Protein 3LHX (pdb70)

Solvent-accessible surface area: 25667 Å² total

Structure (mmCIF, N/CA/C/O backbone):
data_3LHX
#
_entry.id   3LHX
#
_cell.length_a   86.871
_cell.length_b   169.014
_cell.length_c   44.624
_cell.angle_alpha   90.000
_cell.angle_beta   90.000
_cell.angle_gamma   90.000
#
_symmetry.space_group_name_H-M   'P 21 21 2'
#
loop_
_entity.id
_entity.type
_entity.pdbx_description
1 polymer Ketodeoxygluconokinase
2 water water
#
loop_
_atom_site.group_PDB
_atom_site.id
_atom_site.type_symbol
_atom_site.label_atom_id
_atom_site.label_alt_id
_atom_site.label_comp_id
_atom_site.label_asym_id
_atom_site.label_entity_id
_atom_site.label_seq_id
_atom_site.pdbx_PDB_ins_code
_atom_site.Cartn_x
_atom_site.Cartn_y
_atom_site.Cartn_z
_atom_site.occupancy
_atom_site.B_iso_or_equiv
_atom_site.auth_seq_id
_atom_site.auth_comp_id
_atom_site.auth_asym_id
_atom_site.auth_atom_id
_atom_site.pdbx_PDB_model_num
ATOM 1 N N . SER A 1 4 ? 19.915 66.148 -15.822 1.00 46.97 75 SER A N 1
ATOM 2 C CA . SER A 1 4 ? 19.619 66.433 -14.361 1.00 47.35 75 SER A CA 1
ATOM 3 C C . SER A 1 4 ? 20.802 66.090 -13.442 1.00 46.20 75 SER A C 1
ATOM 4 O O . SER A 1 4 ? 21.651 65.275 -13.803 1.00 46.26 75 SER A O 1
ATOM 7 N N . LYS A 1 5 ? 20.825 66.679 -12.240 1.00 44.70 76 LYS A N 1
ATOM 8 C CA . LYS A 1 5 ? 21.840 66.334 -11.251 1.00 42.32 76 LYS A CA 1
ATOM 9 C C . LYS A 1 5 ? 21.574 64.919 -10.686 1.00 40.49 76 LYS A C 1
ATOM 10 O O . LYS A 1 5 ? 20.449 64.412 -10.752 1.00 39.90 76 LYS A O 1
ATOM 16 N N . LYS A 1 6 ? 22.622 64.290 -10.145 1.00 38.38 77 LYS A N 1
ATOM 17 C CA . LYS A 1 6 ? 22.527 62.958 -9.557 1.00 36.67 77 LYS A CA 1
ATOM 18 C C . LYS A 1 6 ? 23.078 63.038 -8.134 1.00 35.00 77 LYS A C 1
ATOM 19 O O . LYS A 1 6 ? 24.181 63.562 -7.910 1.00 32.45 77 LYS A O 1
ATOM 25 N N . ILE A 1 7 ? 22.316 62.503 -7.196 1.00 33.10 78 ILE A N 1
ATOM 26 C CA . ILE A 1 7 ? 22.847 62.274 -5.868 1.00 32.01 78 ILE A CA 1
ATOM 27 C C . ILE A 1 7 ? 22.889 60.779 -5.634 1.00 31.67 78 ILE A C 1
ATOM 28 O O . ILE A 1 7 ? 21.913 60.073 -5.886 1.00 32.06 78 ILE A O 1
ATOM 33 N N . ALA A 1 8 ? 24.041 60.290 -5.190 1.00 31.70 79 ALA A N 1
ATOM 34 C CA . ALA A 1 8 ? 24.105 58.927 -4.695 1.00 31.54 79 ALA A CA 1
ATOM 35 C C . ALA A 1 8 ? 24.097 58.935 -3.171 1.00 30.59 79 ALA A C 1
ATOM 36 O O . ALA A 1 8 ? 24.830 59.722 -2.544 1.00 29.63 79 ALA A O 1
ATOM 38 N N . VAL A 1 9 ? 23.260 58.069 -2.606 1.00 28.55 80 VAL A N 1
ATOM 39 C CA . VAL A 1 9 ? 23.131 57.935 -1.145 1.00 28.99 80 VAL A CA 1
ATOM 40 C C . VAL A 1 9 ? 2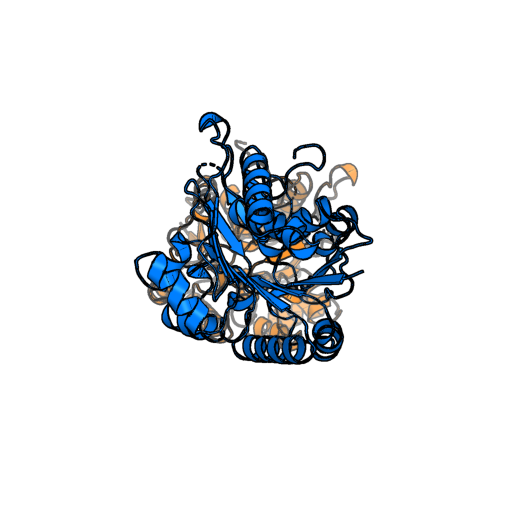3.670 56.556 -0.789 1.00 28.52 80 VAL A C 1
ATOM 41 O O . VAL A 1 9 ? 23.232 55.523 -1.338 1.00 29.43 80 VAL A O 1
ATOM 45 N N . ILE A 1 10 ? 24.675 56.534 0.069 1.00 28.38 81 ILE A N 1
ATOM 46 C CA . ILE A 1 10 ? 25.412 55.297 0.332 1.00 27.58 81 ILE A CA 1
ATOM 47 C C . ILE A 1 10 ? 25.183 54.828 1.761 1.00 27.86 81 ILE A C 1
ATOM 48 O O . ILE A 1 10 ? 25.413 55.593 2.685 1.00 27.13 81 ILE A O 1
ATOM 53 N N . GLY A 1 11 ? 24.772 53.570 1.944 1.00 28.50 82 GLY A N 1
ATOM 54 C CA . GLY A 1 11 ? 24.776 52.938 3.261 1.00 29.88 82 GLY A CA 1
ATOM 55 C C . GLY A 1 11 ? 24.021 51.633 3.246 1.00 31.24 82 GLY A C 1
ATOM 56 O O . GLY A 1 11 ? 24.072 50.889 2.249 1.00 32.35 82 GLY A O 1
ATOM 57 N N . GLU A 1 12 ? 23.302 51.361 4.325 1.00 30.29 83 GLU A N 1
ATOM 58 C CA . GLU A 1 12 ? 22.664 50.066 4.536 1.00 31.18 83 GLU A CA 1
ATOM 59 C C . GLU A 1 12 ? 21.161 50.159 4.794 1.00 31.12 83 GLU A C 1
ATOM 60 O O . GLU A 1 12 ? 20.702 51.010 5.579 1.00 30.28 83 GLU A O 1
ATOM 66 N N . CYS A 1 13 ? 20.417 49.251 4.164 1.00 31.20 84 CYS A N 1
ATOM 67 C CA . CYS A 1 13 ? 19.013 49.004 4.491 1.00 31.86 84 CYS A CA 1
ATOM 68 C C . CYS A 1 13 ? 18.873 47.542 4.873 1.00 32.64 84 CYS A C 1
ATOM 69 O O . CYS A 1 13 ? 19.427 46.688 4.195 1.00 33.20 84 CYS A O 1
ATOM 80 N N . ILE A 1 15 ? 16.452 44.171 6.490 1.00 33.27 86 ILE A N 1
ATOM 81 C CA . ILE A 1 15 ? 15.171 43.543 6.716 1.00 34.12 86 ILE A CA 1
ATOM 82 C C . ILE A 1 15 ? 14.663 43.920 8.114 1.00 34.12 86 ILE A C 1
ATOM 83 O O . ILE A 1 15 ? 15.369 43.796 9.111 1.00 34.87 86 ILE A O 1
ATOM 88 N N . GLU A 1 16 ? 13.438 44.414 8.178 1.00 35.83 87 GLU A N 1
ATOM 89 C CA . GLU A 1 16 ? 12.864 44.877 9.412 1.00 38.22 87 GLU A CA 1
ATOM 90 C C . GLU A 1 16 ? 11.716 43.974 9.808 1.00 39.50 87 GLU A C 1
ATOM 91 O O . GLU A 1 16 ? 10.845 43.727 8.989 1.00 39.37 87 GLU A O 1
ATOM 97 N N . LEU A 1 17 ? 11.726 43.538 11.064 1.00 41.51 88 LEU A N 1
ATOM 98 C CA . LEU A 1 17 ? 10.593 42.855 11.708 1.00 43.77 88 LEU A CA 1
ATOM 99 C C . LEU A 1 17 ? 10.128 43.681 12.894 1.00 44.50 88 LEU A C 1
ATOM 100 O O . LEU A 1 17 ? 10.943 44.146 13.717 1.00 44.27 88 LEU A O 1
ATOM 105 N N . SER A 1 18 ? 8.811 43.870 12.977 1.00 45.78 89 SER A N 1
ATOM 106 C CA . SER A 1 18 ? 8.219 44.635 14.084 1.00 47.09 89 SER A CA 1
ATOM 107 C C . SER A 1 18 ? 7.060 43.864 14.705 1.00 47.53 89 SER A C 1
ATOM 108 O O . SER A 1 18 ? 6.244 43.296 13.994 1.00 47.35 89 SER A O 1
ATOM 111 N N . GLU A 1 19 ? 6.992 43.846 16.028 1.00 48.38 90 GLU A N 1
ATOM 112 C CA . GLU A 1 19 ? 5.976 43.039 16.710 1.00 49.17 90 GLU A CA 1
ATOM 113 C C . GLU A 1 19 ? 5.189 43.880 17.697 1.00 49.62 90 GLU A C 1
ATOM 114 O O . GLU A 1 19 ? 5.787 44.671 18.435 1.00 50.33 90 GLU A O 1
ATOM 116 N N . ASP A 1 23 ? 0.743 40.398 16.879 1.00 56.46 94 ASP A N 1
ATOM 117 C CA . ASP A 1 23 ? 0.974 40.683 15.460 1.00 56.82 94 ASP A CA 1
ATOM 118 C C . ASP A 1 23 ? 2.441 41.006 15.125 1.00 56.07 94 ASP A C 1
ATOM 119 O O . ASP A 1 23 ? 3.083 41.796 15.830 1.00 56.42 94 ASP A O 1
ATOM 124 N N . VAL A 1 24 ? 2.938 40.420 14.030 1.00 54.75 95 VAL A N 1
ATOM 125 C CA . VAL A 1 24 ? 4.328 40.577 13.581 1.00 53.52 95 VAL A CA 1
ATOM 126 C C . VAL A 1 24 ? 4.365 40.898 12.071 1.00 52.91 95 VAL A C 1
ATOM 127 O O . VAL A 1 24 ? 3.813 40.149 11.261 1.00 52.35 95 VAL A O 1
ATOM 131 N N . LYS A 1 25 ? 5.024 41.996 11.682 1.00 51.71 96 LYS A N 1
ATOM 132 C CA . LYS A 1 25 ? 5.021 42.416 10.270 1.00 51.18 96 LYS A CA 1
ATOM 133 C C . LYS A 1 25 ? 6.427 42.464 9.701 1.00 49.86 96 LYS A C 1
ATOM 134 O O . LYS A 1 25 ? 7.370 42.717 10.428 1.00 48.85 96 LYS A O 1
ATOM 140 N N . ARG A 1 26 ? 6.572 42.214 8.405 1.00 48.23 97 ARG A N 1
ATOM 141 C CA . ARG A 1 26 ? 7.889 42.325 7.787 1.00 47.37 97 ARG A CA 1
ATOM 142 C C . ARG A 1 26 ? 7.970 43.510 6.826 1.00 46.06 97 ARG A C 1
ATOM 143 O O . ARG A 1 26 ? 7.096 43.663 5.964 1.00 45.88 97 ARG A O 1
ATOM 151 N N . GLY A 1 27 ? 9.033 44.312 6.970 1.00 44.22 98 GLY A N 1
ATOM 152 C CA . GLY A 1 27 ? 9.362 45.380 6.020 1.00 43.02 98 GLY A CA 1
ATOM 153 C C . GLY A 1 27 ? 10.864 45.529 5.790 1.00 41.76 98 GLY A C 1
ATOM 154 O O . GLY A 1 27 ? 11.611 44.539 5.788 1.00 41.29 98 GLY A O 1
ATOM 155 N N . PHE A 1 28 ? 11.304 46.770 5.594 1.00 39.39 99 PHE A N 1
ATOM 156 C CA . PHE A 1 28 ? 12.719 47.086 5.451 1.00 37.75 99 PHE A CA 1
ATOM 157 C C . PHE A 1 28 ? 12.942 48.476 6.012 1.00 37.34 99 PHE A C 1
ATOM 158 O O . PHE A 1 28 ? 12.036 49.311 5.981 1.00 37.13 99 PHE A O 1
ATOM 166 N N . GLY A 1 29 ? 14.144 48.742 6.520 1.00 35.86 100 GLY A N 1
ATOM 167 C CA . GLY A 1 29 ? 14.468 50.078 7.004 1.00 33.24 100 GLY A CA 1
ATOM 168 C C . GLY A 1 29 ? 15.969 50.271 7.113 1.00 32.86 100 GLY A C 1
ATOM 169 O O . GLY A 1 29 ? 16.728 49.307 7.304 1.00 30.79 100 GLY A O 1
ATOM 170 N N . GLY A 1 30 ? 16.402 51.517 6.984 1.00 31.05 101 GLY A N 1
ATOM 171 C CA . GLY A 1 30 ? 17.794 51.831 7.246 1.00 30.10 101 GLY A CA 1
ATOM 172 C C . GLY A 1 30 ? 17.891 53.314 7.100 1.00 29.60 101 GLY A C 1
ATOM 173 O O . GLY A 1 30 ? 17.207 53.892 6.227 1.00 30.22 101 GLY A O 1
ATOM 174 N N . ASP A 1 31 ? 18.716 53.944 7.942 1.00 27.53 102 ASP A N 1
ATOM 175 C CA . ASP A 1 31 ? 18.797 55.416 7.966 1.00 25.95 102 ASP A CA 1
ATOM 176 C C . ASP A 1 31 ? 18.921 56.066 6.577 1.00 25.43 102 ASP A C 1
ATOM 177 O O . ASP A 1 31 ? 18.112 56.940 6.228 1.00 24.18 102 ASP A O 1
ATOM 182 N N . THR A 1 32 ? 19.908 55.654 5.786 1.00 23.95 103 THR A N 1
ATOM 183 C CA . THR A 1 32 ? 20.189 56.344 4.531 1.00 24.79 103 THR A CA 1
ATOM 184 C C . THR A 1 32 ? 19.198 56.004 3.453 1.00 24.30 103 THR A C 1
ATOM 185 O O . THR A 1 32 ? 18.897 56.834 2.590 1.00 25.50 103 THR A O 1
ATOM 189 N N . LEU A 1 33 ? 18.613 54.825 3.539 1.00 24.96 104 LEU A N 1
ATOM 190 C CA . LEU A 1 33 ? 17.527 54.452 2.585 1.00 25.66 104 LEU A CA 1
ATOM 191 C C . LEU A 1 33 ? 16.260 55.301 2.831 1.00 26.04 104 LEU A C 1
ATOM 192 O O . LEU A 1 33 ? 15.631 55.803 1.896 1.00 24.77 104 LEU A O 1
ATOM 197 N N . ASN A 1 34 ? 15.891 55.485 4.086 1.00 26.13 105 ASN A N 1
ATOM 198 C CA . ASN A 1 34 ? 14.765 56.331 4.450 1.00 27.81 105 ASN A CA 1
ATOM 199 C C . ASN A 1 34 ? 14.979 57.736 3.875 1.00 26.85 105 ASN A C 1
ATOM 200 O O . ASN A 1 34 ? 14.099 58.308 3.253 1.00 26.97 105 ASN A O 1
ATOM 205 N N . THR A 1 35 ? 16.166 58.303 4.096 1.00 24.90 106 THR A N 1
ATOM 206 C CA . THR A 1 35 ? 16.508 59.602 3.505 1.00 23.68 106 THR A CA 1
ATOM 207 C C . THR A 1 35 ? 16.350 59.583 1.971 1.00 24.77 106 THR A C 1
ATOM 208 O O . THR A 1 35 ? 15.779 60.545 1.401 1.00 25.43 106 THR A O 1
ATOM 212 N N . SER A 1 36 ? 16.906 58.563 1.300 1.00 25.01 107 SER A N 1
ATOM 213 C CA . SER A 1 36 ? 16.789 58.479 -0.195 1.00 27.75 107 SER A CA 1
ATOM 214 C C . SER A 1 36 ? 15.304 58.521 -0.639 1.00 27.90 107 SER A C 1
ATOM 215 O O . SER A 1 36 ? 14.935 59.247 -1.550 1.00 28.37 107 SER A O 1
ATOM 218 N N . VAL A 1 37 ? 14.475 57.721 0.015 1.00 28.23 108 VAL A N 1
ATOM 219 C CA . VAL A 1 37 ? 13.036 57.683 -0.308 1.00 30.11 108 VAL A CA 1
ATOM 220 C C . VAL A 1 37 ? 12.399 59.060 -0.129 1.00 29.92 108 VAL A C 1
ATOM 221 O O . VAL A 1 37 ? 11.663 59.524 -1.017 1.00 30.07 108 VAL A O 1
ATOM 225 N N . TYR A 1 38 ? 12.680 59.724 1.004 1.00 28.36 109 TYR A N 1
ATOM 226 C CA . TYR A 1 38 ? 12.138 61.059 1.228 1.00 28.78 109 TYR A CA 1
ATOM 227 C C . TYR A 1 38 ? 12.642 62.130 0.278 1.00 28.65 109 TYR A C 1
ATOM 228 O O . TYR A 1 38 ? 11.925 63.126 0.037 1.00 29.47 109 TYR A O 1
ATOM 237 N N . ILE A 1 39 ? 13.866 61.983 -0.241 1.00 28.05 110 ILE A N 1
ATOM 238 C CA . ILE A 1 39 ? 14.311 62.947 -1.247 1.00 28.45 110 ILE A CA 1
ATOM 239 C C . ILE A 1 39 ? 13.545 62.631 -2.532 1.00 29.82 110 ILE A C 1
ATOM 240 O O . ILE A 1 39 ? 12.927 63.529 -3.134 1.00 30.19 110 ILE A O 1
ATOM 245 N N . ALA A 1 40 ? 13.548 61.358 -2.922 1.00 30.04 111 ALA A N 1
ATOM 246 C CA . ALA A 1 40 ? 12.843 60.920 -4.138 1.00 31.78 111 ALA A CA 1
ATOM 247 C C . ALA A 1 40 ? 11.355 61.312 -4.177 1.00 32.95 111 ALA A C 1
ATOM 248 O O . ALA A 1 40 ? 10.811 61.610 -5.256 1.00 34.10 111 ALA A O 1
ATOM 250 N N . ARG A 1 41 ? 10.704 61.360 -3.021 1.00 32.74 112 ARG A N 1
ATOM 251 C CA . ARG A 1 41 ? 9.298 61.753 -2.975 1.00 34.03 112 ARG A CA 1
ATOM 252 C C . ARG A 1 41 ? 9.032 63.224 -3.259 1.00 34.10 112 ARG A C 1
ATOM 253 O O . ARG A 1 41 ? 7.911 63.573 -3.581 1.00 34.25 112 ARG A O 1
ATOM 261 N N . GLN A 1 42 ? 10.060 64.068 -3.160 1.00 34.16 113 GLN A N 1
ATOM 262 C CA . GLN A 1 42 ? 9.860 65.519 -3.205 1.00 34.75 113 GLN A CA 1
ATOM 263 C C . GLN A 1 42 ? 10.584 66.258 -4.305 1.00 34.53 113 GLN A C 1
ATOM 264 O O . GLN A 1 42 ? 10.416 67.466 -4.421 1.00 36.18 113 GLN A O 1
ATOM 270 N N . VAL A 1 43 ? 11.413 65.594 -5.091 1.00 34.21 114 VAL A N 1
ATOM 271 C CA . VAL A 1 43 ? 12.124 66.335 -6.124 1.00 33.57 114 VAL A CA 1
ATOM 272 C C . VAL A 1 43 ? 11.608 66.021 -7.519 1.00 35.69 114 VAL A C 1
ATOM 273 O O . VAL A 1 43 ? 10.996 64.968 -7.759 1.00 35.78 114 VAL A O 1
ATOM 277 N N . ASP A 1 44 ? 11.838 66.965 -8.420 1.00 37.21 115 ASP A N 1
ATOM 278 C CA . ASP A 1 44 ? 11.541 66.776 -9.826 1.00 38.68 115 ASP A CA 1
ATOM 279 C C . ASP A 1 44 ? 12.629 65.913 -10.402 1.00 39.10 115 ASP A C 1
ATOM 280 O O . ASP A 1 44 ? 13.804 66.287 -10.361 1.00 39.13 115 ASP A O 1
ATOM 285 N N . PRO A 1 45 ? 12.251 64.736 -10.936 1.00 40.41 116 PRO A N 1
ATOM 286 C CA . PRO A 1 45 ? 13.209 63.828 -11.527 1.00 41.39 116 PRO A CA 1
ATOM 287 C C . PRO A 1 45 ? 14.044 64.485 -12.627 1.00 41.48 116 PRO A C 1
ATOM 288 O O . PRO A 1 45 ? 15.163 64.047 -12.860 1.00 41.09 116 PRO A O 1
ATOM 292 N N . ALA A 1 46 ? 13.519 65.544 -13.253 1.00 41.88 117 ALA A N 1
ATOM 293 C CA . ALA A 1 46 ? 14.259 66.303 -14.273 1.00 41.81 117 ALA A CA 1
ATOM 294 C C . ALA A 1 46 ? 15.371 67.148 -13.644 1.00 42.12 117 ALA A C 1
ATOM 295 O O . ALA A 1 46 ? 16.389 67.437 -14.301 1.00 42.10 117 ALA A O 1
ATOM 297 N N . ALA A 1 47 ? 15.189 67.524 -12.369 1.00 40.74 118 ALA A N 1
ATOM 298 C CA . ALA A 1 47 ? 16.173 68.352 -11.642 1.00 39.03 118 ALA A CA 1
ATOM 299 C C . ALA A 1 47 ? 17.188 67.513 -10.860 1.00 37.83 118 ALA A C 1
ATOM 300 O O . ALA A 1 47 ? 18.384 67.845 -10.819 1.00 37.86 118 ALA A O 1
ATOM 302 N N . LEU A 1 48 ? 16.720 66.401 -10.300 1.00 36.55 119 LEU A N 1
ATOM 303 C CA . LEU A 1 48 ? 17.569 65.567 -9.436 1.00 35.76 119 LEU A CA 1
ATOM 304 C C . LEU A 1 48 ? 17.124 64.122 -9.382 1.00 34.82 119 LEU A C 1
ATOM 305 O O . LEU A 1 48 ? 15.981 63.837 -9.036 1.00 35.83 119 LEU A O 1
ATOM 310 N N . THR A 1 49 ? 18.033 63.207 -9.711 1.00 35.32 120 THR A N 1
ATOM 311 C CA . THR A 1 49 ? 17.748 61.768 -9.591 1.00 35.91 120 THR A CA 1
ATOM 312 C C . THR A 1 49 ? 18.447 61.207 -8.346 1.00 34.65 120 THR A C 1
ATOM 313 O O . THR A 1 49 ? 19.549 61.630 -8.014 1.00 34.71 120 THR A O 1
ATOM 317 N N . VAL A 1 50 ? 17.779 60.253 -7.698 1.00 35.34 121 VAL A N 1
ATOM 318 C CA . VAL A 1 50 ? 18.224 59.637 -6.429 1.00 34.20 121 VAL A CA 1
ATOM 319 C C . VAL A 1 50 ? 18.690 58.191 -6.632 1.00 34.16 121 VAL A C 1
ATOM 320 O O . VAL A 1 50 ? 17.896 57.308 -7.018 1.00 34.60 121 VAL A O 1
ATOM 324 N N . HIS A 1 51 ? 19.964 57.945 -6.332 1.00 33.60 122 HIS A N 1
ATOM 325 C CA . HIS A 1 51 ? 20.569 56.633 -6.474 1.00 34.62 122 HIS A CA 1
ATOM 326 C C . HIS A 1 51 ? 21.020 56.078 -5.149 1.00 34.21 122 HIS A C 1
ATOM 327 O O . HIS A 1 51 ? 21.872 56.685 -4.472 1.00 35.09 122 HIS A O 1
ATOM 334 N N . TYR A 1 52 ? 20.469 54.925 -4.781 1.00 32.99 123 TYR A N 1
ATOM 335 C CA . TYR A 1 52 ? 20.877 54.247 -3.531 1.00 32.15 123 TYR A CA 1
ATOM 336 C C . TYR A 1 52 ? 21.993 53.275 -3.847 1.00 33.15 123 TYR A C 1
ATOM 337 O O . TYR A 1 52 ? 21.876 52.459 -4.764 1.00 32.47 123 TYR A O 1
ATOM 346 N N . VAL A 1 53 ? 23.080 53.372 -3.083 1.00 32.14 124 VAL A N 1
ATOM 347 C CA . VAL A 1 53 ? 24.270 52.588 -3.337 1.00 33.31 124 VAL A CA 1
ATOM 348 C C . VAL A 1 53 ? 24.561 51.717 -2.130 1.00 33.64 124 VAL A C 1
ATOM 349 O O . VAL A 1 53 ? 24.957 52.212 -1.049 1.00 33.02 124 VAL A O 1
ATOM 353 N N . THR A 1 54 ? 24.370 50.416 -2.315 1.00 32.42 125 THR A N 1
ATOM 354 C CA . THR A 1 54 ? 24.525 49.462 -1.256 1.00 32.63 125 THR A CA 1
ATOM 355 C C . THR A 1 54 ? 24.885 48.113 -1.894 1.00 33.26 125 THR A C 1
ATOM 356 O O . THR A 1 54 ? 25.276 48.048 -3.085 1.00 33.44 125 THR A O 1
ATOM 360 N N . ALA A 1 55 ? 24.796 47.067 -1.089 1.00 34.00 126 ALA A N 1
ATOM 361 C CA . ALA A 1 55 ? 24.851 45.702 -1.602 1.00 34.31 126 ALA A CA 1
ATOM 362 C C . ALA A 1 55 ? 23.803 44.908 -0.859 1.00 34.94 126 ALA A C 1
ATOM 363 O O . ALA A 1 55 ? 23.509 45.174 0.331 1.00 34.35 126 ALA A O 1
ATOM 365 N N . LEU A 1 56 ? 23.214 43.937 -1.573 1.00 35.27 127 LEU A N 1
ATOM 366 C CA . LEU A 1 56 ? 22.162 43.046 -1.061 1.00 36.30 127 LEU A CA 1
ATOM 367 C C . LEU A 1 56 ? 22.455 41.581 -1.474 1.00 37.17 127 LEU A C 1
ATOM 368 O O . LEU A 1 56 ? 23.508 41.306 -2.067 1.00 37.15 127 LEU A O 1
ATOM 373 N N . GLY A 1 57 ? 21.544 40.668 -1.148 1.00 38.81 128 GLY A N 1
ATOM 374 C CA . GLY A 1 57 ? 21.671 39.251 -1.553 1.00 41.45 128 GLY A CA 1
ATOM 375 C C . GLY A 1 57 ? 21.026 39.007 -2.911 1.00 43.38 128 GLY A C 1
ATOM 376 O O . GLY A 1 57 ? 20.677 39.967 -3.620 1.00 43.74 128 GLY A O 1
ATOM 377 N N . THR A 1 58 ? 20.883 37.724 -3.289 1.00 44.56 129 THR A N 1
ATOM 378 C CA . THR A 1 58 ? 20.142 37.318 -4.496 1.00 43.66 129 THR A CA 1
ATOM 379 C C . THR A 1 58 ? 18.842 36.722 -4.014 1.00 44.40 129 THR A C 1
ATOM 380 O O . THR A 1 58 ? 18.042 36.203 -4.780 1.00 45.59 129 THR A O 1
ATOM 384 N N . ASP A 1 59 ? 18.616 36.784 -2.721 1.00 44.08 130 ASP A N 1
ATOM 385 C CA . ASP A 1 59 ? 17.408 36.250 -2.155 1.00 44.44 130 ASP A CA 1
ATOM 386 C C . ASP A 1 59 ? 16.170 37.088 -2.524 1.00 45.89 130 ASP A C 1
ATOM 387 O O . ASP A 1 59 ? 16.265 38.133 -3.169 1.00 45.55 130 ASP A O 1
ATOM 392 N N . SER A 1 60 ? 15.000 36.603 -2.123 1.00 47.19 131 SER A N 1
ATOM 393 C CA . SER A 1 60 ? 13.761 37.269 -2.449 1.00 48.04 131 SER A CA 1
ATOM 394 C C . SER A 1 60 ? 13.473 38.447 -1.480 1.00 48.08 131 SER A C 1
ATOM 395 O O . SER A 1 60 ? 12.658 39.324 -1.790 1.00 47.78 131 SER A O 1
ATOM 398 N N . PHE A 1 61 ? 14.125 38.452 -0.316 1.00 47.99 132 PHE A N 1
ATOM 399 C CA . PHE A 1 61 ? 14.065 39.615 0.574 1.00 48.12 132 PHE A CA 1
ATOM 400 C C . PHE A 1 61 ? 14.765 40.790 -0.093 1.00 46.94 132 PHE A C 1
ATOM 401 O O . PHE A 1 61 ? 14.229 41.885 -0.095 1.00 48.13 132 PHE A O 1
ATOM 409 N N . SER A 1 62 ? 15.965 40.569 -0.639 1.00 45.87 133 SER A N 1
ATOM 410 C CA . SER A 1 62 ? 16.669 41.603 -1.396 1.00 45.06 133 SER A CA 1
ATOM 411 C C . SER A 1 62 ? 15.818 42.052 -2.573 1.00 45.28 133 SER A C 1
ATOM 412 O O . SER A 1 62 ? 15.762 43.233 -2.898 1.00 44.99 133 SER A O 1
ATOM 415 N N . GLN A 1 63 ? 15.121 41.110 -3.196 1.00 45.15 134 GLN A N 1
ATOM 416 C CA . GLN A 1 63 ? 14.261 41.449 -4.328 1.00 45.21 134 GLN A CA 1
ATOM 417 C C . GLN A 1 63 ? 13.068 42.314 -3.922 1.00 44.57 134 GLN A C 1
ATOM 418 O O . GLN A 1 63 ? 12.765 43.292 -4.597 1.00 45.01 134 GLN A O 1
ATOM 424 N N . GLN A 1 64 ? 12.366 41.947 -2.855 1.00 44.72 135 GLN A N 1
ATOM 425 C CA . GLN A 1 64 ? 11.233 42.751 -2.392 1.00 44.76 135 GLN A CA 1
ATOM 426 C C . GLN A 1 64 ? 11.676 44.181 -2.039 1.00 44.63 135 GLN A C 1
ATOM 427 O O . GLN A 1 64 ? 10.874 45.102 -2.090 1.00 43.51 135 GLN A O 1
ATOM 441 N N . LEU A 1 66 ? 14.411 45.913 -3.603 1.00 43.31 137 LEU A N 1
ATOM 442 C CA . LEU A 1 66 ? 14.710 46.551 -4.878 1.00 44.32 137 LEU A CA 1
ATOM 443 C C . LEU A 1 66 ? 13.476 47.057 -5.652 1.00 44.45 137 LEU A C 1
ATOM 444 O O . LEU A 1 66 ? 13.433 48.223 -6.032 1.00 44.46 137 LEU A O 1
ATOM 449 N N . ASP A 1 67 ? 12.499 46.174 -5.882 1.00 44.11 138 ASP A N 1
ATOM 450 C CA . ASP A 1 67 ? 11.146 46.546 -6.358 1.00 43.75 138 ASP A CA 1
ATOM 451 C C . ASP A 1 67 ? 10.468 47.680 -5.530 1.00 42.85 138 ASP A C 1
ATOM 452 O O . ASP A 1 67 ? 9.899 48.618 -6.102 1.00 41.37 138 ASP A O 1
ATOM 457 N N . ALA A 1 68 ? 10.481 47.565 -4.196 1.00 41.79 139 ALA A N 1
ATOM 458 C CA . ALA A 1 68 ? 9.874 48.616 -3.357 1.00 41.79 139 ALA A CA 1
ATOM 459 C C . ALA A 1 68 ? 10.556 49.989 -3.608 1.00 41.63 139 ALA A C 1
ATOM 460 O O . ALA A 1 68 ? 9.868 51.019 -3.757 1.00 40.74 139 ALA A O 1
ATOM 462 N N . TRP A 1 69 ? 11.889 49.982 -3.697 1.00 40.72 140 TRP A N 1
ATOM 463 C CA . TRP A 1 69 ? 12.647 51.217 -3.910 1.00 40.36 140 TRP A CA 1
ATOM 464 C C . TRP A 1 69 ? 12.402 51.752 -5.316 1.00 41.13 140 TRP A C 1
ATOM 465 O O . TRP A 1 69 ? 12.258 52.965 -5.515 1.00 41.25 140 TRP A O 1
ATOM 476 N N . HIS A 1 70 ? 12.345 50.845 -6.290 1.00 41.86 141 HIS A N 1
ATOM 477 C CA . HIS A 1 70 ? 12.011 51.215 -7.678 1.00 42.53 141 HIS A CA 1
ATOM 478 C C . HIS A 1 70 ? 10.665 51.915 -7.722 1.00 41.62 141 HIS A C 1
ATOM 479 O O . HIS A 1 70 ? 10.489 52.870 -8.466 1.00 41.73 141 HIS A O 1
ATOM 486 N N . GLY A 1 71 ? 9.748 51.461 -6.868 1.00 41.10 142 GLY A N 1
ATOM 487 C CA . GLY A 1 71 ? 8.403 52.026 -6.730 1.00 41.02 142 GLY A CA 1
ATOM 488 C C . GLY A 1 71 ? 8.407 53.409 -6.113 1.00 41.08 142 GLY A C 1
ATOM 489 O O . GLY A 1 71 ? 7.394 54.108 -6.136 1.00 40.50 142 GLY A O 1
ATOM 490 N N . GLU A 1 72 ? 9.546 53.798 -5.538 1.00 40.58 143 GLU A N 1
ATOM 491 C CA . GLU A 1 72 ? 9.710 55.126 -4.947 1.00 40.21 143 GLU A CA 1
ATOM 492 C C . GLU A 1 72 ? 10.574 56.025 -5.826 1.00 39.92 143 GLU A C 1
ATOM 493 O O . GLU A 1 72 ? 10.960 57.113 -5.414 1.00 39.85 143 GLU A O 1
ATOM 499 N N . ASN A 1 73 ? 10.870 55.562 -7.044 1.00 40.59 144 ASN A N 1
ATOM 500 C CA . ASN A 1 73 ? 11.741 56.252 -8.004 1.00 40.91 144 ASN A CA 1
ATOM 501 C C . ASN A 1 73 ? 13.187 56.438 -7.529 1.00 41.01 144 ASN A C 1
ATOM 502 O O . ASN A 1 73 ? 13.866 57.396 -7.922 1.00 41.35 144 ASN A O 1
ATOM 507 N N . VAL A 1 74 ? 13.648 55.525 -6.684 1.00 40.58 145 VAL A N 1
ATOM 508 C CA . VAL A 1 74 ? 15.060 55.425 -6.360 1.00 39.52 145 VAL A CA 1
ATOM 509 C C . VAL A 1 74 ? 15.731 54.428 -7.298 1.00 40.74 145 VAL A C 1
ATOM 510 O O . VAL A 1 74 ? 15.335 53.268 -7.354 1.00 41.43 145 VAL A O 1
ATOM 514 N N . ASP A 1 75 ? 16.745 54.890 -8.010 1.00 41.24 146 ASP A N 1
ATOM 515 C CA . ASP A 1 75 ? 17.532 54.104 -8.938 1.00 42.34 146 ASP A CA 1
ATOM 516 C C . ASP A 1 75 ? 18.547 53.252 -8.179 1.00 42.54 146 ASP A C 1
ATOM 517 O O . ASP A 1 75 ? 19.286 53.765 -7.299 1.00 42.24 146 ASP A O 1
ATOM 522 N N . THR A 1 76 ? 18.601 51.966 -8.523 1.00 41.31 147 THR A N 1
ATOM 523 C CA . THR A 1 76 ? 19.417 50.998 -7.784 1.00 41.54 147 THR A CA 1
ATOM 524 C C . THR A 1 76 ? 20.499 50.356 -8.644 1.00 41.58 147 THR A C 1
ATOM 525 O O . THR A 1 76 ? 21.036 49.286 -8.303 1.00 40.94 147 THR A O 1
ATOM 529 N N . SER A 1 77 ? 20.843 51.024 -9.737 1.00 41.92 148 SER A N 1
ATOM 530 C CA . SER A 1 77 ? 21.762 50.464 -10.711 1.00 42.39 148 SER A CA 1
ATOM 531 C C . SER A 1 77 ? 23.146 50.225 -10.131 1.00 42.70 148 SER A C 1
ATOM 532 O O . SER A 1 77 ? 23.876 49.363 -10.623 1.00 41.82 148 SER A O 1
ATOM 535 N N . LEU A 1 78 ? 23.507 50.971 -9.077 1.00 42.17 149 LEU A N 1
ATOM 536 C CA . LEU A 1 78 ? 24.848 50.855 -8.489 1.00 41.67 149 LEU A CA 1
ATOM 537 C C . LEU A 1 78 ? 24.880 50.018 -7.229 1.00 41.65 149 LEU A C 1
ATOM 538 O O . LEU A 1 78 ? 25.929 49.882 -6.590 1.00 41.70 149 LEU A O 1
ATOM 543 N N . THR A 1 79 ? 23.733 49.433 -6.906 1.00 41.03 150 THR A N 1
ATOM 544 C CA . THR A 1 79 ? 23.620 48.469 -5.855 1.00 41.13 150 THR A CA 1
ATOM 545 C C . THR A 1 79 ? 23.984 47.046 -6.355 1.00 42.68 150 THR A C 1
ATOM 546 O O . THR A 1 79 ? 23.471 46.588 -7.373 1.00 41.22 150 THR A O 1
ATOM 550 N N . GLN A 1 80 ? 24.853 46.369 -5.604 1.00 43.54 151 GLN A N 1
ATOM 551 C CA . GLN A 1 80 ? 25.322 45.031 -5.945 1.00 44.27 151 GLN A CA 1
ATOM 552 C C . GLN A 1 80 ? 24.457 43.972 -5.326 1.00 44.45 151 GLN A C 1
ATOM 553 O O . GLN A 1 80 ? 23.935 44.145 -4.222 1.00 43.35 151 GLN A O 1
ATOM 559 N N . ARG A 1 81 ? 24.311 42.864 -6.060 1.00 45.59 152 ARG A N 1
ATOM 560 C CA . ARG A 1 81 ? 23.628 41.675 -5.591 1.00 46.55 152 ARG A CA 1
ATOM 561 C C . ARG A 1 81 ? 24.687 40.567 -5.323 1.00 47.52 152 ARG A C 1
ATOM 562 O O . ARG A 1 81 ? 25.419 40.145 -6.238 1.00 47.44 152 ARG A O 1
ATOM 578 N N . GLU A 1 83 ? 25.696 36.841 -4.233 1.00 50.11 154 GLU A N 1
ATOM 579 C CA . GLU A 1 83 ? 25.394 35.414 -4.139 1.00 50.80 154 GLU A CA 1
ATOM 580 C C . GLU A 1 83 ? 25.374 34.857 -2.716 1.00 50.08 154 GLU A C 1
ATOM 581 O O . GLU A 1 83 ? 24.340 34.350 -2.245 1.00 49.91 154 GLU A O 1
ATOM 587 N N . ASN A 1 84 ? 26.503 34.984 -2.023 1.00 49.44 155 ASN A N 1
ATOM 588 C CA . ASN A 1 84 ? 26.680 34.294 -0.753 1.00 49.55 155 ASN A CA 1
ATOM 589 C C . ASN A 1 84 ? 26.425 35.099 0.537 1.00 48.60 155 ASN A C 1
ATOM 590 O O . ASN A 1 84 ? 26.931 34.751 1.609 1.00 48.14 155 ASN A O 1
ATOM 595 N N . ARG A 1 85 ? 25.611 36.151 0.423 1.00 47.40 156 ARG A N 1
ATOM 596 C CA . ARG A 1 85 ? 25.303 37.041 1.553 1.00 46.02 156 ARG A CA 1
ATOM 597 C C . ARG A 1 85 ? 23.799 37.354 1.597 1.00 44.38 156 ARG A C 1
ATOM 598 O O . ARG A 1 85 ? 23.083 37.192 0.614 1.00 44.21 156 ARG A O 1
ATOM 606 N N . LEU A 1 86 ? 23.315 37.712 2.770 1.00 42.26 157 LEU A N 1
ATOM 607 C CA . LEU A 1 86 ? 21.925 38.129 2.940 1.00 39.66 157 LEU A CA 1
ATOM 608 C C . LEU A 1 86 ? 21.969 39.568 3.438 1.00 38.96 157 LEU A C 1
ATOM 609 O O . LEU A 1 86 ? 23.044 40.025 3.874 1.00 38.04 157 LEU A O 1
ATOM 614 N N . PRO A 1 87 ? 20.838 40.302 3.338 1.00 37.82 158 PRO A N 1
ATOM 615 C CA . PRO A 1 87 ? 20.773 41.591 4.018 1.00 36.68 158 PRO A CA 1
ATOM 616 C C . PRO A 1 87 ? 20.933 41.408 5.508 1.00 35.97 158 PRO A C 1
ATOM 617 O O . PRO A 1 87 ? 20.639 40.329 6.042 1.00 35.81 158 PRO A O 1
ATOM 621 N N . GLY A 1 88 ? 21.341 42.477 6.196 1.00 34.10 159 GLY A N 1
ATOM 622 C CA . GLY A 1 88 ? 21.213 42.475 7.652 1.00 31.74 159 GLY A CA 1
ATOM 623 C C . GLY A 1 88 ? 19.754 42.422 8.014 1.00 31.05 159 GLY A C 1
ATOM 624 O O . GLY A 1 88 ? 18.897 42.691 7.167 1.00 30.02 159 GLY A O 1
ATOM 625 N N . LEU A 1 89 ? 19.478 42.104 9.273 1.00 30.36 160 LEU A N 1
ATOM 626 C CA . LEU A 1 89 ? 18.123 41.956 9.728 1.00 31.94 160 LEU A CA 1
ATOM 627 C C . LEU A 1 89 ? 18.009 42.507 11.125 1.00 32.97 160 LEU A C 1
ATOM 628 O O . LEU A 1 89 ? 18.896 42.261 11.977 1.00 33.69 160 LEU A O 1
ATOM 633 N N . TYR A 1 90 ? 16.933 43.263 11.372 1.00 33.16 161 TYR A N 1
ATOM 634 C CA . TYR A 1 90 ? 16.678 43.752 12.720 1.00 34.67 161 TYR A CA 1
ATOM 635 C C . TYR A 1 90 ? 15.244 43.513 13.199 1.00 34.78 161 TYR A C 1
ATOM 636 O O . TYR A 1 90 ? 14.353 43.280 12.393 1.00 35.45 161 TYR A O 1
ATOM 645 N N . TYR A 1 91 ? 15.049 43.558 14.507 1.00 36.75 162 TYR A N 1
ATOM 646 C CA . TYR A 1 91 ? 13.771 43.208 15.110 1.00 38.30 162 TYR A CA 1
ATOM 647 C C . TYR A 1 91 ? 13.329 44.229 16.142 1.00 39.54 162 TYR A C 1
ATOM 648 O O . TYR A 1 91 ? 14.019 44.446 17.142 1.00 38.37 162 TYR A O 1
ATOM 657 N N . ILE A 1 92 ? 12.156 44.830 15.900 1.00 41.53 163 ILE A N 1
ATOM 658 C CA . ILE A 1 92 ? 11.582 45.822 16.824 1.00 44.33 163 ILE A CA 1
ATOM 659 C C . ILE A 1 92 ? 10.434 45.243 17.658 1.00 45.38 163 ILE A C 1
ATOM 660 O O . ILE A 1 92 ? 9.443 44.794 17.086 1.00 45.65 163 ILE A O 1
ATOM 665 N N . GLU A 1 93 ? 10.577 45.277 18.988 1.00 47.62 164 GLU A N 1
ATOM 666 C CA . GLU A 1 93 ? 9.559 44.781 19.941 1.00 50.20 164 GLU A CA 1
ATOM 667 C C . GLU A 1 93 ? 8.877 45.952 20.675 1.00 51.08 164 GLU A C 1
ATOM 668 O O . GLU A 1 93 ? 9.546 46.746 21.355 1.00 51.00 164 GLU A O 1
ATOM 674 N N . THR A 1 94 ? 7.551 46.047 20.535 1.00 52.26 165 THR A N 1
ATOM 675 C CA . THR A 1 94 ? 6.771 47.145 21.154 1.00 52.85 165 THR A CA 1
ATOM 676 C C . THR A 1 94 ? 5.652 46.599 22.046 1.00 52.74 165 THR A C 1
ATOM 677 O O . THR A 1 94 ? 5.855 46.376 23.246 1.00 53.05 165 THR A O 1
ATOM 681 N N . GLU A 1 99 ? 6.792 51.582 23.980 1.00 60.48 170 GLU A N 1
ATOM 682 C CA . GLU A 1 99 ? 8.213 51.428 24.296 1.00 60.89 170 GLU A CA 1
ATOM 683 C C . GLU A 1 99 ? 8.919 50.290 23.514 1.00 60.02 170 GLU A C 1
ATOM 684 O O . GLU A 1 99 ? 8.555 49.104 23.623 1.00 59.44 170 GLU A O 1
ATOM 690 N N . ARG A 1 100 ? 9.938 50.681 22.745 1.00 59.10 171 ARG A N 1
ATOM 691 C CA . ARG A 1 100 ? 10.585 49.800 21.767 1.00 58.04 171 ARG A CA 1
ATOM 692 C C . ARG A 1 100 ? 11.960 49.274 22.227 1.00 56.92 171 ARG A C 1
ATOM 693 O O . ARG A 1 100 ? 12.728 49.993 22.894 1.00 56.61 171 ARG A O 1
ATOM 701 N N . THR A 1 101 ? 12.241 48.005 21.895 1.00 55.10 172 THR A N 1
ATOM 702 C CA . THR A 1 101 ? 13.593 47.431 21.966 1.00 52.85 172 THR A CA 1
ATOM 703 C C . THR A 1 101 ? 14.008 46.975 20.559 1.00 51.14 172 THR A C 1
ATOM 704 O O . THR A 1 101 ? 13.174 46.474 19.780 1.00 50.02 172 THR A O 1
ATOM 708 N N . PHE A 1 102 ? 15.290 47.178 20.242 1.00 48.35 173 PHE A N 1
ATOM 709 C CA . PHE A 1 102 ? 15.843 46.886 18.922 1.00 46.30 173 PHE A CA 1
ATOM 710 C C . PHE A 1 102 ? 16.846 45.739 19.018 1.00 44.38 173 PHE A C 1
ATOM 711 O O . PHE A 1 102 ? 17.677 45.725 19.922 1.00 44.11 173 PHE A O 1
ATOM 719 N N . TYR A 1 103 ? 16.753 44.780 18.100 1.00 40.66 174 TYR A N 1
ATOM 720 C CA . TYR A 1 103 ? 17.665 43.642 18.096 1.00 38.59 174 TYR A CA 1
ATOM 721 C C . TYR A 1 103 ? 18.279 43.464 16.722 1.00 36.56 174 TYR A C 1
ATOM 722 O O . TYR A 1 103 ? 17.581 43.561 15.721 1.00 36.10 174 TYR A O 1
ATOM 731 N N . TYR A 1 104 ? 19.584 43.210 16.667 1.00 35.29 175 TYR A N 1
ATOM 732 C CA . TYR A 1 104 ? 20.285 43.190 15.381 1.00 34.62 175 TYR A CA 1
ATOM 733 C C . TYR A 1 104 ? 21.012 41.887 15.062 1.00 32.91 175 TYR A C 1
ATOM 734 O O . TYR A 1 104 ? 21.664 41.288 15.936 1.00 33.74 175 TYR A O 1
ATOM 743 N N . TRP A 1 105 ? 20.957 41.564 13.776 1.00 31.70 176 TRP A N 1
ATOM 744 C CA . TRP A 1 105 ? 21.625 40.443 13.114 1.00 31.29 176 TRP A CA 1
ATOM 745 C C . TRP A 1 105 ? 22.201 41.027 11.813 1.00 31.05 176 TRP A C 1
ATOM 746 O O . TRP A 1 105 ? 21.786 40.723 10.670 1.00 30.87 176 TRP A O 1
ATOM 757 N N . ARG A 1 106 ? 23.176 41.928 11.978 1.00 29.90 177 ARG A N 1
ATOM 758 C CA . ARG A 1 106 ? 23.569 42.764 10.886 1.00 29.94 177 ARG A CA 1
ATOM 759 C C . ARG A 1 106 ? 25.046 42.587 10.544 1.00 30.74 177 ARG A C 1
ATOM 760 O O . ARG A 1 106 ? 25.513 43.162 9.588 1.00 29.67 177 ARG A O 1
ATOM 768 N N . ASN A 1 107 ? 25.759 41.770 11.318 1.00 31.69 178 ASN A N 1
ATOM 769 C CA . ASN A 1 107 ? 27.217 41.763 11.236 1.00 33.50 178 ASN A CA 1
ATOM 770 C C . ASN A 1 107 ? 27.840 41.036 10.028 1.00 33.75 178 ASN A C 1
ATOM 771 O O . ASN A 1 107 ? 29.064 41.074 9.854 1.00 32.35 178 ASN A O 1
ATOM 776 N N . GLU A 1 108 ? 27.007 40.413 9.192 1.00 33.35 179 GLU A N 1
ATOM 777 C CA . GLU A 1 108 ? 27.483 39.852 7.934 1.00 33.96 179 GLU A CA 1
ATOM 778 C C . GLU A 1 108 ? 26.704 40.323 6.733 1.00 34.37 179 GLU A C 1
ATOM 779 O O . GLU A 1 108 ? 26.819 39.765 5.661 1.00 34.46 179 GLU A O 1
ATOM 785 N N . ALA A 1 109 ? 25.951 41.397 6.904 1.00 34.03 180 ALA A N 1
ATOM 786 C CA . ALA A 1 109 ? 25.171 41.932 5.820 1.00 33.72 180 ALA A CA 1
ATOM 787 C C . ALA A 1 109 ? 26.003 42.239 4.579 1.00 33.29 180 ALA A C 1
ATOM 788 O O . ALA A 1 109 ? 27.139 42.750 4.648 1.00 33.07 180 ALA A O 1
ATOM 790 N N . ALA A 1 110 ? 25.421 41.969 3.418 1.00 33.54 181 ALA A N 1
ATOM 791 C CA . ALA A 1 110 ? 26.059 42.318 2.158 1.00 33.55 181 ALA A CA 1
ATOM 792 C C . ALA A 1 110 ? 26.551 43.769 2.128 1.00 33.80 181 ALA A C 1
ATOM 793 O O . ALA A 1 110 ? 27.633 44.050 1.590 1.00 35.45 181 ALA A O 1
ATOM 795 N N . ALA A 1 111 ? 25.758 44.687 2.684 1.00 32.48 182 ALA A N 1
ATOM 796 C CA . ALA A 1 111 ? 26.051 46.137 2.583 1.00 32.08 182 ALA A CA 1
ATOM 797 C C . ALA A 1 111 ? 27.438 46.449 3.115 1.00 30.75 182 ALA A C 1
ATOM 798 O O . ALA A 1 111 ? 28.023 47.454 2.760 1.00 30.96 182 ALA A O 1
ATOM 800 N N . LYS A 1 112 ? 27.940 45.616 4.031 1.00 32.09 183 LYS A N 1
ATOM 801 C CA . LYS A 1 112 ? 29.291 45.856 4.648 1.00 32.22 183 LYS A CA 1
ATOM 802 C C . LYS A 1 112 ? 30.442 45.743 3.636 1.00 33.77 183 LYS A C 1
ATOM 803 O O . LYS A 1 112 ? 31.539 46.305 3.837 1.00 33.61 183 LYS A O 1
ATOM 809 N N . PHE A 1 113 ? 30.173 45.051 2.529 1.00 34.78 184 PHE A N 1
ATOM 810 C CA . PHE A 1 113 ? 31.238 44.566 1.627 1.00 36.21 184 PHE A CA 1
ATOM 811 C C . PHE A 1 113 ? 31.245 45.202 0.243 1.00 36.99 184 PHE A C 1
ATOM 812 O O . PHE A 1 113 ? 32.050 44.816 -0.599 1.00 37.58 184 PHE A O 1
ATOM 820 N N . TRP A 1 114 ? 30.420 46.234 0.025 1.00 37.43 185 TRP A N 1
ATOM 821 C CA . TRP A 1 114 ? 30.272 46.851 -1.306 1.00 37.56 185 TRP A CA 1
ATOM 822 C C . TRP A 1 114 ? 31.567 47.437 -1.849 1.00 38.46 185 TRP A C 1
ATOM 823 O O . TRP A 1 114 ? 31.663 47.663 -3.058 1.00 38.33 185 TRP A O 1
ATOM 834 N N . LEU A 1 115 ? 32.551 47.688 -0.976 1.00 38.42 186 LEU A N 1
ATOM 835 C CA . LEU A 1 115 ? 33.825 48.224 -1.421 1.00 40.50 186 LEU A CA 1
ATOM 836 C C . LEU A 1 115 ? 34.943 47.175 -1.449 1.00 41.93 186 LEU A C 1
ATOM 837 O O . LEU A 1 115 ? 36.103 47.496 -1.718 1.00 42.61 186 LEU A O 1
ATOM 842 N N . ALA A 1 116 ? 34.589 45.932 -1.178 1.00 44.10 187 ALA A N 1
ATOM 843 C CA . ALA A 1 116 ? 35.567 44.844 -1.196 1.00 46.99 187 ALA A CA 1
ATOM 844 C C . ALA A 1 116 ? 35.209 43.791 -2.257 1.00 48.01 187 ALA A C 1
ATOM 845 O O . ALA A 1 116 ? 35.441 42.608 -2.059 1.00 49.00 187 ALA A O 1
ATOM 847 N N . SER A 1 117 ? 34.648 44.223 -3.382 1.00 49.51 188 SER A N 1
ATOM 848 C CA . SER A 1 117 ? 34.232 43.287 -4.430 1.00 50.81 188 SER A CA 1
ATOM 849 C C . SER A 1 117 ? 34.926 43.598 -5.751 1.00 51.96 188 SER A C 1
ATOM 850 O O . SER A 1 117 ? 35.703 44.569 -5.855 1.00 52.26 188 SER A O 1
ATOM 853 N N . GLU A 1 118 ? 34.626 42.797 -6.773 1.00 53.40 189 GLU A N 1
ATOM 854 C CA . GLU A 1 118 ? 35.172 43.033 -8.105 1.00 54.57 189 GLU A CA 1
ATOM 855 C C . GLU A 1 118 ? 34.493 44.170 -8.886 1.00 54.35 189 GLU A C 1
ATOM 856 O O . GLU A 1 118 ? 35.107 44.761 -9.769 1.00 54.45 189 GLU A O 1
ATOM 862 N N . GLN A 1 119 ? 33.241 44.489 -8.557 1.00 54.45 190 GLN A N 1
ATOM 863 C CA . GLN A 1 119 ? 32.584 45.676 -9.144 1.00 54.28 190 GLN A CA 1
ATOM 864 C C . GLN A 1 119 ? 32.945 46.993 -8.425 1.00 53.41 190 GLN A C 1
ATOM 865 O O . GLN A 1 119 ? 32.650 48.081 -8.941 1.00 53.03 190 GLN A O 1
ATOM 871 N N . SER A 1 120 ? 33.597 46.884 -7.259 1.00 52.63 191 SER A N 1
ATOM 872 C CA . SER A 1 120 ? 33.898 48.047 -6.410 1.00 51.45 191 SER A CA 1
ATOM 873 C C . SER A 1 120 ? 34.568 49.196 -7.175 1.00 51.25 191 SER A C 1
ATOM 874 O O . SER A 1 120 ? 34.000 50.290 -7.276 1.00 50.64 191 SER A O 1
ATOM 877 N N . ALA A 1 121 ? 35.761 48.946 -7.725 1.00 50.59 192 ALA A N 1
ATOM 878 C CA . ALA A 1 121 ? 36.484 49.969 -8.501 1.00 50.00 192 ALA A CA 1
ATOM 879 C C . ALA A 1 121 ? 35.659 50.621 -9.634 1.00 49.71 192 ALA A C 1
ATOM 880 O O . ALA A 1 121 ? 35.762 51.840 -9.872 1.00 49.53 192 ALA A O 1
ATOM 882 N N . ALA A 1 122 ? 34.832 49.830 -10.315 1.00 49.40 193 ALA A N 1
ATOM 883 C CA . ALA A 1 122 ? 34.051 50.351 -11.448 1.00 48.97 193 ALA A CA 1
ATOM 884 C C . ALA A 1 122 ? 32.816 51.170 -11.004 1.00 48.55 193 ALA A C 1
ATOM 885 O O . ALA A 1 122 ? 32.477 52.187 -11.618 1.00 48.71 193 ALA A O 1
ATOM 887 N N . ILE A 1 123 ? 32.155 50.725 -9.940 1.00 48.05 194 ILE A N 1
ATOM 888 C CA . ILE A 1 123 ? 31.070 51.506 -9.336 1.00 47.23 194 ILE A CA 1
ATOM 889 C C . ILE A 1 123 ? 31.623 52.846 -8.801 1.00 46.85 194 ILE A C 1
ATOM 890 O O . ILE A 1 123 ? 31.088 53.900 -9.098 1.00 46.65 194 ILE A O 1
ATOM 895 N N . CYS A 1 124 ? 32.717 52.785 -8.046 1.00 46.83 195 CYS A N 1
ATOM 896 C CA . CYS A 1 124 ? 33.423 53.980 -7.606 1.00 46.82 195 CYS A CA 1
ATOM 897 C C . CYS A 1 124 ? 33.793 54.921 -8.753 1.00 47.24 195 CYS A C 1
ATOM 898 O O . CYS A 1 124 ? 33.729 56.141 -8.608 1.00 46.92 195 CYS A O 1
ATOM 901 N N . GLU A 1 125 ? 34.203 54.374 -9.898 1.00 47.62 196 GLU A N 1
ATOM 902 C CA . GLU A 1 125 ? 34.432 55.218 -11.079 1.00 47.40 196 GLU A CA 1
ATOM 903 C C . GLU A 1 125 ? 33.177 55.964 -11.517 1.00 46.04 196 GLU A C 1
ATOM 904 O O . GLU A 1 125 ? 33.260 57.129 -11.886 1.00 46.72 196 GLU A O 1
ATOM 910 N N . GLU A 1 126 ? 32.021 55.306 -11.507 1.00 44.96 197 GLU A N 1
ATOM 911 C CA . GLU A 1 126 ? 30.762 56.019 -11.816 1.00 44.17 197 GLU A CA 1
ATOM 912 C C . GLU A 1 126 ? 30.484 57.113 -10.739 1.00 42.22 197 GLU A C 1
ATOM 913 O O . GLU A 1 126 ? 30.145 58.248 -11.068 1.00 41.19 197 GLU A O 1
ATOM 919 N N . LEU A 1 127 ? 30.672 56.746 -9.468 1.00 40.49 198 LEU A N 1
ATOM 920 C CA . LEU A 1 127 ? 30.358 57.637 -8.318 1.00 39.21 198 LEU A CA 1
ATOM 921 C C . LEU A 1 127 ? 31.239 58.887 -8.258 1.00 38.99 198 LEU A C 1
ATOM 922 O O . LEU A 1 127 ? 30.766 59.992 -7.939 1.00 38.59 198 LEU A O 1
ATOM 927 N N . ALA A 1 128 ? 32.519 58.724 -8.587 1.00 38.57 199 ALA A N 1
ATOM 928 C CA . ALA A 1 128 ? 33.440 59.856 -8.711 1.00 38.66 199 ALA A CA 1
ATOM 929 C C . ALA A 1 128 ? 32.892 61.000 -9.577 1.00 38.12 199 ALA A C 1
ATOM 930 O O . ALA A 1 128 ? 33.288 62.159 -9.406 1.00 39.03 199 ALA A O 1
ATOM 932 N N . ASN A 1 129 ? 31.996 60.670 -10.497 1.00 38.34 200 ASN A N 1
ATOM 933 C CA . ASN A 1 129 ? 31.386 61.622 -11.446 1.00 38.78 200 ASN A CA 1
ATOM 934 C C . ASN A 1 129 ? 30.027 62.216 -11.069 1.00 38.95 200 ASN A C 1
ATOM 935 O O . ASN A 1 129 ? 29.463 63.046 -11.800 1.00 37.71 200 ASN A O 1
ATOM 940 N N . PHE A 1 130 ? 29.521 61.807 -9.906 1.00 37.47 201 PHE A N 1
ATOM 941 C CA . PHE A 1 130 ? 28.199 62.249 -9.437 1.00 36.70 201 PHE A CA 1
ATOM 942 C C . PHE A 1 130 ? 28.253 63.688 -8.905 1.00 35.34 201 PHE A C 1
ATOM 943 O O . PHE A 1 130 ? 29.291 64.149 -8.432 1.00 36.71 201 PHE A O 1
ATOM 951 N N . ASP A 1 131 ? 27.129 64.381 -8.955 1.00 33.65 202 ASP A N 1
ATOM 952 C CA . ASP A 1 131 ? 27.028 65.728 -8.429 1.00 32.74 202 ASP A CA 1
ATOM 953 C C . ASP A 1 131 ? 27.088 65.773 -6.881 1.00 31.36 202 ASP A C 1
ATOM 954 O O . ASP A 1 131 ? 27.704 66.661 -6.317 1.00 30.99 202 ASP A O 1
ATOM 959 N N . TYR A 1 132 ? 26.463 64.798 -6.248 1.00 30.34 203 TYR A N 1
ATOM 960 C CA . TYR A 1 132 ? 26.419 64.721 -4.763 1.00 29.87 203 TYR A CA 1
ATOM 961 C C . TYR A 1 132 ? 26.597 63.289 -4.319 1.00 29.24 203 TYR A C 1
ATOM 962 O O . TYR A 1 132 ? 26.000 62.396 -4.911 1.00 30.02 203 TYR A O 1
ATOM 971 N N . LEU A 1 133 ? 27.389 63.076 -3.253 1.00 28.31 204 LEU A N 1
ATOM 972 C CA . LEU A 1 133 ? 27.440 61.804 -2.576 1.00 27.63 204 LEU A CA 1
ATOM 973 C C . LEU A 1 133 ? 27.054 62.095 -1.121 1.00 27.80 204 LEU A C 1
ATOM 974 O O . LEU A 1 133 ? 27.574 63.076 -0.536 1.00 28.54 204 LEU A O 1
ATOM 979 N N . TYR A 1 134 ? 26.216 61.224 -0.575 1.00 25.02 205 TYR A N 1
ATOM 980 C CA . TYR A 1 134 ? 25.682 61.361 0.791 1.00 25.04 205 TYR A CA 1
ATOM 981 C C . TYR A 1 134 ? 25.887 60.075 1.556 1.00 23.95 205 TYR A C 1
ATOM 982 O O . TYR A 1 134 ? 25.582 58.957 1.059 1.00 26.28 205 TYR A O 1
ATOM 991 N N . LEU A 1 135 ? 26.353 60.193 2.800 1.00 24.00 206 LEU A N 1
ATOM 992 C CA . LEU A 1 135 ? 26.436 59.042 3.665 1.00 23.89 206 LEU A CA 1
ATOM 993 C C . LEU A 1 135 ? 26.301 59.501 5.113 1.00 22.96 206 LEU A C 1
ATOM 994 O O . LEU A 1 135 ? 26.347 60.703 5.410 1.00 22.19 206 LEU A O 1
ATOM 999 N N . SER A 1 136 ? 26.048 58.538 5.964 1.00 23.92 207 SER A N 1
ATOM 1000 C CA . SER A 1 136 ? 25.935 58.806 7.386 1.00 23.41 207 SER A CA 1
ATOM 1001 C C . SER A 1 136 ? 27.016 58.111 8.172 1.00 23.23 207 SER A C 1
ATOM 1002 O O . SER A 1 136 ? 27.855 57.322 7.651 1.00 22.62 207 SER A O 1
ATOM 1005 N N . GLY A 1 137 ? 26.993 58.361 9.487 1.00 22.18 208 GLY A N 1
ATOM 1006 C CA . GLY A 1 137 ? 27.999 57.737 10.324 1.00 22.48 208 GLY A CA 1
ATOM 1007 C C . GLY A 1 137 ? 27.825 56.242 10.343 1.00 23.69 208 GLY A C 1
ATOM 1008 O O . GLY A 1 137 ? 28.823 55.499 10.489 1.00 24.60 208 GLY A O 1
ATOM 1009 N N . ILE A 1 138 ? 26.587 55.762 10.156 1.00 24.07 209 ILE A N 1
ATOM 1010 C CA . ILE A 1 138 ? 26.304 54.308 10.078 1.00 25.15 209 ILE A CA 1
ATOM 1011 C C . ILE A 1 138 ? 26.935 53.709 8.796 1.00 25.57 209 ILE A C 1
ATOM 1012 O O . ILE A 1 138 ? 27.524 52.601 8.804 1.00 24.57 209 ILE A O 1
ATOM 1017 N N . SER A 1 139 ? 26.854 54.473 7.721 1.00 24.99 210 SER A N 1
ATOM 1018 C CA . SER A 1 139 ? 27.489 54.030 6.459 1.00 25.74 210 SER A CA 1
ATOM 1019 C C . SER A 1 139 ? 29.008 53.727 6.670 1.00 26.34 210 SER A C 1
ATOM 1020 O O . SER A 1 139 ? 29.546 52.745 6.141 1.00 25.97 210 SER A O 1
ATOM 1023 N N . LEU A 1 140 ? 29.681 54.589 7.417 1.00 25.39 211 LEU A N 1
ATOM 1024 C CA . LEU A 1 140 ? 31.091 54.396 7.792 1.00 27.16 211 LEU A CA 1
ATOM 1025 C C . LEU A 1 140 ? 31.312 53.278 8.826 1.00 27.70 211 LEU A C 1
ATOM 1026 O O . LEU A 1 140 ? 32.260 52.470 8.679 1.00 28.74 211 LEU A O 1
ATOM 1031 N N . ALA A 1 141 ? 30.465 53.204 9.859 1.00 26.70 212 ALA A N 1
ATOM 1032 C CA . ALA A 1 141 ? 30.650 52.226 10.913 1.00 27.66 212 ALA A CA 1
ATOM 1033 C C . ALA A 1 141 ? 30.719 50.799 10.385 1.00 28.43 212 ALA A C 1
ATOM 1034 O O . ALA A 1 141 ? 31.478 49.990 10.892 1.00 28.08 212 ALA A O 1
ATOM 1036 N N . ILE A 1 142 ? 29.887 50.473 9.403 1.00 28.37 213 ILE A N 1
ATOM 1037 C CA . ILE A 1 142 ? 29.764 49.084 8.994 1.00 28.15 213 ILE A CA 1
ATOM 1038 C C . ILE A 1 142 ? 30.919 48.658 8.080 1.00 29.89 213 ILE A C 1
ATOM 1039 O O . ILE A 1 142 ? 31.037 47.510 7.748 1.00 31.49 213 ILE A O 1
ATOM 1044 N N . LEU A 1 143 ? 31.777 49.572 7.681 1.00 30.63 214 LEU A N 1
ATOM 1045 C CA . LEU A 1 143 ? 32.866 49.237 6.772 1.00 30.58 214 LEU A CA 1
ATOM 1046 C C . LEU A 1 143 ? 34.135 48.912 7.572 1.00 31.55 214 LEU A C 1
ATOM 1047 O O . LEU A 1 143 ? 34.368 49.466 8.652 1.00 29.65 214 LEU A O 1
ATOM 1052 N N . SER A 1 144 ? 34.950 48.001 7.038 1.00 31.93 215 SER A N 1
ATOM 1053 C CA . SER A 1 144 ? 36.275 47.720 7.614 1.00 32.22 215 SER A CA 1
ATOM 1054 C C . SER A 1 144 ? 37.207 48.943 7.418 1.00 33.40 215 SER A C 1
ATOM 1055 O O . SER A 1 144 ? 36.996 49.740 6.501 1.00 33.66 215 SER A O 1
ATOM 1058 N N . PRO A 1 145 ? 38.297 49.065 8.226 1.00 34.16 216 PRO A N 1
ATOM 1059 C CA . PRO A 1 145 ? 39.238 50.168 7.941 1.00 34.97 216 PRO A CA 1
ATOM 1060 C C . PRO A 1 145 ? 39.650 50.291 6.492 1.00 34.87 216 PRO A C 1
ATOM 1061 O O . PRO A 1 145 ? 39.700 51.394 5.975 1.00 33.63 216 PRO A O 1
ATOM 1065 N N . THR A 1 146 ? 39.940 49.175 5.836 1.00 35.99 217 THR A N 1
ATOM 1066 C CA . THR A 1 146 ? 40.387 49.217 4.435 1.00 37.61 217 THR A CA 1
ATOM 1067 C C . THR A 1 146 ? 39.320 49.768 3.490 1.00 37.48 217 THR A C 1
ATOM 1068 O O . THR A 1 146 ? 39.601 50.591 2.631 1.00 36.94 217 THR A O 1
ATOM 1072 N N . SER A 1 147 ? 38.098 49.301 3.659 1.00 37.31 218 SER A N 1
ATOM 1073 C CA . SER A 1 147 ? 36.960 49.842 2.919 1.00 37.96 218 SER A CA 1
ATOM 1074 C C . SER A 1 147 ? 36.692 51.333 3.197 1.00 36.42 218 SER A C 1
ATOM 1075 O O . SER A 1 147 ? 36.443 52.100 2.285 1.00 36.55 218 SER A O 1
ATOM 1078 N N . ARG A 1 148 ? 36.752 51.745 4.460 1.00 36.95 219 ARG A N 1
ATOM 1079 C CA . ARG A 1 148 ? 36.638 53.173 4.788 1.00 35.95 219 ARG A CA 1
ATOM 1080 C C . ARG A 1 148 ? 37.679 54.016 4.023 1.00 36.30 219 ARG A C 1
ATOM 1081 O O . ARG A 1 148 ? 37.376 55.104 3.524 1.00 34.41 219 ARG A O 1
ATOM 1089 N N . GLU A 1 149 ? 38.910 53.496 3.913 1.00 36.33 220 GLU A N 1
ATOM 1090 C CA . GLU A 1 149 ? 39.942 54.256 3.224 1.00 37.71 220 GLU A CA 1
ATOM 1091 C C . GLU A 1 149 ? 39.611 54.420 1.748 1.00 36.77 220 GLU A C 1
ATOM 1092 O O . GLU A 1 149 ? 39.786 55.496 1.236 1.00 37.10 220 GLU A O 1
ATOM 1098 N N . LYS A 1 150 ? 39.101 53.376 1.091 1.00 37.44 221 LYS A N 1
ATOM 1099 C CA . LYS A 1 150 ? 38.702 53.482 -0.325 1.00 37.63 221 LYS A CA 1
ATOM 1100 C C . LYS A 1 150 ? 37.555 54.452 -0.501 1.00 37.07 221 LYS A C 1
ATOM 1101 O O . LYS A 1 150 ? 37.460 55.155 -1.511 1.00 36.19 221 LYS A O 1
ATOM 1107 N N . LEU A 1 151 ? 36.627 54.435 0.464 1.00 36.65 222 LEU A N 1
ATOM 1108 C CA . LEU A 1 151 ? 35.509 55.368 0.406 1.00 35.18 222 LEU A CA 1
ATOM 1109 C C . LEU A 1 151 ? 36.043 56.797 0.506 1.00 35.05 222 LEU A C 1
ATOM 1110 O O . LEU A 1 151 ? 35.656 57.667 -0.274 1.00 33.94 222 LEU A O 1
ATOM 1115 N N . LEU A 1 152 ? 36.941 57.041 1.464 1.00 35.02 223 LEU A N 1
ATOM 1116 C CA . LEU A 1 152 ? 37.437 58.410 1.672 1.00 35.59 223 LEU A CA 1
ATOM 1117 C C . LEU A 1 152 ? 38.130 58.857 0.405 1.00 36.22 223 LEU A C 1
ATOM 1118 O O . LEU A 1 152 ? 37.997 59.997 -0.021 1.00 35.11 223 LEU A O 1
ATOM 1123 N N . SER A 1 153 ? 38.845 57.914 -0.215 1.00 36.74 224 SER A N 1
ATOM 1124 C CA . SER A 1 153 ? 39.525 58.181 -1.478 1.00 37.83 224 SER A CA 1
ATOM 1125 C C . SER A 1 153 ? 38.535 58.541 -2.559 1.00 36.68 224 SER A C 1
ATOM 1126 O O . SER A 1 153 ? 38.780 59.460 -3.342 1.00 37.49 224 SER A O 1
ATOM 1129 N N . LEU A 1 154 ? 37.399 57.849 -2.593 1.00 36.15 225 LEU A N 1
ATOM 1130 C CA . LEU A 1 154 ? 36.368 58.197 -3.580 1.00 34.81 225 LEU A CA 1
ATOM 1131 C C . LEU A 1 154 ? 35.863 59.605 -3.325 1.00 34.89 225 LEU A C 1
ATOM 1132 O O . LEU A 1 154 ? 35.616 60.370 -4.268 1.00 32.80 225 LEU A O 1
ATOM 1137 N N . LEU A 1 155 ? 35.674 59.953 -2.049 1.00 33.34 226 LEU A N 1
ATOM 1138 C CA . LEU A 1 155 ? 35.096 61.279 -1.770 1.00 33.60 226 LEU A CA 1
ATOM 1139 C C . LEU A 1 155 ? 36.038 62.398 -2.253 1.00 33.78 226 LEU A C 1
ATOM 1140 O O . LEU A 1 155 ? 35.600 63.415 -2.823 1.00 34.74 226 LEU A O 1
ATOM 1145 N N . ARG A 1 156 ? 37.332 62.213 -2.016 1.00 34.47 227 ARG A N 1
ATOM 1146 C CA . ARG A 1 156 ? 38.324 63.186 -2.476 1.00 36.21 227 ARG A CA 1
ATOM 1147 C C . ARG A 1 156 ? 38.287 63.349 -3.999 1.00 36.18 227 ARG A C 1
ATOM 1148 O O . ARG A 1 156 ? 38.274 64.480 -4.497 1.00 37.43 227 ARG A O 1
ATOM 1156 N N . GLU A 1 157 ? 38.247 62.229 -4.716 1.00 37.99 228 GLU A N 1
ATOM 1157 C CA . GLU A 1 157 ? 38.179 62.241 -6.192 1.00 38.95 228 GLU A CA 1
ATOM 1158 C C . GLU A 1 157 ? 36.926 62.952 -6.673 1.00 38.76 228 GLU A C 1
ATOM 1159 O O . GLU A 1 157 ? 36.986 63.792 -7.561 1.00 39.15 228 GLU A O 1
ATOM 1165 N N . CYS A 1 158 ? 35.786 62.653 -6.040 1.00 38.39 229 CYS A N 1
ATOM 1166 C CA . CYS A 1 158 ? 34.515 63.276 -6.412 1.00 38.13 229 CYS A CA 1
ATOM 1167 C C . CYS A 1 158 ? 34.605 64.784 -6.261 1.00 38.12 229 CYS A C 1
ATOM 1168 O O . CYS A 1 158 ? 34.247 65.530 -7.187 1.00 37.45 229 CYS A O 1
ATOM 1171 N N . ARG A 1 159 ? 35.122 65.242 -5.113 1.00 38.18 230 ARG A N 1
ATOM 1172 C CA . ARG A 1 159 ? 35.201 66.677 -4.849 1.00 37.40 230 ARG A CA 1
ATOM 1173 C C . ARG A 1 159 ? 36.186 67.389 -5.785 1.00 38.41 230 ARG A C 1
ATOM 1174 O O . ARG A 1 159 ? 35.893 68.490 -6.239 1.00 38.28 230 ARG A O 1
ATOM 1182 N N . ALA A 1 160 ? 37.331 66.760 -6.062 1.00 38.80 231 ALA A N 1
ATOM 1183 C CA . ALA A 1 160 ? 38.281 67.288 -7.076 1.00 40.69 231 ALA A CA 1
ATOM 1184 C C . ALA A 1 160 ? 37.619 67.427 -8.448 1.00 41.51 231 ALA A C 1
ATOM 1185 O O . ALA A 1 160 ? 37.956 68.333 -9.207 1.00 43.20 231 ALA A O 1
ATOM 1187 N N . LYS A 1 161 ? 36.653 66.561 -8.746 1.00 41.38 232 LYS A N 1
ATOM 1188 C CA . LYS A 1 161 ? 35.844 66.683 -9.953 1.00 41.58 232 LYS A CA 1
ATOM 1189 C C . LYS A 1 161 ? 34.702 67.708 -9.868 1.00 41.61 232 LYS A C 1
ATOM 1190 O O . LYS A 1 161 ? 34.015 67.940 -10.866 1.00 41.85 232 LYS A O 1
ATOM 1196 N N . GLY A 1 162 ? 34.493 68.307 -8.688 1.00 40.61 233 GLY A N 1
ATOM 1197 C CA . GLY A 1 162 ? 33.457 69.315 -8.511 1.00 38.73 233 GLY A CA 1
ATOM 1198 C C . GLY A 1 162 ? 32.180 68.746 -7.904 1.00 36.68 233 GLY A C 1
ATOM 1199 O O . GLY A 1 162 ? 31.183 69.444 -7.819 1.00 37.45 233 GLY A O 1
ATOM 1200 N N . GLY A 1 163 ? 32.197 67.474 -7.511 1.00 35.48 234 GLY A N 1
ATOM 1201 C CA . GLY A 1 163 ? 31.064 66.923 -6.753 1.00 33.60 234 GLY A CA 1
ATOM 1202 C C . GLY A 1 163 ? 31.101 67.491 -5.330 1.00 32.07 234 GLY A C 1
ATOM 1203 O O . GLY A 1 163 ? 32.149 68.048 -4.913 1.00 30.48 234 GLY A O 1
ATOM 1204 N N . LYS A 1 164 ? 29.956 67.407 -4.616 1.00 30.86 235 LYS A N 1
ATOM 1205 C CA . LYS A 1 164 ? 29.864 67.846 -3.196 1.00 30.13 235 LYS A CA 1
ATOM 1206 C C . LYS A 1 164 ? 29.517 66.674 -2.297 1.00 28.41 235 LYS A C 1
ATOM 1207 O O . LYS A 1 164 ? 28.708 65.826 -2.636 1.00 29.10 235 LYS A O 1
ATOM 1213 N N . VAL A 1 165 ? 30.137 66.626 -1.134 1.00 27.23 236 VAL A N 1
ATOM 1214 C CA . VAL A 1 165 ? 29.992 65.489 -0.287 1.00 25.82 236 VAL A CA 1
ATOM 1215 C C . VAL A 1 165 ? 29.130 65.929 0.929 1.00 25.26 236 VAL A C 1
ATOM 1216 O O . VAL A 1 165 ? 29.384 66.996 1.475 1.00 25.91 236 VAL A O 1
ATOM 1220 N N . ILE A 1 166 ? 28.152 65.097 1.297 1.00 2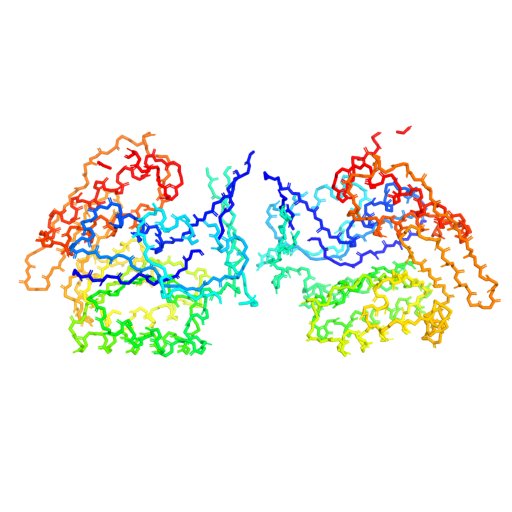3.78 237 ILE A N 1
ATOM 1221 C CA . ILE A 1 166 ? 27.173 65.437 2.360 1.00 22.22 237 ILE A CA 1
ATOM 1222 C C . ILE A 1 166 ? 27.270 64.349 3.414 1.00 21.23 237 ILE A C 1
ATOM 1223 O O . ILE A 1 166 ? 27.147 63.144 3.113 1.00 21.59 237 ILE A O 1
ATOM 1228 N N . PHE A 1 167 ? 27.391 64.738 4.691 1.00 21.14 238 PHE A N 1
ATOM 1229 C CA . PHE A 1 167 ? 27.572 63.741 5.709 1.00 20.78 238 PHE A CA 1
ATOM 1230 C C . PHE A 1 167 ? 26.512 63.984 6.798 1.00 22.06 238 PHE A C 1
ATOM 1231 O O . PHE A 1 167 ? 26.294 65.138 7.215 1.00 22.76 238 PHE A O 1
ATOM 1239 N N . ASP A 1 168 ? 25.882 62.907 7.236 1.00 21.61 239 ASP A N 1
ATOM 1240 C CA . ASP A 1 168 ? 24.943 62.984 8.388 1.00 22.16 239 ASP A CA 1
ATOM 1241 C C . ASP A 1 168 ? 25.631 62.263 9.536 1.00 21.35 239 ASP A C 1
ATOM 1242 O O . ASP A 1 168 ? 26.075 61.117 9.358 1.00 22.19 239 ASP A O 1
ATOM 1247 N N . ASN A 1 169 ? 25.796 62.931 10.677 1.00 21.56 240 ASN A N 1
ATOM 1248 C CA . ASN A 1 169 ? 26.645 62.384 11.734 1.00 21.76 240 ASN A CA 1
ATOM 1249 C C . ASN A 1 169 ? 26.023 61.280 12.576 1.00 22.42 240 ASN A C 1
ATOM 1250 O O . ASN A 1 169 ? 26.655 60.878 13.572 1.00 23.21 240 ASN A O 1
ATOM 1255 N N . ASN A 1 170 ? 24.831 60.798 12.193 1.00 22.78 241 ASN A N 1
ATOM 1256 C CA . ASN A 1 170 ? 24.048 59.742 12.930 1.00 24.56 241 ASN A CA 1
ATOM 1257 C C . ASN A 1 170 ? 24.940 58.746 13.679 1.00 24.84 241 ASN A C 1
ATOM 1258 O O . ASN A 1 170 ? 25.607 57.912 13.079 1.00 26.36 241 ASN A O 1
ATOM 1263 N N . TYR A 1 171 ? 24.991 58.869 14.991 1.00 25.28 242 TYR A N 1
ATOM 1264 C CA . TYR A 1 171 ? 26.001 58.191 15.776 1.00 25.02 242 TYR A CA 1
ATOM 1265 C C . TYR A 1 171 ? 25.373 56.998 16.481 1.00 25.84 242 TYR A C 1
ATOM 1266 O O . TYR A 1 171 ? 24.472 57.192 17.318 1.00 26.76 242 TYR A O 1
ATOM 1275 N N A ARG A 1 172 ? 25.857 55.795 16.196 0.50 26.41 243 ARG A N 1
ATOM 1276 N N B ARG A 1 172 ? 25.871 55.797 16.183 0.50 26.41 243 ARG A N 1
ATOM 1277 C CA A ARG A 1 172 ? 25.399 54.590 16.904 0.50 27.84 243 ARG A CA 1
ATOM 1278 C CA B ARG A 1 172 ? 25.447 54.544 16.842 0.50 27.89 243 ARG A CA 1
ATOM 1279 C C A ARG A 1 172 ? 26.623 53.891 17.472 0.50 28.10 243 ARG A C 1
ATOM 1280 C C B ARG A 1 172 ? 26.674 53.895 17.459 0.50 28.11 243 ARG A C 1
ATOM 1281 O O A ARG A 1 172 ? 27.303 53.159 16.761 0.50 27.77 243 ARG A O 1
ATOM 1282 O O B ARG A 1 172 ? 27.397 53.181 16.770 0.50 27.73 243 ARG A O 1
ATOM 1297 N N . PRO A 1 173 ? 26.937 54.157 18.758 1.00 28.32 244 PRO A N 1
ATOM 1298 C CA . PRO A 1 173 ? 28.185 53.655 19.387 1.00 29.76 244 PRO A CA 1
ATOM 1299 C C . PRO A 1 173 ? 28.316 52.122 19.358 1.00 30.46 244 PRO A C 1
ATOM 1300 O O . PRO A 1 173 ? 29.429 51.609 19.296 1.00 30.61 244 PRO A O 1
ATOM 1304 N N . ARG A 1 174 ? 27.187 51.416 19.358 1.00 31.70 245 ARG A N 1
ATOM 1305 C CA . ARG A 1 174 ? 27.205 49.929 19.280 1.00 33.52 245 ARG A CA 1
ATOM 1306 C C . ARG A 1 174 ? 27.867 49.410 18.020 1.00 32.81 245 ARG A C 1
ATOM 1307 O O . ARG A 1 174 ? 28.327 48.280 17.992 1.00 31.76 245 ARG A O 1
ATOM 1315 N N . LEU A 1 175 ? 27.914 50.224 16.960 1.00 31.81 246 LEU A N 1
ATOM 1316 C CA . LEU A 1 175 ? 28.462 49.777 15.688 1.00 31.34 246 LEU A CA 1
ATOM 1317 C C . LEU A 1 175 ? 29.975 49.971 15.589 1.00 32.43 246 LEU A C 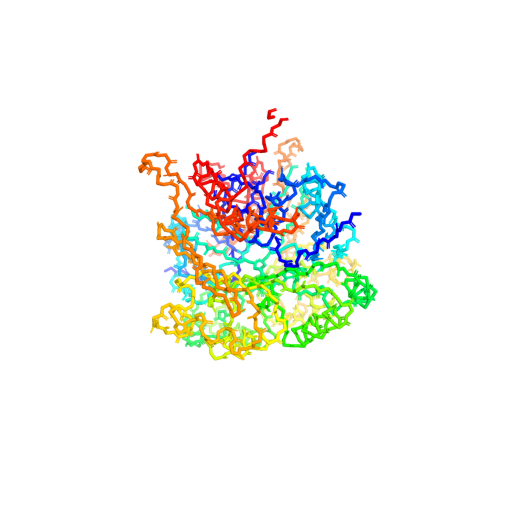1
ATOM 1318 O O . LEU A 1 175 ? 30.584 49.518 14.618 1.00 30.98 246 LEU A O 1
ATOM 1323 N N . TRP A 1 176 ? 30.555 50.637 16.592 1.00 32.65 247 TRP A N 1
ATOM 1324 C CA . TRP A 1 176 ? 31.973 51.021 16.560 1.00 33.37 247 TRP A CA 1
ATOM 1325 C C . TRP A 1 176 ? 32.783 50.258 17.587 1.00 35.03 247 TRP A C 1
ATOM 1326 O O . TRP A 1 176 ? 32.234 49.818 18.617 1.00 35.29 247 TRP A O 1
ATOM 1337 N N . ALA A 1 177 ? 34.079 50.118 17.302 1.00 36.28 248 ALA A N 1
ATOM 1338 C CA . ALA A 1 177 ? 34.997 49.407 18.203 1.00 38.08 248 ALA A CA 1
ATOM 1339 C C . ALA A 1 177 ? 35.253 50.220 19.463 1.00 38.11 248 ALA A C 1
ATOM 1340 O O . ALA A 1 177 ? 35.388 49.659 20.550 1.00 39.30 248 ALA A O 1
ATOM 1342 N N . SER A 1 178 ? 35.320 51.551 19.324 1.00 37.13 249 SER A N 1
ATOM 1343 C CA . SER A 1 178 ? 35.580 52.452 20.464 1.00 36.23 249 SER A CA 1
ATOM 1344 C C . SER A 1 178 ? 35.162 53.867 20.097 1.00 35.12 249 SER A C 1
ATOM 1345 O O . SER A 1 178 ? 35.097 54.195 18.925 1.00 33.81 249 SER A O 1
ATOM 1348 N N . LYS A 1 179 ? 34.979 54.715 21.098 1.00 35.55 250 LYS A N 1
ATOM 1349 C CA . LYS A 1 179 ? 34.708 56.142 20.873 1.00 35.78 250 LYS A CA 1
ATOM 1350 C C . LYS A 1 179 ? 35.884 56.775 20.144 1.00 36.07 250 LYS A C 1
ATOM 1351 O O . LYS A 1 179 ? 35.695 57.527 19.187 1.00 36.44 250 LYS A O 1
ATOM 1357 N N . GLU A 1 180 ? 37.108 56.422 20.545 1.00 35.07 251 GLU A N 1
ATOM 1358 C CA . GLU A 1 180 ? 38.311 56.882 19.829 1.00 36.13 251 GLU A CA 1
ATOM 1359 C C . GLU A 1 180 ? 38.250 56.535 18.346 1.00 33.13 251 GLU A C 1
ATOM 1360 O O . GLU A 1 180 ? 38.622 57.330 17.513 1.00 33.95 251 GLU A O 1
ATOM 1366 N N . GLU A 1 181 ? 37.797 55.337 18.000 1.00 33.57 252 GLU A N 1
ATOM 1367 C CA . GLU A 1 181 ? 37.778 54.960 16.574 1.00 31.87 252 GLU A CA 1
ATOM 1368 C C . GLU A 1 181 ? 36.780 55.855 15.815 1.00 30.57 252 GLU A C 1
ATOM 1369 O O . GLU A 1 181 ? 37.075 56.338 14.715 1.00 29.22 252 GLU A O 1
ATOM 1375 N N . THR A 1 182 ? 35.597 56.057 16.398 1.00 28.93 253 THR A N 1
ATOM 1376 C CA . THR A 1 182 ? 34.575 56.947 15.782 1.00 27.56 253 THR A CA 1
ATOM 1377 C C . THR A 1 182 ? 35.122 58.362 15.586 1.00 27.06 253 THR A C 1
ATOM 1378 O O . THR A 1 182 ? 35.035 58.936 14.489 1.00 26.87 253 THR A O 1
ATOM 1382 N N . GLN A 1 183 ? 35.711 58.916 16.636 1.00 26.62 254 GLN A N 1
ATOM 1383 C CA . GLN A 1 183 ? 36.344 60.237 16.545 1.00 27.93 254 GLN A CA 1
ATOM 1384 C C . GLN A 1 183 ? 37.347 60.383 15.366 1.00 27.97 254 GLN A C 1
ATOM 1385 O O . GLN A 1 183 ? 37.304 61.341 14.581 1.00 27.84 254 GLN A O 1
ATOM 1391 N N . GLN A 1 184 ? 38.250 59.430 15.256 1.00 29.21 255 GLN A N 1
ATOM 1392 C CA . GLN A 1 184 ? 39.239 59.422 14.162 1.00 30.29 255 GLN A CA 1
ATOM 1393 C C . GLN A 1 184 ? 38.579 59.376 12.791 1.00 28.81 255 GLN A C 1
ATOM 1394 O O . GLN A 1 184 ? 38.951 60.134 11.925 1.00 28.41 255 GLN A O 1
ATOM 1400 N N . VAL A 1 185 ? 37.590 58.511 12.615 1.00 28.06 256 VAL A N 1
ATOM 1401 C CA . VAL A 1 185 ? 36.965 58.359 11.314 1.00 28.09 256 VAL A CA 1
ATOM 1402 C C . VAL A 1 185 ? 36.058 59.567 10.997 1.00 27.19 256 VAL A C 1
ATOM 1403 O O . VAL A 1 185 ? 36.030 60.023 9.882 1.00 25.86 256 VAL A O 1
ATOM 1407 N N . TYR A 1 186 ? 35.339 60.105 11.989 1.00 26.13 257 TYR A N 1
ATOM 1408 C CA . TYR A 1 186 ? 34.578 61.356 11.766 1.00 26.01 257 TYR A CA 1
ATOM 1409 C C . TYR A 1 186 ? 35.485 62.504 11.377 1.00 26.57 257 TYR A C 1
ATOM 1410 O O . TYR A 1 186 ? 35.179 63.247 10.444 1.00 27.13 257 TYR A O 1
ATOM 1419 N N . GLN A 1 187 ? 36.607 62.670 12.093 1.00 26.95 258 GLN A N 1
ATOM 1420 C CA . GLN A 1 187 ? 37.556 63.738 11.731 1.00 28.69 258 GLN A CA 1
ATOM 1421 C C . GLN A 1 187 ? 37.949 63.595 10.238 1.00 28.34 258 GLN A C 1
ATOM 1422 O O . GLN A 1 187 ? 37.899 64.565 9.496 1.00 28.91 258 GLN A O 1
ATOM 1428 N N . GLN A 1 188 ? 38.317 62.393 9.812 1.00 29.27 259 GLN A N 1
ATOM 1429 C CA . GLN A 1 188 ? 38.695 62.156 8.405 1.00 29.33 259 GLN A CA 1
ATOM 1430 C C . GLN A 1 188 ? 37.526 62.484 7.474 1.00 28.94 259 GLN A C 1
ATOM 1431 O O . GLN A 1 188 ? 37.700 63.099 6.428 1.00 28.42 259 GLN A O 1
ATOM 1445 N N . LEU A 1 190 ? 34.884 64.558 7.981 1.00 25.68 261 LEU A N 1
ATOM 1446 C CA . LEU A 1 190 ? 34.577 65.983 7.961 1.00 26.31 261 LEU A CA 1
ATOM 1447 C C . LEU A 1 190 ? 35.615 66.831 7.180 1.00 27.76 261 LEU A C 1
ATOM 1448 O O . LEU A 1 190 ? 35.284 67.902 6.667 1.00 27.40 261 LEU A O 1
ATOM 1453 N N . GLU A 1 191 ? 36.859 66.336 7.122 1.00 29.24 262 GLU A N 1
ATOM 1454 C CA . GLU A 1 191 ? 37.903 66.942 6.269 1.00 30.82 262 GLU A CA 1
ATOM 1455 C C . GLU A 1 191 ? 37.617 66.754 4.777 1.00 30.96 262 GLU A C 1
ATOM 1456 O O . GLU A 1 191 ? 38.262 67.387 3.932 1.00 31.63 262 GLU A O 1
ATOM 1462 N N . CYS A 1 192 ? 36.631 65.914 4.463 1.00 31.25 263 CYS A N 1
ATOM 1463 C CA . CYS A 1 192 ? 36.191 65.585 3.091 1.00 31.15 263 CYS A CA 1
ATOM 1464 C C . CYS A 1 192 ? 34.757 66.002 2.778 1.00 29.89 263 CYS A C 1
ATOM 1465 O O . CYS A 1 192 ? 34.184 65.492 1.822 1.00 28.92 263 CYS A O 1
ATOM 1468 N N . THR A 1 193 ? 34.146 66.847 3.614 1.00 27.06 264 THR A N 1
ATOM 1469 C CA . THR A 1 193 ? 32.700 67.098 3.573 1.00 25.26 264 THR A CA 1
ATOM 1470 C C . THR A 1 193 ? 32.371 68.545 3.224 1.00 24.66 264 THR A C 1
ATOM 1471 O O . THR A 1 193 ? 33.037 69.505 3.696 1.00 26.46 264 THR A O 1
ATOM 1475 N N . ASP A 1 194 ? 31.363 68.716 2.377 1.00 25.15 265 ASP A N 1
ATOM 1476 C CA . ASP A 1 194 ? 30.891 70.032 1.993 1.00 24.52 265 ASP A CA 1
ATOM 1477 C C . ASP A 1 194 ? 29.663 70.493 2.810 1.00 23.45 265 ASP A C 1
ATOM 1478 O O . ASP A 1 194 ? 29.490 71.695 3.100 1.00 26.01 265 ASP A O 1
ATOM 1483 N N . ILE A 1 195 ? 28.787 69.565 3.102 1.00 23.98 266 ILE A N 1
ATOM 1484 C CA . ILE A 1 195 ? 27.599 69.875 3.935 1.00 22.79 266 ILE A CA 1
ATOM 1485 C C . ILE A 1 195 ? 27.523 68.852 5.045 1.00 21.58 266 ILE A C 1
ATOM 1486 O O . ILE A 1 195 ? 27.572 67.640 4.797 1.00 20.21 266 ILE A O 1
ATOM 1491 N N . ALA A 1 196 ? 27.422 69.296 6.301 1.00 20.68 267 ALA A N 1
ATOM 1492 C CA . ALA A 1 196 ? 27.401 68.290 7.361 1.00 20.44 267 ALA A CA 1
ATOM 1493 C C . ALA A 1 196 ? 26.081 68.506 8.084 1.00 20.87 267 ALA A C 1
ATOM 1494 O O . ALA A 1 196 ? 25.794 69.635 8.468 1.00 20.12 267 ALA A O 1
ATOM 1496 N N . PHE A 1 197 ? 25.294 67.444 8.214 1.00 19.75 268 PHE A N 1
ATOM 1497 C CA . PHE A 1 197 ? 24.084 67.473 9.100 1.00 20.39 268 PHE A CA 1
ATOM 1498 C C . PHE A 1 197 ? 24.556 66.945 10.422 1.00 20.25 268 PHE A C 1
ATOM 1499 O O . PHE A 1 197 ? 24.976 65.784 10.523 1.00 22.11 268 PHE A O 1
ATOM 1507 N N . LEU A 1 198 ? 24.538 67.788 11.454 1.00 20.38 269 LEU A N 1
ATOM 1508 C CA . LEU A 1 198 ? 25.026 67.326 12.743 1.00 19.36 269 LEU A CA 1
ATOM 1509 C C . LEU A 1 198 ? 23.823 67.297 13.715 1.00 20.27 269 LEU A C 1
ATOM 1510 O O . LEU A 1 198 ? 23.309 68.358 14.070 1.00 20.88 269 LEU A O 1
ATOM 1515 N N . THR A 1 199 ? 23.389 66.105 14.113 1.00 20.80 270 THR A N 1
ATOM 1516 C CA . THR A 1 199 ? 22.416 66.012 15.226 1.00 22.87 270 THR A CA 1
ATOM 1517 C C . THR A 1 199 ? 23.188 66.398 16.475 1.00 21.99 270 THR A C 1
ATOM 1518 O O . THR A 1 199 ? 24.182 65.756 16.812 1.00 21.03 270 THR A O 1
ATOM 1522 N N . LEU A 1 200 ? 22.718 67.439 17.169 1.00 24.24 271 LEU A N 1
ATOM 1523 C CA . LEU A 1 200 ? 23.472 67.986 18.304 1.00 23.87 271 LEU A CA 1
ATOM 1524 C C . LEU A 1 200 ? 23.647 66.968 19.458 1.00 25.07 271 LEU A C 1
ATOM 1525 O O . LEU A 1 200 ? 24.754 66.884 20.014 1.00 23.89 271 LEU A O 1
ATOM 1530 N N . ASP A 1 201 ? 22.647 66.120 19.726 1.00 25.03 272 ASP A N 1
ATOM 1531 C CA . ASP A 1 201 ? 22.833 65.080 20.793 1.00 26.67 272 ASP A CA 1
ATOM 1532 C C . ASP A 1 201 ? 23.921 64.055 20.431 1.00 25.74 272 ASP A C 1
ATOM 1533 O O . ASP A 1 201 ? 24.617 63.553 21.289 1.00 25.60 272 ASP A O 1
ATOM 1538 N N . ASP A 1 202 ? 24.072 63.776 19.146 1.00 23.94 273 ASP A N 1
ATOM 1539 C CA . ASP A 1 202 ? 25.120 62.916 18.683 1.00 22.72 273 ASP A CA 1
ATOM 1540 C C . ASP A 1 202 ? 26.485 63.542 18.880 1.00 22.46 273 ASP A C 1
ATOM 1541 O O . ASP A 1 202 ? 27.435 62.806 19.234 1.00 24.78 273 ASP A O 1
ATOM 1546 N N . GLU A 1 203 ? 26.636 64.839 18.605 1.00 21.10 274 GLU A N 1
ATOM 1547 C CA . GLU A 1 203 ? 27.932 65.513 18.763 1.00 22.46 274 GLU A CA 1
ATOM 1548 C C . GLU A 1 203 ? 28.312 65.479 20.258 1.00 24.67 274 GLU A C 1
ATOM 1549 O O . GLU A 1 203 ? 29.477 65.238 20.622 1.00 24.86 274 GLU A O 1
ATOM 1555 N N . ASP A 1 204 ? 27.312 65.749 21.100 1.00 25.36 275 ASP A N 1
ATOM 1556 C CA . ASP A 1 204 ? 27.503 65.729 22.583 1.00 28.00 275 ASP A CA 1
ATOM 1557 C C . ASP A 1 204 ? 27.981 64.326 23.057 1.00 28.02 275 ASP A C 1
ATOM 1558 O O . ASP A 1 204 ? 28.873 64.193 23.908 1.00 28.37 275 ASP A O 1
ATOM 1563 N N . ALA A 1 205 ? 27.373 63.282 22.510 1.00 27.41 276 ALA A N 1
ATOM 1564 C CA . ALA A 1 205 ? 27.718 61.920 22.888 1.00 27.91 276 ALA A CA 1
ATOM 1565 C C . ALA A 1 205 ? 29.096 61.553 22.377 1.00 28.15 276 ALA A C 1
ATOM 1566 O O . ALA A 1 205 ? 29.881 60.952 23.124 1.00 29.63 276 ALA A O 1
ATOM 1568 N N . LEU A 1 206 ? 29.418 61.921 21.139 1.00 26.55 277 LEU A N 1
ATOM 1569 C CA . LEU A 1 206 ? 30.726 61.573 20.582 1.00 26.74 277 LEU A CA 1
ATOM 1570 C C . LEU A 1 206 ? 31.896 62.399 21.118 1.00 26.70 277 LEU A C 1
ATOM 1571 O O . LEU A 1 206 ? 32.963 61.844 21.413 1.00 26.35 277 LEU A O 1
ATOM 1576 N N . TRP A 1 207 ? 31.716 63.719 21.207 1.00 26.87 278 TRP A N 1
ATOM 1577 C CA . TRP A 1 207 ? 32.803 64.596 21.578 1.00 28.60 278 TRP A CA 1
ATOM 1578 C C . TRP A 1 207 ? 32.708 65.200 22.983 1.00 29.98 278 TRP A C 1
ATOM 1579 O O . TRP A 1 207 ? 33.645 65.892 23.408 1.00 31.16 278 TRP A O 1
ATOM 1590 N N . GLY A 1 208 ? 31.627 64.949 23.711 1.00 30.22 279 GLY A N 1
ATOM 1591 C CA . GLY A 1 208 ? 31.415 65.632 24.992 1.00 31.62 279 GLY A CA 1
ATOM 1592 C C . GLY A 1 208 ? 30.602 66.906 24.771 1.00 32.23 279 GLY A C 1
ATOM 1593 O O . GLY A 1 208 ? 30.696 67.535 23.716 1.00 32.65 279 GLY A O 1
ATOM 1594 N N . GLN A 1 209 ? 29.794 67.286 25.752 1.00 33.80 280 GLN A N 1
ATOM 1595 C CA . GLN A 1 209 ? 28.924 68.446 25.597 1.00 33.98 280 GLN A CA 1
ATOM 1596 C C . GLN A 1 209 ? 29.760 69.727 25.449 1.00 33.83 280 GLN A C 1
ATOM 1597 O O . GLN A 1 209 ? 30.704 69.961 26.229 1.00 32.98 280 GLN A O 1
ATOM 1603 N N . GLN A 1 210 ? 29.500 70.484 24.375 1.00 31.51 281 GLN A N 1
ATOM 1604 C CA . GLN A 1 210 ? 30.208 71.734 24.066 1.00 30.07 281 GLN A CA 1
ATOM 1605 C C . GLN A 1 210 ? 29.149 72.648 23.543 1.00 29.33 281 GLN A C 1
ATOM 1606 O O . GLN A 1 210 ? 28.116 72.164 23.022 1.00 29.94 281 GLN A O 1
ATOM 1612 N N . PRO A 1 211 ? 29.363 73.978 23.685 1.00 27.58 282 PRO A N 1
ATOM 1613 C CA . PRO A 1 211 ? 28.384 74.922 23.202 1.00 26.93 282 PRO A CA 1
ATOM 1614 C C . PRO A 1 211 ? 28.168 74.712 21.672 1.00 25.40 282 PRO A C 1
ATOM 1615 O O . PRO A 1 211 ? 29.124 74.400 20.958 1.00 26.06 282 PRO A O 1
ATOM 1619 N N . VAL A 1 212 ? 26.944 74.886 21.199 1.00 24.08 283 VAL A N 1
ATOM 1620 C CA . VAL A 1 212 ? 26.675 74.699 19.750 1.00 24.47 283 VAL A CA 1
ATOM 1621 C C . VAL A 1 212 ? 27.569 75.580 18.857 1.00 24.84 283 VAL A C 1
ATOM 1622 O O . VAL A 1 212 ? 27.949 75.205 17.760 1.00 23.97 283 VAL A O 1
ATOM 1626 N N . GLU A 1 213 ? 27.935 76.769 19.319 1.00 24.28 284 GLU A N 1
ATOM 1627 C CA . GLU A 1 213 ? 28.777 77.648 18.519 1.00 24.77 284 GLU A CA 1
ATOM 1628 C C . GLU A 1 213 ? 30.155 77.030 18.269 1.00 24.64 284 GLU A C 1
ATOM 1629 O O . GLU A 1 213 ? 30.758 77.264 17.254 1.00 26.39 284 GLU A O 1
ATOM 1635 N N . ASP A 1 214 ? 30.643 76.234 19.204 1.00 24.87 285 ASP A N 1
ATOM 1636 C CA . ASP A 1 214 ? 31.923 75.591 19.067 1.00 25.19 285 ASP A CA 1
ATOM 1637 C C . ASP A 1 214 ? 31.808 74.356 18.141 1.00 26.01 285 ASP A C 1
ATOM 1638 O O . ASP A 1 214 ? 32.714 74.101 17.321 1.00 26.02 285 ASP A O 1
ATOM 1643 N N . VAL A 1 215 ? 30.691 73.634 18.253 1.00 25.05 286 VAL A N 1
ATOM 1644 C CA . VAL A 1 215 ? 30.397 72.528 17.327 1.00 25.06 286 VAL A CA 1
ATOM 1645 C C . VAL A 1 215 ? 30.423 73.064 15.889 1.00 25.15 286 VAL A C 1
ATOM 1646 O O . VAL A 1 215 ? 31.054 72.458 15.000 1.00 27.08 286 VAL A O 1
ATOM 1650 N N . ILE A 1 216 ? 29.759 74.197 15.665 1.00 24.44 287 ILE A N 1
ATOM 1651 C CA . ILE A 1 216 ? 29.759 74.852 14.384 1.00 24.65 287 ILE A CA 1
ATOM 1652 C C . ILE A 1 216 ? 31.191 75.278 13.914 1.00 25.67 287 ILE A C 1
ATOM 1653 O O . ILE A 1 216 ? 31.639 74.920 12.817 1.00 23.14 287 ILE A O 1
ATOM 1658 N N . ALA A 1 217 ? 31.887 76.026 14.761 1.00 26.59 288 ALA A N 1
ATOM 1659 C CA . ALA A 1 217 ? 33.253 76.484 14.442 1.00 27.23 288 ALA A CA 1
ATOM 1660 C C . ALA A 1 217 ? 34.233 75.359 14.104 1.00 27.62 288 ALA A C 1
ATOM 1661 O O . ALA A 1 217 ? 34.985 75.456 13.112 1.00 27.82 288 ALA A O 1
ATOM 1663 N N . ARG A 1 218 ? 34.257 74.303 14.916 1.00 26.81 289 ARG A N 1
ATOM 1664 C CA . ARG A 1 218 ? 35.256 73.224 14.726 1.00 27.90 289 ARG A CA 1
ATOM 1665 C C . ARG A 1 218 ? 35.000 72.463 13.426 1.00 27.21 289 ARG A C 1
ATOM 1666 O O . ARG A 1 218 ? 35.915 71.930 12.766 1.00 28.04 289 ARG A O 1
ATOM 1674 N N . THR A 1 219 ? 33.736 72.458 13.026 1.00 26.52 290 THR A N 1
ATOM 1675 C CA . THR A 1 219 ? 33.312 71.744 11.855 1.00 25.54 290 THR A CA 1
ATOM 1676 C C . THR A 1 219 ? 33.660 72.573 10.639 1.00 26.45 290 THR A C 1
ATOM 1677 O O . THR A 1 219 ? 34.107 72.034 9.643 1.00 28.25 290 THR A O 1
ATOM 1681 N N . HIS A 1 220 ? 33.482 73.890 10.719 1.00 27.51 291 HIS A N 1
ATOM 1682 C CA . HIS A 1 220 ? 34.018 74.778 9.681 1.00 29.09 291 HIS A CA 1
ATOM 1683 C C . HIS A 1 220 ? 35.533 74.660 9.595 1.00 30.55 291 HIS A C 1
ATOM 1684 O O . HIS A 1 220 ? 36.093 74.661 8.508 1.00 30.14 291 HIS A O 1
ATOM 1691 N N . ASN A 1 221 ? 36.163 74.581 10.767 1.00 30.50 292 ASN A N 1
ATOM 1692 C CA . ASN A 1 221 ? 37.606 74.437 10.865 1.00 33.21 292 ASN A CA 1
ATOM 1693 C C . ASN A 1 221 ? 38.178 73.214 10.176 1.00 32.56 292 ASN A C 1
ATOM 1694 O O . ASN A 1 221 ? 39.281 73.278 9.621 1.00 34.19 292 ASN A O 1
ATOM 1699 N N . ALA A 1 222 ? 37.420 72.119 10.195 1.00 30.90 293 ALA A N 1
ATOM 1700 C CA . ALA A 1 222 ? 37.802 70.912 9.516 1.00 31.01 293 ALA A CA 1
ATOM 1701 C C . ALA A 1 222 ? 37.662 71.069 7.988 1.00 30.64 293 ALA A C 1
ATOM 1702 O O . ALA A 1 222 ? 38.164 70.254 7.242 1.00 29.57 293 ALA A O 1
ATOM 1704 N N . GLY A 1 223 ? 36.961 72.114 7.545 1.00 30.41 294 GLY A N 1
ATOM 1705 C CA . GLY A 1 223 ? 36.851 72.464 6.112 1.00 29.41 294 GLY A CA 1
ATOM 1706 C C . GLY A 1 223 ? 35.435 72.530 5.579 1.00 29.37 294 GLY A C 1
ATOM 1707 O O . GLY A 1 223 ? 35.212 72.811 4.418 1.00 27.40 294 GLY A O 1
ATOM 1708 N N . VAL A 1 224 ? 34.458 72.205 6.431 1.00 28.18 295 VAL A N 1
ATOM 1709 C CA . VAL A 1 224 ? 33.065 72.099 5.945 1.00 26.98 295 VAL A CA 1
ATOM 1710 C C . VAL A 1 224 ? 32.457 73.454 5.724 1.00 26.87 295 VAL A C 1
ATOM 1711 O O . VAL A 1 224 ? 32.434 74.274 6.640 1.00 27.27 295 VAL A O 1
ATOM 1715 N N . LYS A 1 225 ? 31.920 73.700 4.532 1.00 26.48 296 LYS A N 1
ATOM 1716 C CA . LYS A 1 225 ? 31.349 74.992 4.237 1.00 27.38 296 LYS A CA 1
ATOM 1717 C C . LYS A 1 225 ? 29.966 75.226 4.899 1.00 26.09 296 LYS A C 1
ATOM 1718 O O . LYS A 1 225 ? 29.669 76.334 5.367 1.00 26.44 296 LYS A O 1
ATOM 1724 N N . GLU A 1 226 ? 29.107 74.226 4.840 1.00 23.84 297 GLU A N 1
ATOM 1725 C CA . GLU A 1 226 ? 27.705 74.406 5.304 1.00 22.34 297 GLU A CA 1
ATOM 1726 C C . GLU A 1 226 ? 27.445 73.402 6.415 1.00 21.92 297 GLU A C 1
ATOM 1727 O O . GLU A 1 226 ? 27.532 72.197 6.201 1.00 21.11 297 GLU A O 1
ATOM 1733 N N . VAL A 1 227 ? 27.173 73.923 7.618 1.00 22.39 298 VAL A N 1
ATOM 1734 C CA . VAL A 1 227 ? 26.947 73.090 8.809 1.00 21.16 298 VAL A CA 1
ATOM 1735 C C . VAL A 1 227 ? 25.468 73.256 9.204 1.00 20.55 298 VAL A C 1
ATOM 1736 O O . VAL A 1 227 ? 25.000 74.378 9.393 1.00 21.19 298 VAL A O 1
ATOM 1740 N N . VAL A 1 228 ? 24.753 72.136 9.312 1.00 19.59 299 VAL A N 1
ATOM 1741 C CA . VAL A 1 228 ? 23.312 72.160 9.547 1.00 19.03 299 VAL A CA 1
ATOM 1742 C C . VAL A 1 228 ? 23.136 71.392 10.857 1.00 19.56 299 VAL A C 1
ATOM 1743 O O . VAL A 1 228 ? 23.390 70.196 10.927 1.00 18.86 299 VAL A O 1
ATOM 1747 N N . VAL A 1 229 ? 22.685 72.110 11.870 1.00 19.77 300 VAL A N 1
ATOM 1748 C CA . VAL A 1 229 ? 22.613 71.519 13.180 1.00 20.23 300 VAL A CA 1
ATOM 1749 C C . VAL A 1 229 ? 21.139 71.197 13.507 1.00 20.76 300 VAL A C 1
ATOM 1750 O O . VAL A 1 229 ? 20.317 72.127 13.502 1.00 22.20 300 VAL A O 1
ATOM 1754 N N . LYS A 1 230 ? 20.845 69.895 13.761 1.00 21.57 301 LYS A N 1
ATOM 1755 C CA . LYS A 1 230 ? 19.489 69.387 14.038 1.00 21.32 301 LYS A CA 1
ATOM 1756 C C . LYS A 1 230 ? 19.415 69.306 15.568 1.00 23.41 301 LYS A C 1
ATOM 1757 O O . LYS A 1 230 ? 20.330 68.772 16.192 1.00 21.80 301 LYS A O 1
ATOM 1763 N N . ARG A 1 231 ? 18.406 69.961 16.125 1.00 24.62 302 ARG A N 1
ATOM 1764 C CA . ARG A 1 231 ? 18.291 70.081 17.603 1.00 26.85 302 ARG A CA 1
ATOM 1765 C C . ARG A 1 231 ? 16.966 69.521 18.119 1.00 28.70 302 ARG A C 1
ATOM 1766 O O . ARG A 1 231 ? 16.390 69.996 19.121 1.00 30.05 302 ARG A O 1
ATOM 1774 N N . GLY A 1 232 ? 16.490 68.498 17.429 1.00 30.44 303 GLY A N 1
ATOM 1775 C CA . GLY A 1 232 ? 15.211 67.835 17.772 1.00 33.43 303 GLY A CA 1
ATOM 1776 C C . GLY A 1 232 ? 14.031 68.799 17.788 1.00 33.66 303 GLY A C 1
ATOM 1777 O O . GLY A 1 232 ? 13.664 69.357 16.762 1.00 33.57 303 GLY A O 1
ATOM 1778 N N . ALA A 1 233 ? 13.449 69.046 18.956 1.00 34.70 304 ALA A N 1
ATOM 1779 C CA . ALA A 1 233 ? 12.310 69.971 19.008 1.00 35.58 304 ALA A CA 1
ATOM 1780 C C . ALA A 1 233 ? 12.726 71.466 18.934 1.00 35.68 304 ALA A C 1
ATOM 1781 O O . ALA A 1 233 ? 11.925 72.340 18.603 1.00 36.97 304 ALA A O 1
ATOM 1783 N N . ASP A 1 234 ? 13.995 71.739 19.235 1.00 34.41 305 ASP A N 1
ATOM 1784 C CA . ASP A 1 234 ? 14.613 73.044 19.148 1.00 33.44 305 ASP A CA 1
ATOM 1785 C C . ASP A 1 234 ? 14.933 73.432 17.692 1.00 32.51 305 ASP A C 1
ATOM 1786 O O . ASP A 1 234 ? 14.985 72.566 16.812 1.00 30.95 305 ASP A O 1
ATOM 1791 N N . SER A 1 235 ? 15.216 74.715 17.463 1.00 30.79 306 SER A N 1
ATOM 1792 C CA . SER A 1 235 ? 15.329 75.207 16.091 1.00 28.54 306 SER A CA 1
ATOM 1793 C C . SER A 1 235 ? 16.528 74.587 15.359 1.00 27.70 306 SER A C 1
ATOM 1794 O O . SER A 1 235 ? 17.494 74.149 15.994 1.00 26.43 306 SER A O 1
ATOM 1797 N N . CYS A 1 236 ? 16.453 74.572 14.024 1.00 25.17 307 CYS A N 1
ATOM 1798 C CA . CYS A 1 236 ? 17.608 74.154 13.167 1.00 24.26 307 CYS A CA 1
ATOM 1799 C C . CYS A 1 236 ? 18.554 75.350 12.989 1.00 22.42 307 CYS A C 1
ATOM 1800 O O . CYS A 1 236 ? 18.088 76.461 12.673 1.00 22.94 307 CYS A O 1
ATOM 1803 N N . LEU A 1 237 ? 19.860 75.170 13.189 1.00 23.08 308 LEU A N 1
ATOM 1804 C CA . LEU A 1 237 ? 20.817 76.260 12.928 1.00 22.64 308 LEU A CA 1
ATOM 1805 C C . LEU A 1 237 ? 21.624 75.928 11.646 1.00 23.96 308 LEU A C 1
ATOM 1806 O O . LEU A 1 237 ? 22.262 74.866 11.591 1.00 23.10 308 LEU A O 1
ATOM 1811 N N . VAL A 1 238 ? 21.612 76.831 10.663 1.00 23.36 309 VAL A N 1
ATOM 1812 C CA . VAL A 1 238 ? 22.449 76.609 9.468 1.00 23.85 309 VAL A CA 1
ATOM 1813 C C . VAL A 1 238 ? 23.546 77.668 9.440 1.00 23.63 309 VAL A C 1
ATOM 1814 O O . VAL A 1 238 ? 23.268 78.898 9.392 1.00 24.23 309 VAL A O 1
ATOM 1818 N N . SER A 1 239 ? 24.786 77.187 9.500 1.00 24.91 310 SER A N 1
ATOM 1819 C CA . SER A 1 239 ? 25.952 78.059 9.398 1.00 24.69 310 SER A CA 1
ATOM 1820 C C . SER A 1 239 ? 26.738 77.829 8.125 1.00 25.59 310 SER A C 1
ATOM 1821 O O . SER A 1 239 ? 27.317 76.759 7.932 1.00 25.89 310 SER A O 1
ATOM 1824 N N . ILE A 1 240 ? 26.717 78.820 7.249 1.00 26.34 311 ILE A N 1
ATOM 1825 C CA . ILE A 1 240 ? 27.538 78.809 6.014 1.00 26.72 311 ILE A CA 1
ATOM 1826 C C . ILE A 1 240 ? 28.727 79.707 6.238 1.00 27.45 311 ILE A C 1
ATOM 1827 O O . ILE A 1 240 ? 28.540 80.865 6.644 1.00 28.06 311 ILE A O 1
ATOM 1832 N N . ALA A 1 241 ? 29.939 79.174 6.022 1.00 28.69 312 ALA A N 1
ATOM 1833 C CA . ALA A 1 241 ? 31.168 79.895 6.338 1.00 31.12 312 ALA A CA 1
ATOM 1834 C C . ALA A 1 241 ? 31.128 81.281 5.720 1.00 32.14 312 ALA A C 1
ATOM 1835 O O . ALA A 1 241 ? 30.726 81.459 4.563 1.00 31.67 312 ALA A O 1
ATOM 1837 N N . GLY A 1 242 ? 31.480 82.266 6.525 1.00 33.63 313 GLY A N 1
ATOM 1838 C CA . GLY A 1 242 ? 31.466 83.649 6.079 1.00 34.84 313 GLY A CA 1
ATOM 1839 C C . GLY A 1 242 ? 30.106 84.340 6.159 1.00 36.11 313 GLY A C 1
ATOM 1840 O O . GLY A 1 242 ? 30.004 85.538 5.885 1.00 36.40 313 GLY A O 1
ATOM 1841 N N . GLU A 1 243 ? 29.046 83.608 6.515 1.00 35.38 314 GLU A N 1
ATOM 1842 C CA . GLU A 1 243 ? 27.719 84.220 6.582 1.00 35.35 314 GLU A CA 1
ATOM 1843 C C . GLU A 1 243 ? 27.107 84.126 7.976 1.00 34.37 314 GLU A C 1
ATOM 1844 O O . GLU A 1 243 ? 27.473 83.252 8.778 1.00 33.61 314 GLU A O 1
ATOM 1850 N N . ALA A 1 244 ? 26.178 85.036 8.244 1.00 31.88 315 ALA A N 1
ATOM 1851 C CA . ALA A 1 244 ? 25.500 85.090 9.542 1.00 30.79 315 ALA A CA 1
ATOM 1852 C C . ALA A 1 244 ? 24.688 83.819 9.721 1.00 29.46 315 ALA A C 1
ATOM 1853 O O . ALA A 1 244 ? 24.202 83.239 8.747 1.00 28.07 315 ALA A O 1
ATOM 1855 N N . LEU A 1 245 ? 24.514 83.409 10.971 1.00 28.12 316 LEU A N 1
ATOM 1856 C CA . LEU A 1 245 ? 23.748 82.195 11.259 1.00 28.17 316 LEU A CA 1
ATOM 1857 C C . LEU A 1 245 ? 22.317 82.278 10.797 1.00 28.10 316 LEU A C 1
ATOM 1858 O O . LEU A 1 245 ? 21.678 83.334 10.935 1.00 27.83 316 LEU A O 1
ATOM 1863 N N . VAL A 1 246 ? 21.781 81.163 10.326 1.00 25.71 317 VAL A N 1
ATOM 1864 C CA . VAL A 1 246 ? 20.385 81.068 10.002 1.00 26.63 317 VAL A CA 1
ATOM 1865 C C . VAL A 1 246 ? 19.738 80.184 11.070 1.00 26.35 317 VAL A C 1
ATOM 1866 O O . VAL A 1 246 ? 20.285 79.153 11.431 1.00 25.93 317 VAL A O 1
ATOM 1870 N N . ASP A 1 247 ? 18.584 80.586 11.577 1.00 26.55 318 ASP A N 1
ATOM 1871 C CA . ASP A 1 247 ? 18.007 79.922 12.759 1.00 27.19 318 ASP A CA 1
ATOM 1872 C C . ASP A 1 247 ? 16.505 79.723 12.512 1.00 27.11 318 ASP A C 1
ATOM 1873 O O . ASP A 1 247 ? 15.760 80.687 12.427 1.00 27.96 318 ASP A O 1
ATOM 1878 N N . VAL A 1 248 ? 16.084 78.480 12.329 1.00 26.82 319 VAL A N 1
ATOM 1879 C CA . VAL A 1 248 ? 14.747 78.171 11.844 1.00 28.65 319 VAL A CA 1
ATOM 1880 C C . VAL A 1 248 ? 14.000 77.221 12.785 1.00 30.28 319 VAL A C 1
ATOM 1881 O O . VAL A 1 248 ? 14.354 76.026 12.880 1.00 29.51 319 VAL A O 1
ATOM 1885 N N . PRO A 1 249 ? 12.924 77.717 13.445 1.00 31.95 320 PRO A N 1
ATOM 1886 C CA . PRO A 1 249 ? 12.169 76.796 14.339 1.00 33.37 320 PRO A CA 1
ATOM 1887 C C . PRO A 1 249 ? 11.243 75.847 13.563 1.00 35.08 320 PRO A C 1
ATOM 1888 O O . PRO A 1 249 ? 10.839 76.182 12.446 1.00 33.35 320 PRO A O 1
ATOM 1892 N N . ALA A 1 250 ? 10.897 74.692 14.138 1.00 36.62 321 ALA A N 1
ATOM 1893 C CA . ALA A 1 250 ? 9.816 73.854 13.594 1.00 39.91 321 ALA A CA 1
ATOM 1894 C C . ALA A 1 250 ? 8.504 74.545 13.874 1.00 41.55 321 ALA A C 1
ATOM 1895 O O . ALA A 1 250 ? 8.454 75.401 14.762 1.00 41.24 321 ALA A O 1
ATOM 1897 N N . VAL A 1 251 ? 7.454 74.193 13.126 1.00 43.55 322 VAL A N 1
ATOM 1898 C CA . VAL A 1 251 ? 6.091 74.567 13.524 1.00 45.45 322 VAL A CA 1
ATOM 1899 C C . VAL A 1 251 ? 5.757 73.619 14.677 1.00 45.46 322 VAL A C 1
ATOM 1900 O O . VAL A 1 251 ? 6.039 72.424 14.586 1.00 45.97 322 VAL A O 1
ATOM 1904 N N . LYS A 1 252 ? 5.249 74.160 15.782 1.00 46.18 323 LYS A N 1
ATOM 1905 C CA . LYS A 1 252 ? 4.969 73.337 16.973 1.00 46.01 323 LYS A CA 1
ATOM 1906 C C . LYS A 1 252 ? 3.879 72.272 16.690 1.00 45.08 323 LYS A C 1
ATOM 1907 O O . LYS A 1 252 ? 2.912 72.511 15.945 1.00 43.53 323 LYS A O 1
ATOM 1913 N N . LEU A 1 253 ? 4.105 71.073 17.229 1.00 44.12 324 LEU A N 1
ATOM 1914 C CA . LEU A 1 253 ? 3.223 69.939 17.034 1.00 43.97 324 LEU A CA 1
ATOM 1915 C C . LEU A 1 253 ? 2.709 69.483 18.401 1.00 43.82 324 LEU A C 1
ATOM 1916 O O . LEU A 1 253 ? 3.499 69.279 19.330 1.00 42.87 324 LEU A O 1
ATOM 1921 N N . PRO A 1 254 ? 1.375 69.342 18.538 1.00 43.73 325 PRO A N 1
ATOM 1922 C CA . PRO A 1 254 ? 0.800 68.815 19.791 1.00 43.60 325 PRO A CA 1
ATOM 1923 C C . PRO A 1 254 ? 1.399 67.442 20.073 1.00 43.26 325 PRO A C 1
ATOM 1924 O O . PRO A 1 254 ? 1.369 66.566 19.209 1.00 43.07 325 PRO A O 1
ATOM 1928 N N . LYS A 1 255 ? 1.933 67.260 21.274 1.00 43.90 326 LYS A N 1
ATOM 1929 C CA . LYS A 1 255 ? 2.764 66.072 21.578 1.00 43.74 326 LYS A CA 1
ATOM 1930 C C . LYS A 1 255 ? 2.051 64.732 21.436 1.00 43.18 326 LYS A C 1
ATOM 1931 O O . LYS A 1 255 ? 2.691 63.715 21.114 1.00 42.66 326 LYS A O 1
ATOM 1937 N N . GLU A 1 256 ? 0.727 64.715 21.648 1.00 41.89 327 GLU A N 1
ATOM 1938 C CA . GLU A 1 256 ? -0.042 63.483 21.434 1.00 40.62 327 GLU A CA 1
ATOM 1939 C C . GLU A 1 256 ? -0.014 62.997 19.965 1.00 40.23 327 GLU A C 1
ATOM 1940 O O . GLU A 1 256 ? -0.193 61.806 19.707 1.00 38.46 327 GLU A O 1
ATOM 1946 N N . LYS A 1 257 ? 0.225 63.908 19.009 1.00 40.82 328 LYS A N 1
ATOM 1947 C CA . LYS A 1 257 ? 0.315 63.519 17.582 1.00 41.60 328 LYS A CA 1
ATOM 1948 C C . LYS A 1 257 ? 1.657 62.847 17.270 1.00 41.74 328 LYS A C 1
ATOM 1949 O O . LYS A 1 257 ? 1.791 62.219 16.229 1.00 41.12 328 LYS A O 1
ATOM 1955 N N . VAL A 1 258 ? 2.639 62.997 18.153 1.00 42.18 329 VAL A N 1
ATOM 1956 C CA . VAL A 1 258 ? 3.925 62.302 17.966 1.00 43.30 329 VAL A CA 1
ATOM 1957 C C . VAL A 1 258 ? 3.844 60.810 18.339 1.00 43.78 329 VAL A C 1
ATOM 1958 O O . VAL A 1 258 ? 3.935 60.453 19.514 1.00 43.95 329 VAL A O 1
ATOM 1962 N N . ILE A 1 259 ? 3.695 59.958 17.325 1.00 44.31 330 ILE A N 1
ATOM 1963 C CA . ILE A 1 259 ? 3.562 58.499 17.489 1.00 44.80 330 ILE A CA 1
ATOM 1964 C C . ILE A 1 259 ? 4.925 57.775 17.504 1.00 44.65 330 ILE A C 1
ATOM 1965 O O . ILE A 1 259 ? 5.110 56.789 18.231 1.00 44.22 330 ILE A O 1
ATOM 1970 N N . ASP A 1 260 ? 5.877 58.247 16.701 1.00 43.31 331 ASP A N 1
ATOM 1971 C CA . ASP A 1 260 ? 7.090 57.468 16.450 1.00 43.22 331 ASP A CA 1
ATOM 1972 C C . ASP A 1 260 ? 8.162 58.411 15.904 1.00 42.73 331 ASP A C 1
ATOM 1973 O O . ASP A 1 260 ? 8.073 58.859 14.764 1.00 42.52 331 ASP A O 1
ATOM 1978 N N . THR A 1 261 ? 9.156 58.718 16.731 1.00 41.92 332 THR A N 1
ATOM 1979 C CA . THR A 1 261 ? 10.223 59.602 16.328 1.00 41.76 332 THR A CA 1
ATOM 1980 C C . THR A 1 261 ? 11.229 58.884 15.409 1.00 40.93 332 THR A C 1
ATOM 1981 O O . THR A 1 261 ? 12.221 59.493 14.995 1.00 40.35 332 THR A O 1
ATOM 1985 N N . THR A 1 262 ? 10.971 57.613 15.095 1.00 40.62 333 THR A N 1
ATOM 1986 C CA . THR A 1 262 ? 11.789 56.875 14.134 1.00 41.57 333 THR A CA 1
ATOM 1987 C C . THR A 1 262 ? 11.795 57.657 12.817 1.00 40.42 333 THR A C 1
ATOM 1988 O O . THR A 1 262 ? 10.725 58.127 12.323 1.00 41.51 333 THR A O 1
ATOM 1992 N N . ALA A 1 263 ? 13.005 57.815 12.294 1.00 37.85 334 ALA A N 1
ATOM 1993 C CA . ALA A 1 263 ? 13.262 58.475 11.014 1.00 35.06 334 ALA A CA 1
ATOM 1994 C C . ALA A 1 263 ? 13.142 59.995 11.026 1.00 32.27 334 ALA A C 1
ATOM 1995 O O . ALA A 1 263 ? 13.260 60.617 9.967 1.00 32.26 334 ALA A O 1
ATOM 1997 N N . ALA A 1 264 ? 12.941 60.614 12.194 1.00 28.31 335 ALA A N 1
ATOM 1998 C CA . ALA A 1 264 ? 12.798 62.051 12.237 1.00 26.83 335 ALA A CA 1
ATOM 1999 C C . ALA A 1 264 ? 14.049 62.739 11.645 1.00 25.36 335 ALA A C 1
ATOM 2000 O O . ALA A 1 264 ? 13.962 63.588 10.760 1.00 25.55 335 ALA A O 1
ATOM 2002 N N . GLY A 1 265 ? 15.204 62.358 12.155 1.00 22.89 336 GLY A N 1
ATOM 2003 C CA . GLY A 1 265 ? 16.443 63.010 11.694 1.00 23.73 336 GLY A CA 1
ATOM 2004 C C . GLY A 1 265 ? 16.690 62.642 10.215 1.00 21.90 336 GLY A C 1
ATOM 2005 O O . GLY A 1 265 ? 17.171 63.474 9.461 1.00 23.62 336 GLY A O 1
ATOM 2006 N N . ASP A 1 266 ? 16.463 61.386 9.827 1.00 22.18 337 ASP A N 1
ATOM 2007 C CA . ASP A 1 266 ? 16.770 60.967 8.414 1.00 23.70 337 ASP A CA 1
ATOM 2008 C C . ASP A 1 266 ? 15.831 61.665 7.404 1.00 23.86 337 ASP A C 1
ATOM 2009 O O . ASP A 1 266 ? 16.244 62.045 6.266 1.00 23.28 337 ASP A O 1
ATOM 2014 N N . SER A 1 267 ? 14.577 61.839 7.820 1.00 22.19 338 SER A N 1
ATOM 2015 C CA . SER A 1 267 ? 13.613 62.610 6.973 1.00 22.73 338 SER A CA 1
ATOM 2016 C C . SER A 1 267 ? 13.879 64.116 6.961 1.00 22.97 338 SER A C 1
ATOM 2017 O O . SER A 1 267 ? 13.599 64.807 5.957 1.00 22.72 338 SER A O 1
ATOM 2020 N N . PHE A 1 268 ? 14.379 64.647 8.066 1.00 21.26 339 PHE A N 1
ATOM 2021 C CA . PHE A 1 268 ? 14.774 66.080 8.072 1.00 21.41 339 PHE A CA 1
ATOM 2022 C C . PHE A 1 268 ? 15.885 66.311 7.039 1.00 21.55 339 PHE A C 1
ATOM 2023 O O . PHE A 1 268 ? 15.803 67.276 6.270 1.00 21.44 339 PHE A O 1
ATOM 2031 N N . SER A 1 269 ? 16.914 65.454 7.027 1.00 21.62 340 SER A N 1
ATOM 2032 C CA . SER A 1 269 ? 18.019 65.649 6.051 1.00 22.20 340 SER A CA 1
ATOM 2033 C C . SER A 1 269 ? 17.512 65.607 4.617 1.00 22.94 340 SER A C 1
ATOM 2034 O O . SER A 1 269 ? 17.991 66.334 3.749 1.00 22.04 340 SER A O 1
ATOM 2037 N N . ALA A 1 270 ? 16.569 64.705 4.367 1.00 21.37 341 ALA A N 1
ATOM 2038 C CA . ALA A 1 270 ? 15.988 64.534 3.050 1.00 22.58 341 ALA A CA 1
ATOM 2039 C C . ALA A 1 270 ? 15.220 65.769 2.623 1.00 23.53 341 ALA A C 1
ATOM 2040 O O . ALA A 1 270 ? 15.388 66.285 1.486 1.00 22.47 341 ALA A O 1
ATOM 2042 N N . GLY A 1 271 ? 14.382 66.255 3.516 1.00 22.11 342 GLY A N 1
ATOM 2043 C CA . GLY A 1 271 ? 13.588 67.483 3.212 1.00 24.41 342 GLY A CA 1
ATOM 2044 C C . GLY A 1 271 ? 14.525 68.655 2.948 1.00 24.60 342 GLY A C 1
ATOM 2045 O O . GLY A 1 271 ? 14.362 69.408 1.986 1.00 24.57 342 GLY A O 1
ATOM 2046 N N . TYR A 1 272 ? 15.542 68.788 3.778 1.00 21.94 343 TYR A N 1
ATOM 2047 C CA . TYR A 1 272 ? 16.528 69.849 3.570 1.00 22.05 343 TYR A CA 1
ATOM 2048 C C . TYR A 1 272 ? 17.160 69.758 2.161 1.00 22.09 343 TYR A C 1
ATOM 2049 O O . TYR A 1 272 ? 17.222 70.752 1.429 1.00 20.79 343 TYR A O 1
ATOM 2058 N N . LEU A 1 273 ? 17.570 68.554 1.789 1.00 21.76 344 LEU A N 1
ATOM 2059 C CA . LEU A 1 273 ? 18.284 68.394 0.527 1.00 23.35 344 LEU A CA 1
ATOM 2060 C C . LEU A 1 273 ? 17.351 68.518 -0.640 1.00 24.30 344 LEU A C 1
ATOM 2061 O O . LEU A 1 273 ? 17.769 69.043 -1.668 1.00 25.14 344 LEU A O 1
ATOM 2066 N N . ALA A 1 274 ? 16.098 68.075 -0.506 1.00 24.22 345 ALA A N 1
ATOM 2067 C CA . ALA A 1 274 ? 15.148 68.220 -1.638 1.00 25.25 345 ALA A CA 1
ATOM 2068 C C . ALA A 1 274 ? 15.058 69.699 -2.077 1.00 26.53 345 ALA A C 1
ATOM 2069 O O . ALA A 1 274 ? 15.007 70.011 -3.307 1.00 26.20 345 ALA A O 1
ATOM 2071 N N . VAL A 1 275 ? 15.084 70.610 -1.099 1.00 24.37 346 VAL A N 1
ATOM 2072 C CA . VAL A 1 275 ? 15.156 72.042 -1.385 1.00 25.49 346 VAL A CA 1
ATOM 2073 C C . VAL A 1 275 ? 16.548 72.611 -1.706 1.00 25.29 346 VAL A C 1
ATOM 2074 O O . VAL A 1 275 ? 16.713 73.346 -2.686 1.00 26.01 346 VAL A O 1
ATOM 2078 N N . ARG A 1 276 ? 17.554 72.298 -0.893 1.00 25.04 347 ARG A N 1
ATOM 2079 C CA . ARG A 1 276 ? 18.839 72.940 -1.028 1.00 24.26 347 ARG A CA 1
ATOM 2080 C C . ARG A 1 276 ? 19.511 72.527 -2.351 1.00 25.98 347 ARG A C 1
ATOM 2081 O O . ARG A 1 276 ? 20.297 73.301 -2.981 1.00 26.70 347 ARG A O 1
ATOM 2089 N N . LEU A 1 277 ? 19.231 71.315 -2.778 1.00 25.55 348 LEU A N 1
ATOM 2090 C CA . LEU A 1 277 ? 19.918 70.807 -3.941 1.00 26.56 348 LEU A CA 1
ATOM 2091 C C . LEU A 1 277 ? 19.152 71.146 -5.218 1.00 27.97 348 LEU A C 1
ATOM 2092 O O . LEU A 1 277 ? 19.575 70.743 -6.284 1.00 29.63 348 LEU A O 1
ATOM 2097 N N . THR A 1 278 ? 18.012 71.811 -5.091 1.00 28.52 349 THR A N 1
ATOM 2098 C CA . THR A 1 278 ? 17.253 72.268 -6.254 1.00 31.51 349 THR A CA 1
ATOM 2099 C C . THR A 1 278 ? 17.133 73.787 -6.299 1.00 31.76 349 THR A C 1
ATOM 2100 O O . THR A 1 278 ? 16.145 74.330 -6.800 1.00 32.70 349 THR A O 1
ATOM 2104 N N . GLY A 1 279 ? 18.125 74.472 -5.738 1.00 31.10 350 GLY A N 1
ATOM 2105 C CA . GLY A 1 279 ? 18.195 75.930 -5.808 1.00 31.61 350 GLY A CA 1
ATOM 2106 C C . GLY A 1 279 ? 17.565 76.709 -4.651 1.00 30.61 350 GLY A C 1
ATOM 2107 O O . GLY A 1 279 ? 17.597 77.915 -4.663 1.00 31.76 350 GLY A O 1
ATOM 2108 N N . GLY A 1 280 ? 16.997 76.046 -3.648 1.00 29.97 351 GLY A N 1
ATOM 2109 C CA . GLY A 1 280 ? 16.408 76.787 -2.532 1.00 27.84 351 GLY A CA 1
ATOM 2110 C C . GLY A 1 280 ? 17.410 77.317 -1.504 1.00 27.18 351 GLY A C 1
ATOM 2111 O O . GLY A 1 280 ? 18.573 76.862 -1.456 1.00 27.87 351 GLY A O 1
ATOM 2112 N N . SER A 1 281 ? 16.959 78.303 -0.702 1.00 25.85 352 SER A N 1
ATOM 2113 C CA . SER A 1 281 ? 17.795 78.952 0.331 1.00 25.40 352 SER A CA 1
ATOM 2114 C C . SER A 1 281 ? 17.973 77.976 1.520 1.00 24.32 352 SER A C 1
ATOM 2115 O O . SER A 1 281 ? 17.161 77.073 1.689 1.00 23.15 352 SER A O 1
ATOM 2118 N N . ALA A 1 282 ? 19.003 78.231 2.339 1.00 24.13 353 ALA A N 1
ATOM 2119 C CA . ALA A 1 282 ? 19.197 77.509 3.630 1.00 24.82 353 ALA A CA 1
ATOM 2120 C C . ALA A 1 282 ? 17.949 77.566 4.456 1.00 24.85 353 ALA A C 1
ATOM 2121 O O . ALA A 1 282 ? 17.520 76.539 4.965 1.00 25.28 353 ALA A O 1
ATOM 2123 N N . GLU A 1 283 ? 17.337 78.748 4.546 1.00 25.25 354 GLU A N 1
ATOM 2124 C CA . GLU A 1 283 ? 16.113 78.896 5.346 1.00 27.14 354 GLU A CA 1
ATOM 2125 C C . GLU A 1 283 ? 14.952 78.084 4.843 1.00 26.53 354 GLU A C 1
ATOM 2126 O O . GLU A 1 283 ? 14.300 77.390 5.649 1.00 26.21 354 GLU A O 1
ATOM 2132 N N . ASN A 1 284 ? 14.651 78.115 3.529 1.00 24.78 355 ASN A N 1
ATOM 2133 C CA . ASN A 1 284 ? 13.606 77.207 3.042 1.00 24.44 355 ASN A CA 1
ATOM 2134 C C . ASN A 1 284 ? 13.989 75.734 3.136 1.00 24.16 355 ASN A C 1
ATOM 2135 O O . ASN A 1 284 ? 13.132 74.886 3.319 1.00 24.28 355 ASN A O 1
ATOM 2140 N N . ALA A 1 285 ? 15.270 75.415 3.002 1.00 22.32 356 ALA A N 1
ATOM 2141 C CA . ALA A 1 285 ? 15.689 74.005 3.128 1.00 23.11 356 ALA A CA 1
ATOM 2142 C C . ALA A 1 285 ? 15.402 73.511 4.565 1.00 22.51 356 ALA A C 1
ATOM 2143 O O . ALA A 1 285 ? 14.890 72.408 4.756 1.00 23.21 356 ALA A O 1
ATOM 2145 N N . ALA A 1 286 ? 15.693 74.348 5.535 1.00 23.39 357 ALA A N 1
ATOM 2146 C CA . ALA A 1 286 ? 15.412 74.030 6.951 1.00 24.27 357 ALA A CA 1
ATOM 2147 C C . ALA A 1 286 ? 13.902 73.893 7.216 1.00 25.61 357 ALA A C 1
ATOM 2148 O O . ALA A 1 286 ? 13.447 72.977 7.936 1.00 23.89 357 ALA A O 1
ATOM 2150 N N . LYS A 1 287 ? 13.120 74.814 6.648 1.00 26.97 358 LYS A N 1
ATOM 2151 C CA . LYS A 1 287 ? 11.671 74.719 6.751 1.00 27.57 358 LYS A CA 1
ATOM 2152 C C . LYS A 1 287 ? 11.132 73.415 6.191 1.00 27.38 358 LYS A C 1
ATOM 2153 O O . LYS A 1 287 ? 10.231 72.776 6.758 1.00 27.01 358 LYS A O 1
ATOM 2159 N N . ARG A 1 288 ? 11.624 73.025 5.038 1.00 27.06 359 ARG A N 1
ATOM 2160 C CA . ARG A 1 288 ? 11.162 71.761 4.461 1.00 26.38 359 ARG A CA 1
ATOM 2161 C C . ARG A 1 288 ? 11.686 70.566 5.270 1.00 25.79 359 ARG A C 1
ATOM 2162 O O . ARG A 1 288 ? 10.967 69.587 5.428 1.00 27.25 359 ARG A O 1
ATOM 2170 N N . GLY A 1 289 ? 12.918 70.629 5.768 1.00 24.84 360 GLY A N 1
ATOM 2171 C CA . GLY A 1 289 ? 13.362 69.596 6.723 1.00 25.39 360 GLY A CA 1
ATOM 2172 C C . GLY A 1 289 ? 12.365 69.429 7.875 1.00 25.02 360 GLY A C 1
ATOM 2173 O O . GLY A 1 289 ? 11.946 68.310 8.194 1.00 24.29 360 GLY A O 1
ATOM 2174 N N . HIS A 1 290 ? 12.038 70.537 8.520 1.00 25.98 361 HIS A N 1
ATOM 2175 C CA . HIS A 1 290 ? 11.073 70.527 9.624 1.00 27.05 361 HIS A CA 1
ATOM 2176 C C . HIS A 1 290 ? 9.699 70.037 9.230 1.00 28.00 361 HIS A C 1
ATOM 2177 O O . HIS A 1 290 ? 9.091 69.240 9.949 1.00 28.58 361 HIS A O 1
ATOM 2184 N N . LEU A 1 291 ? 9.173 70.540 8.123 1.00 29.32 362 LEU A N 1
ATOM 2185 C CA . LEU A 1 291 ? 7.874 70.043 7.650 1.00 30.95 362 LEU A CA 1
ATOM 2186 C C . LEU A 1 291 ? 7.874 68.520 7.410 1.00 31.27 362 LEU A C 1
ATOM 2187 O O . LEU A 1 291 ? 6.908 67.802 7.814 1.00 29.41 362 LEU A O 1
ATOM 2192 N N . THR A 1 292 ? 8.950 68.004 6.782 1.00 28.78 363 THR A N 1
ATOM 2193 C CA . THR A 1 292 ? 9.019 66.590 6.468 1.00 28.35 363 THR A CA 1
ATOM 2194 C C . THR A 1 292 ? 9.094 65.798 7.758 1.00 27.94 363 THR A C 1
ATOM 2195 O O . THR A 1 292 ? 8.302 64.872 7.959 1.00 28.48 363 THR A O 1
ATOM 2199 N N . ALA A 1 293 ? 10.014 66.161 8.634 1.00 26.80 364 ALA A N 1
ATOM 2200 C CA . ALA A 1 293 ? 10.158 65.454 9.900 1.00 27.16 364 ALA A CA 1
ATOM 2201 C C . ALA A 1 293 ? 8.817 65.502 10.691 1.00 29.76 364 ALA A C 1
ATOM 2202 O O . ALA A 1 293 ? 8.402 64.480 11.273 1.00 28.47 364 ALA A O 1
ATOM 2204 N N . SER A 1 294 ? 8.151 66.663 10.704 1.00 31.06 365 SER A N 1
ATOM 2205 C CA . SER A 1 294 ? 6.867 66.834 11.452 1.00 33.93 365 SER A CA 1
ATOM 2206 C C . SER A 1 294 ? 5.816 65.836 11.035 1.00 34.03 365 SER A C 1
ATOM 2207 O O . SER A 1 294 ? 5.046 65.336 11.869 1.00 35.54 365 SER A O 1
ATOM 2210 N N . THR A 1 295 ? 5.734 65.601 9.739 1.00 34.11 366 THR A N 1
ATOM 2211 C CA . THR A 1 295 ? 4.739 64.712 9.201 1.00 34.64 366 THR A CA 1
ATOM 2212 C C . THR A 1 295 ? 5.145 63.289 9.548 1.00 34.67 366 THR A C 1
ATOM 2213 O O . THR A 1 295 ? 4.377 62.505 10.104 1.00 34.76 366 THR A O 1
ATOM 2217 N N . VAL A 1 296 ? 6.405 62.978 9.287 1.00 33.68 367 VAL A N 1
ATOM 2218 C CA . VAL A 1 296 ? 6.913 61.649 9.471 1.00 33.08 367 VAL A CA 1
ATOM 2219 C C . VAL A 1 296 ? 6.642 61.119 10.879 1.00 31.94 367 VAL A C 1
ATOM 2220 O O . VAL A 1 296 ? 6.230 59.983 11.014 1.00 33.15 367 VAL A O 1
ATOM 2224 N N . ILE A 1 297 ? 6.857 61.917 11.908 1.00 32.39 368 ILE A N 1
ATOM 2225 C CA . ILE A 1 297 ? 6.782 61.400 13.280 1.00 33.88 368 ILE A CA 1
ATOM 2226 C C . ILE A 1 297 ? 5.328 61.143 13.747 1.00 36.27 368 ILE A C 1
ATOM 2227 O O . ILE A 1 297 ? 5.099 60.549 14.822 1.00 34.25 368 ILE A O 1
ATOM 2232 N N . GLN A 1 298 ? 4.387 61.594 12.926 1.00 38.30 369 GLN A N 1
ATOM 2233 C CA . GLN A 1 298 ? 2.967 6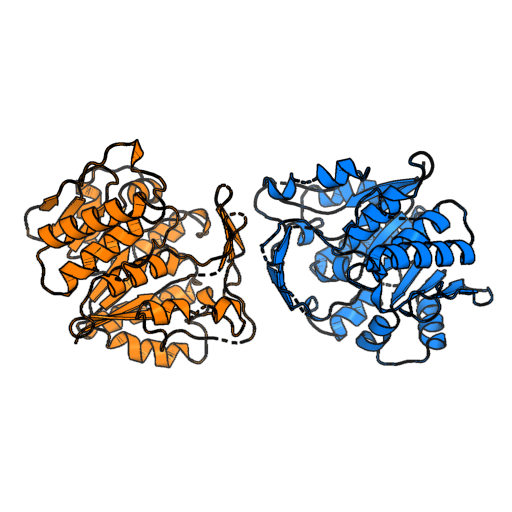1.394 13.189 1.00 41.85 369 GLN A CA 1
ATOM 2234 C C . GLN A 1 298 ? 2.497 60.031 12.737 1.00 43.75 369 GLN A C 1
ATOM 2235 O O . GLN A 1 298 ? 1.311 59.716 12.872 1.00 45.92 369 GLN A O 1
ATOM 2241 N N . TYR A 1 299 ? 3.401 59.231 12.174 1.00 46.16 370 TYR A N 1
ATOM 2242 C CA . TYR A 1 299 ? 3.060 57.884 11.722 1.00 47.83 370 TYR A CA 1
ATOM 2243 C C . TYR A 1 299 ? 4.004 56.831 12.254 1.00 48.93 370 TYR A C 1
ATOM 2244 O O . TYR A 1 299 ? 5.194 57.083 12.462 1.00 48.87 370 TYR A O 1
ATOM 2253 N N . ARG A 1 300 ? 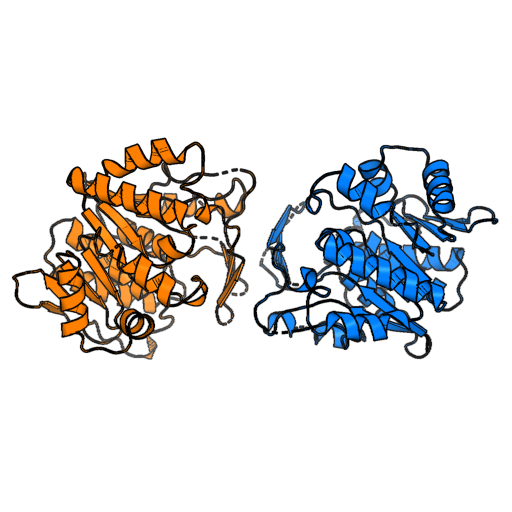3.437 55.650 12.486 1.00 49.88 371 ARG A N 1
ATOM 2254 C CA . ARG A 1 300 ? 4.172 54.432 12.763 1.00 50.95 371 ARG A CA 1
ATOM 2255 C C . ARG A 1 300 ? 5.027 54.070 11.562 1.00 50.94 371 ARG A C 1
ATOM 2256 O O . ARG A 1 300 ? 4.556 54.095 10.426 1.00 51.30 371 ARG A O 1
ATOM 2264 N N . GLY A 1 301 ? 6.283 53.720 11.823 1.00 51.30 372 GLY A N 1
ATOM 2265 C CA . GLY A 1 301 ? 7.184 53.227 10.783 1.00 51.14 372 GLY A CA 1
ATOM 2266 C C . GLY A 1 301 ? 8.045 54.308 10.147 1.00 50.89 372 GLY A C 1
ATOM 2267 O O . GLY A 1 301 ? 7.602 55.446 9.964 1.00 51.85 372 GLY A O 1
ATOM 2268 N N . ALA A 1 302 ? 9.273 53.933 9.798 1.00 50.26 373 ALA A N 1
ATOM 2269 C CA . ALA A 1 302 ? 10.253 54.838 9.176 1.00 49.00 373 ALA A CA 1
ATOM 2270 C C . ALA A 1 302 ? 9.724 55.492 7.889 1.00 48.61 373 ALA A C 1
ATOM 2271 O O . ALA A 1 302 ? 9.839 56.719 7.710 1.00 48.18 373 ALA A O 1
ATOM 2273 N N . ILE A 1 303 ? 9.137 54.673 7.013 1.00 47.46 374 ILE A N 1
ATOM 2274 C CA . ILE A 1 303 ? 8.633 55.134 5.728 1.00 47.13 374 ILE A CA 1
ATOM 2275 C C . ILE A 1 303 ? 7.117 55.242 5.779 1.00 47.19 374 ILE A C 1
ATOM 2276 O O . ILE A 1 303 ? 6.414 54.235 5.799 1.00 46.45 374 ILE A O 1
ATOM 2281 N N . ILE A 1 304 ? 6.619 56.472 5.830 1.00 46.95 375 ILE A N 1
ATOM 2282 C CA . ILE A 1 304 ? 5.180 56.705 5.892 1.00 47.96 375 ILE A CA 1
ATOM 2283 C C . ILE A 1 304 ? 4.544 56.461 4.506 1.00 49.52 375 ILE A C 1
ATOM 2284 O O . ILE A 1 304 ? 5.261 56.320 3.499 1.00 49.68 375 ILE A O 1
ATOM 2289 N N . PRO A 1 305 ? 3.204 56.375 4.446 1.00 51.59 376 PRO A N 1
ATOM 2290 C CA . PRO A 1 305 ? 2.522 56.252 3.135 1.00 52.60 376 PRO A CA 1
ATOM 2291 C C . PRO A 1 305 ? 2.650 57.491 2.224 1.00 53.84 376 PRO A C 1
ATOM 2292 O O . PRO A 1 305 ? 2.517 58.631 2.685 1.00 53.82 376 PRO A O 1
ATOM 2296 N N . ARG A 1 306 ? 2.888 57.240 0.934 1.00 55.18 377 ARG A N 1
ATOM 2297 C CA . ARG A 1 306 ? 2.933 58.267 -0.124 1.00 56.62 377 ARG A CA 1
ATOM 2298 C C . ARG A 1 306 ? 1.871 59.353 0.013 1.00 57.42 377 ARG A C 1
ATOM 2299 O O . ARG A 1 306 ? 2.161 60.528 -0.183 1.00 57.67 377 ARG A O 1
ATOM 2307 N N . GLU A 1 307 ? 0.646 58.935 0.346 1.00 58.35 378 GLU A N 1
ATOM 2308 C CA . GLU A 1 307 ? -0.516 59.813 0.493 1.00 58.68 378 GLU A CA 1
ATOM 2309 C C . GLU A 1 307 ? -0.383 60.749 1.685 1.00 58.49 378 GLU A C 1
ATOM 2310 O O . GLU A 1 307 ? -0.871 61.877 1.653 1.00 58.41 378 GLU A O 1
ATOM 2316 N N . ALA A 1 308 ? 0.277 60.272 2.736 1.00 58.38 379 ALA A N 1
ATOM 2317 C CA . ALA A 1 308 ? 0.446 61.056 3.959 1.00 58.13 379 ALA A CA 1
ATOM 2318 C C . ALA A 1 308 ? 1.351 62.288 3.790 1.00 57.92 379 ALA A C 1
ATOM 2319 O O . ALA A 1 308 ? 1.311 63.200 4.619 1.00 57.97 379 ALA A O 1
ATOM 2329 N N . PRO A 1 310 ? 3.658 65.709 3.014 1.00 58.85 381 PRO A N 1
ATOM 2330 C CA . PRO A 1 310 ? 3.310 67.144 3.150 1.00 58.94 381 PRO A CA 1
ATOM 2331 C C . PRO A 1 310 ? 2.493 67.746 1.987 1.00 59.41 381 PRO A C 1
ATOM 2332 O O . PRO A 1 310 ? 2.638 67.330 0.835 1.00 59.36 381 PRO A O 1
ATOM 2336 N N . SER B 1 4 ? 16.891 7.134 38.731 1.00 38.94 79 SER B N 1
ATOM 2337 C CA . SER B 1 4 ? 16.563 7.721 37.360 1.00 38.97 79 SER B CA 1
ATOM 2338 C C . SER B 1 4 ? 17.811 7.892 36.478 1.00 38.09 79 SER B C 1
ATOM 2339 O O . SER B 1 4 ? 18.915 8.123 36.976 1.00 38.21 79 SER B O 1
ATOM 2342 N N . LYS B 1 5 ? 17.655 7.784 35.159 1.00 35.83 80 LYS B N 1
ATOM 2343 C CA . LYS B 1 5 ? 18.799 8.070 34.291 1.00 33.92 80 LYS B CA 1
ATOM 2344 C C . LYS B 1 5 ? 18.677 9.462 33.704 1.00 32.03 80 LYS B C 1
ATOM 2345 O O . LYS B 1 5 ? 17.595 10.050 33.738 1.00 31.05 80 LYS B O 1
ATOM 2351 N N . LYS B 1 6 ? 19.780 9.997 33.174 1.00 31.10 81 LYS B N 1
ATOM 2352 C CA . LYS B 1 6 ? 19.767 11.348 32.603 1.00 31.30 81 LYS B CA 1
ATOM 2353 C C . LYS B 1 6 ? 20.359 11.355 31.216 1.00 29.72 81 LYS B C 1
ATOM 2354 O O . LYS B 1 6 ? 21.424 10.736 30.979 1.00 28.18 81 LYS B O 1
ATOM 2360 N N . ILE B 1 7 ? 19.676 12.055 30.317 1.00 27.90 82 ILE B N 1
ATOM 2361 C CA . ILE B 1 7 ? 20.233 12.343 28.969 1.00 26.75 82 ILE B CA 1
ATOM 2362 C C . ILE B 1 7 ? 20.442 13.852 28.785 1.00 25.13 82 ILE B C 1
ATOM 2363 O O . ILE B 1 7 ? 19.557 14.631 29.131 1.00 26.73 82 ILE B O 1
ATOM 2368 N N . ALA B 1 8 ? 21.598 14.261 28.251 1.00 24.91 83 ALA B N 1
ATOM 2369 C CA . ALA B 1 8 ? 21.807 15.657 27.837 1.00 24.33 83 ALA B CA 1
ATOM 2370 C C . ALA B 1 8 ? 21.852 15.724 26.321 1.00 24.92 83 ALA B C 1
ATOM 2371 O O . ALA B 1 8 ? 22.557 14.922 25.679 1.00 25.13 83 ALA B O 1
ATOM 2373 N N . VAL B 1 9 ? 21.079 16.665 25.786 1.00 24.35 84 VAL B N 1
ATOM 2374 C CA . VAL B 1 9 ? 20.992 16.898 24.341 1.00 24.68 84 VAL B CA 1
ATOM 2375 C C . VAL B 1 9 ? 21.741 18.187 24.088 1.00 24.44 84 VAL B C 1
ATOM 2376 O O . VAL B 1 9 ? 21.428 19.228 24.686 1.00 25.70 84 VAL B O 1
ATOM 2380 N N . ILE B 1 10 ? 22.761 18.106 23.240 1.00 24.88 85 ILE B N 1
ATOM 2381 C CA . ILE B 1 10 ? 23.613 19.255 22.968 1.00 25.15 85 ILE B CA 1
ATOM 2382 C C . ILE B 1 10 ? 23.363 19.826 21.590 1.00 26.01 85 ILE B C 1
ATOM 2383 O O . ILE B 1 10 ? 23.486 19.116 20.586 1.00 25.86 85 ILE B O 1
ATOM 2388 N N . GLY B 1 11 ? 23.079 21.117 21.531 1.00 26.35 86 GLY B N 1
ATOM 2389 C CA . GLY B 1 11 ? 23.090 21.804 20.245 1.00 27.10 86 GLY B CA 1
ATOM 2390 C C . GLY B 1 11 ? 22.545 23.206 20.245 1.00 27.18 86 GLY B C 1
ATOM 2391 O O . GLY B 1 11 ? 22.693 23.931 21.227 1.00 27.79 86 GLY B O 1
ATOM 2392 N N . GLU B 1 12 ? 21.908 23.585 19.135 1.00 26.25 87 GLU B N 1
ATOM 2393 C CA . GLU B 1 12 ? 21.328 24.925 19.027 1.00 26.94 87 GLU B CA 1
ATOM 2394 C C . GLU B 1 12 ? 19.842 24.965 18.737 1.00 26.91 87 GLU B C 1
ATOM 2395 O O . GLU B 1 12 ? 19.382 24.270 17.835 1.00 26.46 87 GLU B O 1
ATOM 2401 N N . CYS B 1 13 ? 19.183 25.930 19.373 1.00 26.78 88 CYS B N 1
ATOM 2402 C CA . CYS B 1 13 ? 17.806 26.319 19.051 1.00 27.54 88 CYS B CA 1
ATOM 2403 C C . CYS B 1 13 ? 17.825 27.807 18.710 1.00 28.46 88 CYS B C 1
ATOM 2404 O O . CYS B 1 13 ? 18.504 28.594 19.382 1.00 27.15 88 CYS B O 1
ATOM 2415 N N . ILE B 1 15 ? 15.725 31.453 17.074 1.00 31.70 90 ILE B N 1
ATOM 2416 C CA . ILE B 1 15 ? 14.483 32.186 16.907 1.00 32.58 90 ILE B CA 1
ATOM 2417 C C . ILE B 1 15 ? 13.958 31.833 15.522 1.00 32.07 90 ILE B C 1
ATOM 2418 O O . ILE B 1 15 ? 14.701 31.841 14.527 1.00 31.79 90 ILE B O 1
ATOM 2423 N N . GLU B 1 16 ? 12.689 31.454 15.452 1.00 34.34 91 GLU B N 1
ATOM 2424 C CA . GLU B 1 16 ? 12.135 31.032 14.168 1.00 36.27 91 GLU B CA 1
ATOM 2425 C C . GLU B 1 16 ? 11.075 32.026 13.640 1.00 37.37 91 GLU B C 1
ATOM 2426 O O . GLU B 1 16 ? 10.134 32.362 14.361 1.00 38.22 91 GLU B O 1
ATOM 2432 N N . LEU B 1 17 ? 11.222 32.461 12.398 1.00 38.94 92 LEU B N 1
ATOM 2433 C CA . LEU B 1 17 ? 10.178 33.267 11.755 1.00 40.86 92 LEU B CA 1
ATOM 2434 C C . LEU B 1 17 ? 9.624 32.525 10.546 1.00 41.68 92 LEU B C 1
ATOM 2435 O O . LEU B 1 17 ? 10.407 31.996 9.750 1.00 41.63 92 LEU B O 1
ATOM 2440 N N . SER B 1 18 ? 8.289 32.482 10.386 1.00 43.15 93 SER B N 1
ATOM 2441 C CA . SER B 1 18 ? 7.722 31.738 9.222 1.00 44.24 93 SER B CA 1
ATOM 2442 C C . SER B 1 18 ? 6.872 32.530 8.218 1.00 44.43 93 SER B C 1
ATOM 2443 O O . SER B 1 18 ? 5.913 33.166 8.589 1.00 45.03 93 SER B O 1
ATOM 2446 N N . VAL B 1 24 ? 2.919 36.195 9.132 1.00 50.30 99 VAL B N 1
ATOM 2447 C CA . VAL B 1 24 ? 4.257 36.097 9.758 1.00 50.32 99 VAL B CA 1
ATOM 2448 C C . VAL B 1 24 ? 4.168 35.834 11.272 1.00 49.83 99 VAL B C 1
ATOM 2449 O O . VAL B 1 24 ? 3.667 36.680 12.013 1.00 49.86 99 VAL B O 1
ATOM 2453 N N . LYS B 1 25 ? 4.650 34.664 11.726 1.00 48.93 100 LYS B N 1
ATOM 2454 C CA . LYS B 1 25 ? 4.617 34.298 13.160 1.00 47.64 100 LYS B CA 1
ATOM 2455 C C . LYS B 1 25 ? 6.022 34.105 13.724 1.00 46.99 100 LYS B C 1
ATOM 2456 O O . LYS B 1 25 ? 6.947 33.816 12.981 1.00 47.65 100 LYS B O 1
ATOM 2458 N N . ARG B 1 26 ? 6.175 34.251 15.035 1.00 46.00 101 ARG B N 1
ATOM 2459 C CA . ARG B 1 26 ? 7.454 34.009 15.684 1.00 45.24 101 ARG B CA 1
ATOM 2460 C C . ARG B 1 26 ? 7.381 32.853 16.689 1.00 44.50 101 ARG B C 1
ATOM 2461 O O . ARG B 1 26 ? 6.536 32.854 17.604 1.00 44.87 101 ARG B O 1
ATOM 2469 N N . GLY B 1 27 ? 8.302 31.897 16.544 1.00 42.69 102 GLY B N 1
ATOM 2470 C CA . GLY B 1 27 ? 8.471 30.848 17.531 1.00 40.55 102 GLY B CA 1
ATOM 2471 C C . GLY B 1 27 ? 9.947 30.564 17.752 1.00 39.78 102 GLY B C 1
ATOM 2472 O O . GLY B 1 27 ? 10.780 31.490 17.749 1.00 39.58 102 GLY B O 1
ATOM 2473 N N . PHE B 1 28 ? 10.266 29.282 17.943 1.00 37.61 103 PHE B N 1
ATOM 2474 C CA . PHE B 1 28 ? 11.646 28.817 18.130 1.00 36.11 103 PHE B CA 1
ATOM 2475 C C . PHE B 1 28 ? 11.779 27.429 17.512 1.00 35.73 103 PHE B C 1
ATOM 2476 O O . PHE B 1 28 ? 10.778 26.720 17.357 1.00 34.32 103 PHE B O 1
ATOM 2484 N N . GLY B 1 29 ? 13.002 27.061 17.134 1.00 33.94 104 GLY B N 1
ATOM 2485 C CA . GLY B 1 29 ? 13.228 25.806 16.405 1.00 32.19 104 GLY B CA 1
ATOM 2486 C C . GLY B 1 29 ? 14.703 25.459 16.309 1.00 31.55 104 GLY B C 1
ATOM 2487 O O . GLY B 1 29 ? 15.553 26.349 16.110 1.00 30.21 104 GLY B O 1
ATOM 2488 N N . GLY B 1 30 ? 15.015 24.168 16.466 1.00 28.52 105 GLY B N 1
ATOM 2489 C CA . GLY B 1 30 ? 16.375 23.696 16.276 1.00 27.88 105 GLY B CA 1
ATOM 2490 C C . GLY B 1 30 ? 16.267 22.201 16.314 1.00 27.14 105 GLY B C 1
ATOM 2491 O O . GLY B 1 30 ? 15.523 21.706 17.123 1.00 27.15 105 GLY B O 1
ATOM 2492 N N . ASP B 1 31 ? 17.009 21.505 15.448 1.00 25.98 106 ASP B N 1
ATOM 2493 C CA . ASP B 1 31 ? 16.908 20.048 15.312 1.00 25.57 106 ASP B CA 1
ATOM 2494 C C . ASP B 1 31 ? 17.023 19.315 16.655 1.00 25.68 106 ASP B C 1
ATOM 2495 O O . ASP B 1 31 ? 16.143 18.521 17.009 1.00 24.14 106 ASP B O 1
ATOM 2500 N N . THR B 1 32 ? 18.101 19.572 17.399 1.00 24.61 107 THR B N 1
ATOM 2501 C CA . THR B 1 32 ? 18.271 18.899 18.686 1.00 24.43 107 THR B CA 1
ATOM 2502 C C . THR B 1 32 ? 17.260 19.304 19.760 1.00 24.85 107 THR B C 1
ATOM 2503 O O . THR B 1 32 ? 16.872 18.488 20.606 1.00 25.41 107 THR B O 1
ATOM 2507 N N . LEU B 1 33 ? 16.855 20.563 19.761 1.00 24.75 108 LEU B N 1
ATOM 2508 C CA . LEU B 1 33 ? 15.793 20.962 20.712 1.00 25.34 108 LEU B CA 1
ATOM 2509 C C . LEU B 1 33 ? 14.470 20.236 20.401 1.00 24.88 108 LEU B C 1
ATOM 2510 O O . LEU B 1 33 ? 13.806 19.725 21.311 1.00 23.95 108 LEU B O 1
ATOM 2515 N N . ASN B 1 34 ? 14.083 20.179 19.121 1.00 24.93 109 ASN B N 1
ATOM 2516 C CA . ASN B 1 34 ? 12.897 19.373 18.734 1.00 25.21 109 ASN B CA 1
ATOM 2517 C C . ASN B 1 34 ? 12.952 17.974 19.317 1.00 25.45 109 ASN B C 1
ATOM 2518 O O . ASN B 1 34 ? 12.013 17.501 19.989 1.00 24.83 109 ASN B O 1
ATOM 2523 N N . THR B 1 35 ? 14.096 17.320 19.111 1.00 23.67 110 THR B N 1
ATOM 2524 C CA . THR B 1 35 ? 14.313 15.983 19.616 1.00 22.38 110 THR B CA 1
ATOM 2525 C C . THR B 1 35 ? 14.167 15.910 21.136 1.00 22.06 110 THR B C 1
ATOM 2526 O O . THR B 1 35 ? 13.506 15.005 21.644 1.00 21.24 110 THR B O 1
ATOM 2530 N N . SER B 1 36 ? 14.742 16.878 21.855 1.00 23.38 111 SER B N 1
ATOM 2531 C CA . SER B 1 36 ? 14.656 16.952 23.329 1.00 23.85 111 SER B CA 1
ATOM 2532 C C . SER B 1 36 ? 13.204 17.031 23.821 1.00 24.83 111 SER B C 1
ATOM 2533 O O . SER B 1 36 ? 12.831 16.349 24.802 1.00 25.24 111 SER B O 1
ATOM 2536 N N . VAL B 1 37 ? 12.403 17.844 23.129 1.00 23.49 112 VAL B N 1
ATOM 2537 C CA . VAL B 1 37 ? 10.976 18.038 23.494 1.00 24.87 112 VAL B CA 1
ATOM 2538 C C . VAL B 1 37 ? 10.167 16.747 23.300 1.00 24.57 112 VAL B C 1
ATOM 2539 O O . VAL B 1 37 ? 9.413 16.349 24.180 1.00 24.59 112 VAL B O 1
ATOM 2543 N N . TYR B 1 38 ? 10.330 16.110 22.149 1.00 24.05 113 TYR B N 1
ATOM 2544 C CA . TYR B 1 38 ? 9.648 14.841 21.896 1.00 25.54 113 TYR B CA 1
ATOM 2545 C C . TYR B 1 38 ? 10.091 13.736 22.856 1.00 24.35 113 TYR B C 1
ATOM 2546 O O . TYR B 1 38 ? 9.260 12.935 23.270 1.00 25.94 113 TYR B O 1
ATOM 2555 N N . ILE B 1 39 ? 11.372 13.687 23.250 1.00 23.41 114 ILE B N 1
ATOM 2556 C CA . ILE B 1 39 ? 11.746 12.729 24.298 1.00 22.08 114 ILE B CA 1
ATOM 2557 C C . ILE B 1 39 ? 11.009 13.021 25.639 1.00 22.97 114 ILE B C 1
ATOM 2558 O O . ILE B 1 39 ? 10.417 12.107 26.269 1.00 22.91 114 ILE B O 1
ATOM 2563 N N . ALA B 1 40 ? 11.058 14.279 26.037 1.00 24.24 115 ALA B N 1
ATOM 2564 C CA . ALA B 1 40 ? 10.477 14.699 27.328 1.00 26.47 115 ALA B CA 1
ATOM 2565 C C . ALA B 1 40 ? 8.959 14.439 27.365 1.00 26.99 115 ALA B C 1
ATOM 2566 O O . ALA B 1 40 ? 8.408 14.033 28.400 1.00 29.58 115 ALA B O 1
ATOM 2568 N N . ARG B 1 41 ? 8.316 14.556 26.211 1.00 28.27 116 ARG B N 1
ATOM 2569 C CA . ARG B 1 41 ? 6.870 14.362 26.093 1.00 28.34 116 ARG B CA 1
ATOM 2570 C C . ARG B 1 41 ? 6.512 12.917 26.239 1.00 29.11 116 ARG B C 1
ATOM 2571 O O . ARG B 1 41 ? 5.365 12.592 26.565 1.00 28.67 116 ARG B O 1
ATOM 2579 N N . GLN B 1 42 ? 7.483 12.034 26.023 1.00 28.24 117 GLN B N 1
ATOM 2580 C CA . GLN B 1 42 ? 7.177 10.601 26.004 1.00 29.07 117 GLN B CA 1
ATOM 2581 C C . GLN B 1 42 ? 7.689 9.768 27.140 1.00 29.87 117 GLN B C 1
ATOM 2582 O O . GLN B 1 42 ? 7.246 8.628 27.287 1.00 31.05 117 GLN B O 1
ATOM 2588 N N . VAL B 1 43 ? 8.596 10.287 27.965 1.00 29.81 118 VAL B N 1
ATOM 2589 C CA . VAL B 1 43 ? 9.176 9.427 28.991 1.00 30.90 118 VAL B CA 1
ATOM 2590 C C . VAL B 1 43 ? 8.654 9.790 30.388 1.00 33.70 118 VAL B C 1
ATOM 2591 O O . VAL B 1 43 ? 8.262 10.948 30.635 1.00 33.26 118 VAL B O 1
ATOM 2595 N N . ASP B 1 44 ? 8.683 8.798 31.271 1.00 35.56 119 ASP B N 1
ATOM 2596 C CA . ASP B 1 44 ? 8.466 8.998 32.698 1.00 37.03 119 ASP B CA 1
ATOM 2597 C C . ASP B 1 44 ? 9.702 9.668 33.284 1.00 36.16 119 ASP B C 1
ATOM 2598 O O . ASP B 1 44 ? 10.759 9.081 33.279 1.00 35.96 119 ASP B O 1
ATOM 2603 N N . PRO B 1 45 ? 9.580 10.881 33.835 1.00 36.90 120 PRO B N 1
ATOM 2604 C CA . PRO B 1 45 ? 10.815 11.489 34.350 1.00 36.66 120 PRO B CA 1
ATOM 2605 C C . PRO B 1 45 ? 11.469 10.727 35.512 1.00 36.68 120 PRO B C 1
ATOM 2606 O O . PRO B 1 45 ? 12.648 10.946 35.793 1.00 37.17 120 PRO B O 1
ATOM 2610 N N . ALA B 1 46 ? 10.731 9.824 36.162 1.00 36.83 121 ALA B N 1
ATOM 2611 C CA . ALA B 1 46 ? 11.357 8.931 37.146 1.00 36.27 121 ALA B CA 1
ATOM 2612 C C . ALA B 1 46 ? 12.321 7.958 36.438 1.00 35.94 121 ALA B C 1
ATOM 2613 O O . ALA B 1 46 ? 13.261 7.478 37.040 1.00 35.90 121 ALA B O 1
ATOM 2615 N N . ALA B 1 47 ? 12.096 7.678 35.153 1.00 34.53 122 ALA B N 1
ATOM 2616 C CA . ALA B 1 47 ? 13.011 6.788 34.409 1.00 32.38 122 ALA B CA 1
ATOM 2617 C C . ALA B 1 47 ? 14.124 7.566 33.689 1.00 31.21 122 ALA B C 1
ATOM 2618 O O . ALA B 1 47 ? 15.277 7.128 33.649 1.00 30.17 122 ALA B O 1
ATOM 2620 N N . LEU B 1 48 ? 13.787 8.718 33.139 1.00 29.79 123 LEU B N 1
ATOM 2621 C CA . LEU B 1 48 ? 14.772 9.476 32.353 1.00 29.88 123 LEU B CA 1
ATOM 2622 C C . LEU B 1 48 ? 14.434 10.958 32.316 1.00 29.24 123 LEU B C 1
ATOM 2623 O O . LEU B 1 48 ? 13.333 11.333 31.921 1.00 30.75 123 LEU B O 1
ATOM 2628 N N . THR B 1 49 ? 15.386 11.789 32.729 1.00 29.33 124 THR B N 1
ATOM 2629 C CA . THR B 1 49 ? 15.236 13.224 32.618 1.00 29.61 124 THR B CA 1
ATOM 2630 C C . THR B 1 49 ? 16.031 13.735 31.418 1.00 29.32 124 THR B C 1
ATOM 2631 O O . THR B 1 49 ? 17.084 13.186 31.064 1.00 29.87 124 THR B O 1
ATOM 2635 N N . VAL B 1 50 ? 15.474 14.761 30.800 1.00 28.82 125 VAL B N 1
ATOM 2636 C CA . VAL B 1 50 ? 16.005 15.380 29.602 1.00 28.97 125 VAL B CA 1
ATOM 2637 C C . VAL B 1 50 ? 16.575 16.772 29.905 1.00 29.70 125 VAL B C 1
ATOM 2638 O O . VAL B 1 50 ? 15.867 17.654 30.419 1.00 30.23 125 VAL B O 1
ATOM 2642 N N . HIS B 1 51 ? 17.844 16.959 29.556 1.00 28.71 126 HIS B N 1
ATOM 2643 C CA . HIS B 1 51 ? 18.551 18.219 29.763 1.00 30.42 126 HIS B CA 1
ATOM 2644 C C . HIS B 1 51 ? 18.965 18.779 28.418 1.00 30.21 126 HIS B C 1
ATOM 2645 O O . HIS B 1 51 ? 19.595 18.062 27.653 1.00 31.46 126 HIS B O 1
ATOM 2652 N N . TYR B 1 52 ? 18.584 20.024 28.108 1.00 30.20 127 TYR B N 1
ATOM 2653 C CA . TYR B 1 52 ? 19.135 20.712 26.949 1.00 29.92 127 TYR B CA 1
ATOM 2654 C C . TYR B 1 52 ? 20.356 21.564 27.315 1.00 30.33 127 TYR B C 1
ATOM 2655 O O . TYR B 1 52 ? 20.320 22.362 28.266 1.00 31.27 127 TYR B O 1
ATOM 2664 N N . VAL B 1 53 ? 21.417 21.384 26.538 1.00 28.90 128 VAL B N 1
ATOM 2665 C CA . VAL B 1 53 ? 22.709 22.012 26.760 1.00 28.18 128 VAL B CA 1
ATOM 2666 C C . VAL B 1 53 ? 23.049 22.901 25.551 1.00 28.31 128 VAL B C 1
ATOM 2667 O O . VAL B 1 53 ? 23.354 22.381 24.438 1.00 26.80 128 VAL B O 1
ATOM 2671 N N . THR B 1 54 ? 23.018 24.223 25.771 1.00 27.96 129 THR B N 1
ATOM 2672 C CA . THR B 1 54 ? 23.274 25.174 24.711 1.00 28.70 129 THR B CA 1
ATOM 2673 C C . THR B 1 54 ? 23.734 26.479 25.372 1.00 29.92 129 THR B C 1
ATOM 2674 O O . THR B 1 54 ? 23.994 26.524 26.576 1.00 29.82 129 THR B O 1
ATOM 2678 N N . ALA B 1 55 ? 23.775 27.529 24.579 1.00 30.01 130 ALA B N 1
ATOM 2679 C CA . ALA B 1 55 ? 23.897 28.861 25.151 1.00 31.23 130 ALA B CA 1
ATOM 2680 C C . ALA B 1 55 ? 22.896 29.779 24.475 1.00 30.95 130 ALA B C 1
ATOM 2681 O O . ALA B 1 55 ? 22.520 29.573 23.323 1.00 30.22 130 ALA B O 1
ATOM 2683 N N . LEU B 1 56 ? 22.457 30.771 25.238 1.00 31.03 131 LEU B N 1
ATOM 2684 C CA . LEU B 1 56 ? 21.495 31.771 24.787 1.00 32.14 131 LEU B CA 1
ATOM 2685 C C . LEU B 1 56 ? 22.021 33.127 25.248 1.00 32.74 131 LEU B C 1
ATOM 2686 O O . LEU B 1 56 ? 23.064 33.191 25.911 1.00 31.83 131 LEU B O 1
ATOM 2691 N N . GLY B 1 57 ? 21.276 34.185 24.950 1.00 33.91 132 GLY B N 1
ATOM 2692 C CA . GLY B 1 57 ? 21.592 35.482 25.531 1.00 36.00 132 GLY B CA 1
ATOM 2693 C C . GLY B 1 57 ? 20.745 35.763 26.754 1.00 37.12 132 GLY B C 1
ATOM 2694 O O . GLY B 1 57 ? 19.981 34.916 27.191 1.00 36.73 132 GLY B O 1
ATOM 2695 N N . THR B 1 58 ? 20.892 36.962 27.330 1.00 38.09 133 THR B N 1
ATOM 2696 C CA . THR B 1 58 ? 20.113 37.332 28.523 1.00 38.92 133 THR B CA 1
ATOM 2697 C C . THR B 1 58 ? 18.905 38.166 28.097 1.00 38.70 133 THR B C 1
ATOM 2698 O O . THR B 1 58 ? 18.247 38.821 28.913 1.00 38.93 133 THR B O 1
ATOM 2702 N N . ASP B 1 59 ? 18.609 38.123 26.804 1.00 38.68 134 ASP B N 1
ATOM 2703 C CA . ASP B 1 59 ? 17.501 38.852 26.212 1.00 38.88 134 ASP B CA 1
ATOM 2704 C C . ASP B 1 59 ? 16.173 38.122 26.434 1.00 40.16 134 ASP B C 1
ATOM 2705 O O . ASP B 1 59 ? 16.117 37.002 26.989 1.00 40.93 134 ASP B O 1
ATOM 2710 N N . SER B 1 60 ? 15.103 38.736 25.941 1.00 40.52 135 SER B N 1
ATOM 2711 C CA . SER B 1 60 ? 13.768 38.243 26.250 1.00 41.02 135 SER B CA 1
ATOM 2712 C C . SER B 1 60 ? 13.322 37.109 25.307 1.00 40.48 135 SER B C 1
ATOM 2713 O O . SER B 1 60 ? 12.502 36.294 25.707 1.00 39.68 135 SER B O 1
ATOM 2716 N N . PHE B 1 61 ? 13.864 37.057 24.077 1.00 40.26 136 PHE B N 1
ATOM 2717 C CA . PHE B 1 61 ? 13.677 35.898 23.175 1.00 39.98 136 PHE B CA 1
ATOM 2718 C C . PHE B 1 61 ? 14.241 34.635 23.813 1.00 39.28 136 PHE B C 1
ATOM 2719 O O . PHE B 1 61 ? 13.579 33.569 23.772 1.00 38.11 136 PHE B O 1
ATOM 2727 N N . SER B 1 62 ? 15.443 34.754 24.404 1.00 38.12 137 SER B N 1
ATOM 2728 C CA . SER B 1 62 ? 16.090 33.647 25.123 1.00 37.85 137 SER B CA 1
ATOM 2729 C C . SER B 1 62 ? 15.244 33.212 26.314 1.00 37.85 137 SER B C 1
ATOM 2730 O O . SER B 1 62 ? 15.095 32.014 26.589 1.00 36.72 137 SER B O 1
ATOM 2733 N N . GLN B 1 63 ? 14.711 34.191 27.036 1.00 38.01 138 GLN B N 1
ATOM 2734 C CA . GLN B 1 63 ? 13.822 33.914 28.140 1.00 38.87 138 GLN B CA 1
ATOM 2735 C C . GLN B 1 63 ? 12.579 33.129 27.708 1.00 38.90 138 GLN B C 1
ATOM 2736 O O . GLN B 1 63 ? 12.192 32.147 28.365 1.00 39.80 138 GLN B O 1
ATOM 2742 N N . GLN B 1 64 ? 11.942 33.578 26.630 1.00 38.29 139 GLN B N 1
ATOM 2743 C CA . GLN B 1 64 ? 10.669 33.005 26.177 1.00 38.59 139 GLN B CA 1
ATOM 2744 C C . GLN B 1 64 ? 10.927 31.527 25.813 1.00 38.11 139 GLN B C 1
ATOM 2745 O O . GLN B 1 64 ? 10.135 30.641 26.150 1.00 38.04 139 GLN B O 1
ATOM 2759 N N . LEU B 1 66 ? 13.532 29.545 27.099 1.00 37.45 141 LEU B N 1
ATOM 2760 C CA . LEU B 1 66 ? 13.760 28.809 28.348 1.00 38.47 141 LEU B CA 1
ATOM 2761 C C . LEU B 1 66 ? 12.428 28.459 29.053 1.00 38.27 141 LEU B C 1
ATOM 2762 O O . LEU B 1 66 ? 12.220 27.324 29.539 1.00 36.93 141 LEU B O 1
ATOM 2767 N N . ASP B 1 67 ? 11.537 29.446 29.095 1.00 37.75 142 ASP B N 1
ATOM 2768 C CA . ASP B 1 67 ? 10.202 29.264 29.681 1.00 37.38 142 ASP B CA 1
ATOM 2769 C C . ASP B 1 67 ? 9.427 28.142 28.989 1.00 36.31 142 ASP B C 1
ATOM 2770 O O . ASP B 1 67 ? 8.908 27.250 29.640 1.00 36.48 142 ASP B O 1
ATOM 2775 N N . ALA B 1 68 ? 9.319 28.193 27.669 1.00 35.19 143 ALA B N 1
ATOM 2776 C CA . ALA B 1 68 ? 8.611 27.153 26.963 1.00 35.26 143 ALA B CA 1
ATOM 2777 C C . ALA B 1 68 ? 9.253 25.778 27.174 1.00 34.99 143 ALA B C 1
ATOM 2778 O O . ALA B 1 68 ? 8.556 24.769 27.223 1.00 35.07 143 ALA B O 1
ATOM 2780 N N . TRP B 1 69 ? 10.576 25.739 27.305 1.00 33.89 144 TRP B N 1
ATOM 2781 C CA . TRP B 1 69 ? 11.246 24.446 27.452 1.00 33.32 144 TRP B CA 1
ATOM 2782 C C . TRP B 1 69 ? 10.944 23.873 28.804 1.00 33.89 144 TRP B C 1
ATOM 2783 O O . TRP B 1 69 ? 10.707 22.689 28.939 1.00 32.10 144 TRP B O 1
ATOM 2794 N N . HIS B 1 70 ? 10.904 24.733 29.823 1.00 35.85 145 HIS B N 1
ATOM 2795 C CA . HIS B 1 70 ? 10.582 24.256 31.162 1.00 37.28 145 HIS B CA 1
ATOM 2796 C C . HIS B 1 70 ? 9.155 23.720 31.198 1.00 37.12 145 HIS B C 1
ATOM 2797 O O . HIS B 1 70 ? 8.854 22.766 31.920 1.00 37.45 145 HIS B O 1
ATOM 2804 N N . GLY B 1 71 ? 8.295 24.311 30.370 1.00 36.79 146 GLY B N 1
ATOM 2805 C CA . GLY B 1 71 ? 6.921 23.866 30.244 1.00 36.93 146 GLY B CA 1
ATOM 2806 C C . GLY B 1 71 ? 6.851 22.484 29.613 1.00 36.30 146 GLY B C 1
ATOM 2807 O O . GLY B 1 71 ? 5.830 21.797 29.712 1.00 35.87 146 GLY B O 1
ATOM 2808 N N . GLU B 1 72 ? 7.937 22.085 28.944 1.00 35.26 147 GLU B N 1
ATOM 2809 C CA . GLU B 1 72 ? 7.987 20.781 28.272 1.00 33.09 147 GLU B CA 1
ATOM 2810 C C . GLU B 1 72 ? 8.781 19.829 29.153 1.00 33.40 147 GLU B C 1
ATOM 2811 O O . GLU B 1 72 ? 9.110 18.717 28.753 1.00 32.38 147 GLU B O 1
ATOM 2817 N N . ASN B 1 73 ? 9.082 20.268 30.386 1.00 33.24 148 ASN B N 1
ATOM 2818 C CA . ASN B 1 73 ? 9.833 19.457 31.337 1.00 34.94 148 ASN B CA 1
ATOM 2819 C C . ASN B 1 73 ? 11.221 19.119 30.846 1.00 34.48 148 ASN B C 1
ATOM 2820 O O . ASN B 1 73 ? 11.746 18.033 31.146 1.00 36.19 148 ASN B O 1
ATOM 2825 N N . VAL B 1 74 ? 11.801 20.050 30.092 1.00 33.60 149 VAL B N 1
ATOM 2826 C CA . VAL B 1 74 ? 13.201 20.003 29.710 1.00 32.38 149 VAL B CA 1
ATOM 2827 C C . VAL B 1 74 ? 14.039 20.884 30.665 1.00 33.09 149 VAL B C 1
ATOM 2828 O O . VAL B 1 74 ? 13.786 22.088 30.789 1.00 32.80 149 VAL B O 1
ATOM 2832 N N . ASP B 1 75 ? 15.029 20.255 31.297 1.00 32.83 150 ASP B N 1
ATOM 2833 C CA . ASP B 1 75 ? 15.885 20.842 32.295 1.00 33.96 150 ASP B CA 1
ATOM 2834 C C . ASP B 1 75 ? 16.909 21.676 31.526 1.00 34.08 150 ASP B C 1
ATOM 2835 O O . ASP B 1 75 ? 17.592 21.157 30.635 1.00 32.73 150 ASP B O 1
ATOM 2840 N N . THR B 1 76 ? 16.997 22.967 31.857 1.00 33.51 151 THR B N 1
ATOM 2841 C CA . THR B 1 76 ? 17.965 23.879 31.226 1.00 34.24 151 THR B CA 1
ATOM 2842 C C . THR B 1 76 ? 19.069 24.321 32.187 1.00 34.72 151 THR B C 1
ATOM 2843 O O . THR B 1 76 ? 19.790 25.285 31.911 1.00 34.43 151 THR B O 1
ATOM 2847 N N . SER B 1 77 ? 19.250 23.603 33.290 1.00 35.62 152 SER B N 1
ATOM 2848 C CA . SER B 1 77 ? 20.237 24.027 34.286 1.00 36.51 152 SER B CA 1
ATOM 2849 C C . SER B 1 77 ? 21.697 23.979 33.784 1.00 36.43 152 SER B C 1
ATOM 2850 O O . SER B 1 77 ? 22.616 24.473 34.453 1.00 36.74 152 SER B O 1
ATOM 2853 N N . LEU B 1 78 ? 21.929 23.409 32.599 1.00 34.67 153 LEU B N 1
ATOM 2854 C CA . LEU B 1 78 ? 23.283 23.369 32.079 1.00 34.72 153 LEU B CA 1
ATOM 2855 C C . LEU B 1 78 ? 23.426 24.243 30.837 1.00 34.01 153 LEU B C 1
ATOM 2856 O O . LEU B 1 78 ? 24.447 24.224 30.176 1.00 33.97 153 LEU B O 1
ATOM 2861 N N . THR B 1 79 ? 22.401 25.033 30.541 1.00 34.16 154 THR B N 1
ATOM 2862 C CA . THR B 1 79 ? 22.460 25.966 29.453 1.00 33.76 154 THR B CA 1
ATOM 2863 C C . THR B 1 79 ? 22.981 27.298 30.019 1.00 36.34 154 THR B C 1
ATOM 2864 O O . THR B 1 79 ? 22.615 27.672 31.136 1.00 35.60 154 THR B O 1
ATOM 2868 N N . GLN B 1 80 ? 23.859 27.976 29.279 1.00 35.87 155 GLN B N 1
ATOM 2869 C CA . GLN B 1 80 ? 24.416 29.254 29.726 1.00 37.13 155 GLN B CA 1
ATOM 2870 C C . GLN B 1 80 ? 23.711 30.431 29.074 1.00 37.73 155 GLN B C 1
ATOM 2871 O O . GLN B 1 80 ? 23.223 30.330 27.944 1.00 36.65 155 GLN B O 1
ATOM 2877 N N . ARG B 1 81 ? 23.653 31.551 29.806 1.00 38.09 156 ARG B N 1
ATOM 2878 C CA . ARG B 1 81 ? 23.159 32.813 29.270 1.00 38.14 156 ARG B CA 1
ATOM 2879 C C . ARG B 1 81 ? 24.349 33.785 29.080 1.00 38.32 156 ARG B C 1
ATOM 2880 O O . ARG B 1 81 ? 25.151 33.976 29.994 1.00 36.79 156 ARG B O 1
ATOM 2896 N N . GLU B 1 83 ? 25.472 37.542 28.306 1.00 42.06 158 GLU B N 1
ATOM 2897 C CA . GLU B 1 83 ? 25.052 38.944 28.199 1.00 43.08 158 GLU B CA 1
ATOM 2898 C C . GLU B 1 83 ? 25.245 39.589 26.808 1.00 42.67 158 GLU B C 1
ATOM 2899 O O . GLU B 1 83 ? 24.362 40.300 26.316 1.00 42.15 158 GLU B O 1
ATOM 2905 N N . ASN B 1 84 ? 26.374 39.351 26.149 1.00 42.48 159 ASN B N 1
ATOM 2906 C CA . ASN B 1 84 ? 26.610 40.092 24.906 1.00 42.74 159 ASN B CA 1
ATOM 2907 C C . ASN B 1 84 ? 26.411 39.303 23.622 1.00 41.39 159 ASN B C 1
ATOM 2908 O O . ASN B 1 84 ? 27.057 39.553 22.596 1.00 41.66 159 ASN B O 1
ATOM 2913 N N . ARG B 1 85 ? 25.494 38.337 23.706 1.00 39.98 160 ARG B N 1
ATOM 2914 C CA . ARG B 1 85 ? 25.111 37.498 22.564 1.00 38.25 160 ARG B CA 1
ATOM 2915 C C . ARG B 1 85 ? 23.595 37.416 22.485 1.00 36.84 160 ARG B C 1
ATOM 2916 O O . ARG B 1 85 ? 22.900 37.549 23.489 1.00 36.39 160 ARG B O 1
ATOM 2924 N N . LEU B 1 86 ? 23.094 37.190 21.280 1.00 35.10 161 LEU B N 1
ATOM 2925 C CA . LEU B 1 86 ? 21.689 36.884 21.057 1.00 33.82 161 LEU B CA 1
ATOM 2926 C C . LEU B 1 86 ? 21.572 35.429 20.569 1.00 32.46 161 LEU B C 1
ATOM 2927 O O . LEU B 1 86 ? 22.590 34.843 20.178 1.00 33.44 161 LEU B O 1
ATOM 2932 N N . PRO B 1 87 ? 20.343 34.864 20.523 1.00 31.88 162 PRO B N 1
ATOM 2933 C CA . PRO B 1 87 ? 20.237 33.582 19.801 1.00 31.39 162 PRO B CA 1
ATOM 2934 C C . PRO B 1 87 ? 20.484 33.800 18.319 1.00 30.37 162 PRO B C 1
ATOM 2935 O O . PRO B 1 87 ? 20.455 34.956 17.855 1.00 32.07 162 PRO B O 1
ATOM 2939 N N . GLY B 1 88 ? 20.697 32.719 17.569 1.00 28.73 163 GLY B N 1
ATOM 2940 C CA . GLY B 1 88 ? 20.680 32.795 16.097 1.00 28.77 163 GLY B CA 1
ATOM 2941 C C . GLY B 1 88 ? 19.236 32.917 15.666 1.00 28.59 163 GLY B C 1
ATOM 2942 O O . GLY B 1 88 ? 18.337 32.666 16.482 1.00 30.22 163 GLY B O 1
ATOM 2943 N N . LEU B 1 89 ? 19.004 33.296 14.418 1.00 30.40 164 LEU B N 1
ATOM 2944 C CA . LEU B 1 89 ? 17.632 33.498 13.925 1.00 29.99 164 LEU B CA 1
ATOM 2945 C C . LEU B 1 89 ? 17.511 32.913 12.542 1.00 30.99 164 LEU B C 1
ATOM 2946 O O . LEU B 1 89 ? 18.432 33.030 11.738 1.00 31.78 164 LEU B O 1
ATOM 2951 N N . TYR B 1 90 ? 16.366 32.289 12.246 1.00 32.07 165 TYR B N 1
ATOM 2952 C CA . TYR B 1 90 ? 16.139 31.761 10.906 1.00 33.49 165 TYR B CA 1
ATOM 2953 C C . TYR B 1 90 ? 14.734 32.113 10.447 1.00 33.91 165 TYR B C 1
ATOM 2954 O O . TYR B 1 90 ? 13.863 32.361 11.249 1.00 33.23 165 TYR B O 1
ATOM 2963 N N . TYR B 1 91 ? 14.544 32.126 9.143 1.00 36.13 166 TYR B N 1
ATOM 2964 C CA . TYR B 1 91 ? 13.284 32.575 8.584 1.00 39.43 166 TYR B CA 1
ATOM 2965 C C . TYR B 1 91 ? 12.810 31.538 7.590 1.00 39.92 166 TYR B C 1
ATOM 2966 O O . TYR B 1 91 ? 13.568 31.159 6.723 1.00 40.24 166 TYR B O 1
ATOM 2975 N N . ILE B 1 92 ? 11.558 31.100 7.705 1.00 42.77 167 ILE B N 1
ATOM 2976 C CA . ILE B 1 92 ? 10.996 30.134 6.728 1.00 44.64 167 ILE B CA 1
ATOM 2977 C C . ILE B 1 92 ? 10.018 30.848 5.768 1.00 46.37 167 ILE B C 1
ATOM 2978 O O . ILE B 1 92 ? 9.041 31.425 6.213 1.00 46.41 167 ILE B O 1
ATOM 2983 N N . GLU B 1 93 ? 10.293 30.785 4.461 1.00 49.71 168 GLU B N 1
ATOM 2984 C CA . GLU B 1 93 ? 9.435 31.391 3.393 1.00 52.41 168 GLU B CA 1
ATOM 2985 C C . GLU B 1 93 ? 7.921 31.081 3.486 1.00 53.41 168 GLU B C 1
ATOM 2986 O O . GLU B 1 93 ? 7.298 30.528 2.544 1.00 55.11 168 GLU B O 1
ATOM 2992 N N . THR B 1 101 ? 11.995 27.449 1.557 1.00 49.86 176 THR B N 1
ATOM 2993 C CA . THR B 1 101 ? 13.288 28.122 1.663 1.00 49.24 176 THR B CA 1
ATOM 2994 C C . THR B 1 101 ? 13.615 28.611 3.093 1.00 48.22 176 THR B C 1
ATOM 2995 O O . THR B 1 101 ? 12.797 29.284 3.764 1.00 47.77 176 THR B O 1
ATOM 2999 N N . PHE B 1 102 ? 14.824 28.253 3.535 1.00 46.46 177 PHE B N 1
ATOM 3000 C CA . PHE B 1 102 ? 15.367 28.694 4.813 1.00 44.95 177 PHE B CA 1
ATOM 3001 C C . PHE B 1 102 ? 16.449 29.745 4.623 1.00 43.06 177 PHE B C 1
ATOM 3002 O O . PHE B 1 102 ? 17.261 29.669 3.678 1.00 43.24 177 PHE B O 1
ATOM 3010 N N . TYR B 1 103 ? 16.423 30.744 5.510 1.00 39.90 178 TYR B N 1
ATOM 3011 C CA . TYR B 1 103 ? 17.407 31.830 5.531 1.00 38.06 178 TYR B CA 1
ATOM 3012 C C . TYR B 1 103 ? 17.924 31.928 6.967 1.00 35.55 178 TYR B C 1
ATOM 3013 O O . TYR B 1 103 ? 17.157 31.868 7.885 1.00 34.52 178 TYR B O 1
ATOM 3022 N N . TYR B 1 104 ? 19.234 32.057 7.139 1.00 34.90 179 TYR B N 1
ATOM 3023 C CA . TYR B 1 104 ? 19.814 31.985 8.462 1.00 32.93 179 TYR B CA 1
ATOM 3024 C C . TYR B 1 104 ? 20.601 33.267 8.802 1.00 31.18 179 TYR B C 1
ATOM 3025 O O . TYR B 1 104 ? 21.293 33.807 7.960 1.00 29.39 179 TYR B O 1
ATOM 3034 N N . TRP B 1 105 ? 20.419 33.716 10.037 1.00 30.08 180 TRP B N 1
ATOM 3035 C CA . TRP B 1 105 ? 21.265 34.754 10.660 1.00 30.64 180 TRP B CA 1
ATOM 3036 C C . TRP B 1 105 ? 21.810 34.107 11.922 1.00 29.11 180 TRP B C 1
ATOM 3037 O O . TRP B 1 105 ? 21.389 34.418 13.025 1.00 28.43 180 TRP B O 1
ATOM 3048 N N . ARG B 1 106 ? 22.717 33.140 11.764 1.00 29.18 181 ARG B N 1
ATOM 3049 C CA . ARG B 1 106 ? 23.078 32.299 12.925 1.00 28.84 181 ARG B CA 1
ATOM 3050 C C . ARG B 1 106 ? 24.583 32.292 13.258 1.00 29.08 181 ARG B C 1
ATOM 3051 O O . ARG B 1 106 ? 24.991 31.636 14.218 1.00 29.08 181 ARG B O 1
ATOM 3059 N N . ASN B 1 107 ? 25.394 33.020 12.498 1.00 30.03 182 ASN B N 1
ATOM 3060 C CA . ASN B 1 107 ? 26.872 32.887 12.624 1.00 31.20 182 ASN B CA 1
ATOM 3061 C C . ASN B 1 107 ? 27.504 33.590 13.851 1.00 31.08 182 ASN B C 1
ATOM 3062 O O . ASN B 1 107 ? 28.726 33.486 14.073 1.00 30.06 182 ASN B O 1
ATOM 3067 N N . GLU B 1 108 ? 26.671 34.251 14.655 1.00 30.61 183 GLU B N 1
ATOM 3068 C CA . GLU B 1 108 ? 27.111 34.827 15.913 1.00 30.73 183 GLU B CA 1
ATOM 3069 C C . GLU B 1 108 ? 26.303 34.324 17.082 1.00 30.27 183 GLU B C 1
ATOM 3070 O O . GLU B 1 108 ? 26.415 34.839 18.195 1.00 31.19 183 GLU B O 1
ATOM 3076 N N . ALA B 1 109 ? 25.496 33.285 16.854 1.00 29.69 184 ALA B N 1
ATOM 3077 C CA . ALA B 1 109 ? 24.726 32.744 17.952 1.00 29.10 184 ALA B CA 1
ATOM 3078 C C . ALA B 1 109 ? 25.571 32.429 19.199 1.00 28.37 184 ALA B C 1
ATOM 3079 O O . ALA B 1 109 ? 26.641 31.810 19.103 1.00 28.85 184 ALA B O 1
ATOM 3081 N N . ALA B 1 110 ? 25.016 32.760 20.357 1.00 28.90 185 ALA B N 1
ATOM 3082 C CA . ALA B 1 110 ? 25.516 32.302 21.657 1.00 29.58 185 ALA B CA 1
ATOM 3083 C C . ALA B 1 110 ? 25.814 30.793 21.654 1.00 29.79 185 ALA B C 1
ATOM 3084 O O . ALA B 1 110 ? 26.819 30.347 22.203 1.00 29.59 185 ALA B O 1
ATOM 3086 N N . ALA B 1 111 ? 24.940 30.012 21.014 1.00 28.85 186 ALA B N 1
ATOM 3087 C CA . ALA B 1 111 ? 25.105 28.563 20.974 1.00 28.02 186 ALA B CA 1
ATOM 3088 C C . ALA B 1 111 ? 26.453 28.080 20.441 1.00 27.72 186 ALA B C 1
ATOM 3089 O O . ALA B 1 111 ? 26.895 27.010 20.835 1.00 28.54 186 ALA B O 1
ATOM 3091 N N . LYS B 1 112 ? 27.097 28.844 19.567 1.00 27.76 187 LYS B N 1
ATOM 3092 C CA . LYS B 1 112 ? 28.396 28.461 18.984 1.00 28.81 187 LYS B CA 1
ATOM 3093 C C . LYS B 1 112 ? 29.534 28.427 20.033 1.00 29.97 187 LYS B C 1
ATOM 3094 O O . LYS B 1 112 ? 30.594 27.772 19.817 1.00 29.28 187 LYS B O 1
ATOM 3100 N N . PHE B 1 113 ? 29.298 29.119 21.151 1.00 30.59 188 PHE B N 1
ATOM 3101 C CA . PHE B 1 113 ? 30.371 29.435 22.092 1.00 30.87 188 PHE B CA 1
ATOM 3102 C C . PHE B 1 113 ? 30.288 28.747 23.453 1.00 31.87 188 PHE B C 1
ATOM 3103 O O . PHE B 1 113 ? 31.042 29.109 24.384 1.00 31.44 188 PHE B O 1
ATOM 3111 N N . TRP B 1 114 ? 29.430 27.719 23.580 1.00 30.39 189 TRP B N 1
ATOM 3112 C CA . TRP B 1 114 ? 29.163 27.146 24.912 1.00 30.02 189 TRP B CA 1
ATOM 3113 C C . TRP B 1 114 ? 30.369 26.438 25.518 1.00 30.16 189 TRP B C 1
ATOM 3114 O O . TRP B 1 114 ? 30.428 26.256 26.739 1.00 30.19 189 TRP B O 1
ATOM 3125 N N . LEU B 1 115 ? 31.323 26.050 24.663 1.00 29.85 190 LEU B N 1
ATOM 3126 C CA . LEU B 1 115 ? 32.534 25.324 25.087 1.00 31.25 190 LEU B CA 1
ATOM 3127 C C . LEU B 1 115 ? 33.755 26.260 25.257 1.00 33.52 190 LEU B C 1
ATOM 3128 O O . LEU B 1 115 ? 34.872 25.801 25.582 1.00 33.32 190 LEU B O 1
ATOM 3133 N N . ALA B 1 116 ? 33.521 27.551 25.040 1.00 34.17 191 ALA B N 1
ATOM 3134 C CA . ALA B 1 116 ? 34.601 28.550 25.076 1.00 36.95 191 ALA B CA 1
ATOM 3135 C C . ALA B 1 116 ? 34.343 29.644 26.099 1.00 37.91 191 ALA B C 1
ATOM 3136 O O . ALA B 1 116 ? 34.712 30.796 25.868 1.00 40.65 191 ALA B O 1
ATOM 3138 N N . SER B 1 117 ? 33.696 29.315 27.204 1.00 38.66 192 SER B N 1
ATOM 3139 C CA . SER B 1 117 ? 33.496 30.278 28.298 1.00 39.27 192 SER B CA 1
ATOM 3140 C C . SER B 1 117 ? 34.134 29.779 29.594 1.00 40.32 192 SER B C 1
ATOM 3141 O O . SER B 1 117 ? 34.625 28.649 29.662 1.00 39.70 192 SER B O 1
ATOM 3144 N N . GLU B 1 118 ? 34.079 30.624 30.631 1.00 41.04 193 GLU B N 1
ATOM 3145 C CA . GLU B 1 118 ? 34.625 30.293 31.945 1.00 43.06 193 GLU B CA 1
ATOM 3146 C C . GLU B 1 118 ? 33.814 29.209 32.675 1.00 42.80 193 GLU B C 1
ATOM 3147 O O . GLU B 1 118 ? 34.318 28.594 33.617 1.00 43.41 193 GLU B O 1
ATOM 3153 N N . GLN B 1 119 ? 32.580 28.971 32.224 1.00 42.45 194 GLN B N 1
ATOM 3154 C CA . GLN B 1 119 ? 31.693 27.967 32.823 1.00 42.51 194 GLN B CA 1
ATOM 3155 C C . GLN B 1 119 ? 31.793 26.600 32.097 1.00 41.54 194 GLN B C 1
ATOM 3156 O O . GLN B 1 119 ? 31.418 25.569 32.671 1.00 41.21 194 GLN B O 1
ATOM 3162 N N . SER B 1 120 ? 32.305 26.595 30.860 1.00 39.84 195 SER B N 1
ATOM 3163 C CA . SER B 1 120 ? 32.451 25.362 30.060 1.00 38.60 195 SER B CA 1
ATOM 3164 C C . SER B 1 120 ? 33.028 24.192 30.850 1.00 39.31 195 SER B C 1
ATOM 3165 O O . SER B 1 120 ? 32.486 23.082 30.823 1.00 39.35 195 SER B O 1
ATOM 3168 N N . ALA B 1 121 ? 34.120 24.442 31.576 1.00 38.44 196 ALA B N 1
ATOM 3169 C CA . ALA B 1 121 ? 34.770 23.389 32.346 1.00 37.84 196 ALA B CA 1
ATOM 3170 C C . ALA B 1 121 ? 33.866 22.706 33.355 1.00 36.98 196 ALA B C 1
ATOM 3171 O O . ALA B 1 121 ? 33.813 21.502 33.376 1.00 36.79 196 ALA B O 1
ATOM 3173 N N . ALA B 1 122 ? 33.175 23.461 34.205 1.00 37.06 197 ALA B N 1
ATOM 3174 C CA . ALA B 1 122 ? 32.310 22.841 35.222 1.00 37.30 197 ALA B CA 1
ATOM 3175 C C . ALA B 1 122 ? 31.149 22.086 34.556 1.00 36.61 197 ALA B C 1
ATOM 3176 O O . ALA B 1 122 ? 30.719 21.051 35.052 1.00 36.46 197 ALA B O 1
ATOM 3178 N N . ILE B 1 123 ? 30.629 22.643 33.461 1.00 35.95 198 ILE B N 1
ATOM 3179 C CA . ILE B 1 123 ? 29.538 21.987 32.727 1.00 35.69 198 ILE B CA 1
ATOM 3180 C C . ILE B 1 123 ? 29.995 20.641 32.173 1.00 34.93 198 ILE B C 1
ATOM 3181 O O . ILE B 1 123 ? 29.301 19.649 32.318 1.00 36.62 198 ILE B O 1
ATOM 3186 N N . CYS B 1 124 ? 31.174 20.608 31.578 1.00 35.57 199 CYS B N 1
ATOM 3187 C CA . CYS B 1 124 ? 31.752 19.378 31.056 1.00 34.98 199 CYS B CA 1
ATOM 3188 C C . CYS B 1 124 ? 32.048 18.330 32.102 1.00 36.22 199 CYS B C 1
ATOM 3189 O O . CYS B 1 124 ? 31.882 17.128 31.843 1.00 34.62 199 CYS B O 1
ATOM 3192 N N . GLU B 1 125 ? 32.526 18.755 33.280 1.00 36.52 200 GLU B N 1
ATOM 3193 C CA . GLU B 1 125 ? 32.663 17.806 34.392 1.00 38.36 200 GLU B CA 1
ATOM 3194 C C . GLU B 1 125 ? 31.297 17.217 34.829 1.00 37.10 200 GLU B C 1
ATOM 3195 O O . GLU B 1 125 ? 31.214 16.042 35.183 1.00 38.13 200 GLU B O 1
ATOM 3201 N N . GLU B 1 126 ? 30.235 18.016 34.816 1.00 36.37 201 GLU B N 1
ATOM 3202 C CA . GLU B 1 126 ? 28.890 17.489 35.080 1.00 35.55 201 GLU B CA 1
ATOM 3203 C C . GLU B 1 126 ? 28.421 16.507 33.985 1.00 34.17 201 GLU B C 1
ATOM 3204 O O . GLU B 1 126 ? 27.869 15.429 34.269 1.00 33.53 201 GLU B O 1
ATOM 3210 N N . LEU B 1 127 ? 28.638 16.887 32.731 1.00 32.66 202 LEU B N 1
ATOM 3211 C CA . LEU B 1 127 ? 28.209 16.030 31.602 1.00 30.91 202 LEU B CA 1
ATOM 3212 C C . LEU B 1 127 ? 28.971 14.716 31.490 1.00 30.57 202 LEU B C 1
ATOM 3213 O O . LEU B 1 127 ? 28.430 13.727 31.002 1.00 29.99 202 LEU B O 1
ATOM 3218 N N . ALA B 1 128 ? 30.238 14.680 31.900 1.00 30.49 203 ALA B N 1
ATOM 3219 C CA . ALA B 1 128 ? 31.011 13.419 31.862 1.00 30.27 203 ALA B CA 1
ATOM 3220 C C . ALA B 1 128 ? 30.324 12.294 32.670 1.00 30.64 203 ALA B C 1
ATOM 3221 O O . ALA B 1 128 ? 30.525 11.098 32.393 1.00 31.78 203 ALA B O 1
ATOM 3223 N N . ASN B 1 129 ? 29.513 12.689 33.655 1.00 31.40 204 ASN B N 1
ATOM 3224 C CA . ASN B 1 129 ? 28.830 11.770 34.565 1.00 31.59 204 ASN B CA 1
ATOM 3225 C C . ASN B 1 129 ? 27.421 11.418 34.117 1.00 31.45 204 ASN B C 1
ATOM 3226 O O . ASN B 1 129 ? 26.680 10.707 34.828 1.00 30.46 204 ASN B O 1
ATOM 3231 N N . PHE B 1 130 ? 27.034 11.932 32.947 1.00 30.92 205 PHE B N 1
ATOM 3232 C CA . PHE B 1 130 ? 25.665 11.668 32.430 1.00 30.96 205 PHE B CA 1
ATOM 3233 C C . PHE B 1 130 ? 25.559 10.245 31.880 1.00 29.37 205 PHE B C 1
ATOM 3234 O O . PHE B 1 130 ? 26.540 9.649 31.448 1.00 29.79 205 PHE B O 1
ATOM 3242 N N . ASP B 1 131 ? 24.353 9.703 31.878 1.00 28.41 206 ASP B N 1
ATOM 3243 C CA . ASP B 1 131 ? 24.178 8.361 31.378 1.00 28.51 206 ASP B CA 1
ATOM 3244 C C . ASP B 1 131 ? 24.220 8.387 29.849 1.00 26.93 206 ASP B C 1
ATOM 3245 O O . ASP B 1 131 ? 24.779 7.484 29.242 1.00 26.30 206 ASP B O 1
ATOM 3250 N N . TYR B 1 132 ? 23.610 9.421 29.284 1.00 25.33 207 TYR B N 1
ATOM 3251 C CA . TYR B 1 132 ? 23.587 9.597 27.793 1.00 25.61 207 TYR B CA 1
ATOM 3252 C C . TYR B 1 132 ? 23.910 11.024 27.358 1.00 24.06 207 TYR B C 1
ATOM 3253 O O . TYR B 1 132 ? 23.436 11.988 27.993 1.00 24.07 207 TYR B O 1
ATOM 3262 N N . LEU B 1 133 ? 24.707 11.168 26.283 1.00 23.92 208 LEU B N 1
ATOM 3263 C CA . LEU B 1 133 ? 24.960 12.446 25.608 1.00 22.77 208 LEU B CA 1
ATOM 3264 C C . LEU B 1 133 ? 24.544 12.317 24.138 1.00 23.01 208 LEU B C 1
ATOM 3265 O O . LEU B 1 133 ? 24.833 11.300 23.543 1.00 24.64 208 LEU B O 1
ATOM 3270 N N . TYR B 1 134 ? 23.735 13.256 23.653 1.00 20.60 209 TYR B N 1
ATOM 3271 C CA . TYR B 1 134 ? 23.209 13.189 22.280 1.00 21.63 209 TYR B CA 1
ATOM 3272 C C . TYR B 1 134 ? 23.512 14.481 21.528 1.00 20.57 209 TYR B C 1
ATOM 3273 O O . TYR B 1 134 ? 23.351 15.603 22.063 1.00 20.61 209 TYR B O 1
ATOM 3282 N N . LEU B 1 135 ? 23.904 14.370 20.251 1.00 20.65 210 LEU B N 1
ATOM 3283 C CA . LEU B 1 135 ? 24.122 15.586 19.497 1.00 20.00 210 LEU B CA 1
ATOM 3284 C C . LEU B 1 135 ? 23.958 15.269 17.986 1.00 20.25 210 LEU B C 1
ATOM 3285 O O . LEU B 1 135 ? 23.965 14.102 17.600 1.00 20.59 210 LEU B O 1
ATOM 3290 N N . SER B 1 136 ? 23.839 16.293 17.158 1.00 20.72 211 SER B N 1
ATOM 3291 C CA . SER B 1 136 ? 23.675 16.076 15.721 1.00 21.36 211 SER B CA 1
ATOM 3292 C C . SER B 1 136 ? 24.860 16.641 14.959 1.00 21.58 211 SER B C 1
ATOM 3293 O O . SER B 1 136 ? 25.697 17.319 15.524 1.00 21.24 211 SER B O 1
ATOM 3296 N N . GLY B 1 137 ? 24.895 16.376 13.653 1.00 22.69 212 GLY B N 1
ATOM 3297 C CA . GLY B 1 137 ? 25.850 16.980 12.732 1.00 22.96 212 GLY B CA 1
ATOM 3298 C C . GLY B 1 137 ? 25.822 18.484 12.809 1.00 24.47 212 GLY B C 1
ATOM 3299 O O . GLY B 1 137 ? 26.880 19.112 12.716 1.00 24.42 212 GLY B O 1
ATOM 3300 N N . ILE B 1 138 ? 24.634 19.074 13.026 1.00 24.42 213 ILE B N 1
ATOM 3301 C CA . ILE B 1 138 ? 24.519 20.521 13.225 1.00 24.60 213 ILE B CA 1
ATOM 3302 C C . ILE B 1 138 ? 25.244 20.997 14.491 1.00 23.72 213 ILE B C 1
ATOM 3303 O O . ILE B 1 138 ? 26.001 21.994 14.459 1.00 24.67 213 ILE B O 1
ATOM 3308 N N . SER B 1 139 ? 25.062 20.267 15.579 1.00 24.50 214 SER B N 1
ATOM 3309 C CA . SER B 1 139 ? 25.755 20.592 16.841 1.00 23.67 214 SER B CA 1
ATOM 3310 C C . SER B 1 139 ? 27.277 20.704 16.656 1.00 24.73 214 SER B C 1
ATOM 3311 O O . SER B 1 139 ? 27.925 21.516 17.310 1.00 25.42 214 SER B O 1
ATOM 3314 N N . LEU B 1 140 ? 27.839 19.879 15.765 1.00 23.53 215 LEU B N 1
ATOM 3315 C CA . LEU B 1 140 ? 29.303 19.924 15.503 1.00 25.68 215 LEU B CA 1
ATOM 3316 C C . LEU B 1 140 ? 29.651 21.087 14.576 1.00 24.75 215 LEU B C 1
ATOM 3317 O O . LEU B 1 140 ? 30.617 21.812 14.816 1.00 25.87 215 LEU B O 1
ATOM 3322 N N . ALA B 1 141 ? 28.853 21.230 13.516 1.00 25.67 216 ALA B N 1
ATOM 3323 C CA . ALA B 1 141 ? 29.055 22.272 12.498 1.00 24.77 216 ALA B CA 1
ATOM 3324 C C . ALA B 1 141 ? 29.243 23.673 13.078 1.00 25.29 216 ALA B C 1
ATOM 3325 O O . ALA B 1 141 ? 30.114 24.441 12.601 1.00 26.24 216 ALA B O 1
ATOM 3327 N N . ILE B 1 142 ? 28.493 23.987 14.131 1.00 23.85 217 ILE B N 1
ATOM 3328 C CA . ILE B 1 142 ? 28.413 25.374 14.593 1.00 25.54 217 ILE B CA 1
ATOM 3329 C C . ILE B 1 142 ? 29.605 25.726 15.502 1.00 26.84 217 ILE B C 1
ATOM 3330 O O . ILE B 1 142 ? 29.869 26.906 15.734 1.00 27.77 217 ILE B O 1
ATOM 3335 N N . LEU B 1 143 ? 30.339 24.693 15.925 1.00 27.58 218 LEU B N 1
ATOM 3336 C CA . LEU B 1 143 ? 31.522 24.856 16.806 1.00 28.12 218 LEU B CA 1
ATOM 3337 C C . LEU B 1 143 ? 32.792 25.143 16.007 1.00 28.63 218 LEU B C 1
ATOM 3338 O O . LEU B 1 143 ? 32.955 24.644 14.887 1.00 28.34 218 LEU B O 1
ATOM 3343 N N . SER B 1 144 ? 33.712 25.931 16.587 1.00 30.33 219 SER B N 1
ATOM 3344 C CA . SER B 1 144 ? 35.072 26.059 16.022 1.00 30.94 219 SER B CA 1
ATOM 3345 C C . SER B 1 144 ? 35.853 24.716 16.035 1.00 32.15 219 SER B C 1
ATOM 3346 O O . SER B 1 144 ? 35.536 23.795 16.816 1.00 31.48 219 SER B O 1
ATOM 3349 N N . PRO B 1 145 ? 36.912 24.599 15.210 1.00 32.41 220 PRO B N 1
ATOM 3350 C CA . PRO B 1 145 ? 37.712 23.384 15.334 1.00 32.95 220 PRO B CA 1
ATOM 3351 C C . PRO B 1 145 ? 38.163 23.080 16.783 1.00 32.50 220 PRO B C 1
ATOM 3352 O O . PRO B 1 145 ? 38.103 21.915 17.211 1.00 32.88 220 PRO B O 1
ATOM 3356 N N . THR B 1 146 ? 38.541 24.098 17.550 1.00 32.67 221 THR B N 1
ATOM 3357 C CA . THR B 1 146 ? 38.970 23.873 18.930 1.00 32.34 221 THR B CA 1
ATOM 3358 C C . THR B 1 146 ? 37.830 23.434 19.831 1.00 31.99 221 THR B C 1
ATOM 3359 O O . THR B 1 146 ? 37.994 22.548 20.677 1.00 31.06 221 THR B O 1
ATOM 3363 N N . SER B 1 147 ? 36.670 24.066 19.687 1.00 30.29 222 SER B N 1
ATOM 3364 C CA . SER B 1 147 ? 35.488 23.628 20.456 1.00 30.97 222 SER B CA 1
ATOM 3365 C C . SER B 1 147 ? 35.077 22.233 20.070 1.00 29.19 222 SER B C 1
ATOM 3366 O O . SER B 1 147 ? 34.692 21.471 20.916 1.00 29.64 222 SER B O 1
ATOM 3369 N N . ARG B 1 148 ? 35.180 21.874 18.790 1.00 29.21 223 ARG B N 1
ATOM 3370 C CA . ARG B 1 148 ? 34.896 20.495 18.405 1.00 28.02 223 ARG B CA 1
ATOM 3371 C C . ARG B 1 148 ? 35.822 19.487 19.086 1.00 29.38 223 ARG B C 1
ATOM 3372 O O . ARG B 1 148 ? 35.391 18.401 19.484 1.00 28.60 223 ARG B O 1
ATOM 3380 N N . GLU B 1 149 ? 37.109 19.829 19.196 1.00 29.16 224 GLU B N 1
ATOM 3381 C CA . GLU B 1 149 ? 38.034 18.993 19.964 1.00 29.98 224 GLU B CA 1
ATOM 3382 C C . GLU B 1 149 ? 37.632 18.838 21.407 1.00 29.57 224 GLU B C 1
ATOM 3383 O O . GLU B 1 149 ? 37.687 17.727 21.943 1.00 30.74 224 GLU B O 1
ATOM 3389 N N . LYS B 1 150 ? 37.213 19.925 22.050 1.00 28.60 225 LYS B N 1
ATOM 3390 C CA . LYS B 1 150 ? 36.850 19.842 23.467 1.00 28.89 225 LYS B CA 1
ATOM 3391 C C . LYS B 1 150 ? 35.609 18.954 23.600 1.00 28.31 225 LYS B C 1
ATOM 3392 O O . LYS B 1 150 ? 35.477 18.108 24.516 1.00 27.07 225 LYS B O 1
ATOM 3398 N N . LEU B 1 151 ? 34.683 19.124 22.658 1.00 28.41 226 LEU B N 1
ATOM 3399 C CA . LEU B 1 151 ? 33.469 18.321 22.749 1.00 27.56 226 LEU B CA 1
ATOM 3400 C C . LEU B 1 151 ? 33.824 16.831 22.573 1.00 27.49 226 LEU B C 1
ATOM 3401 O O . LEU B 1 151 ? 33.346 15.975 23.338 1.00 28.50 226 LEU B O 1
ATOM 3406 N N . LEU B 1 152 ? 34.681 16.510 21.590 1.00 27.82 227 LEU B N 1
ATOM 3407 C CA . LEU B 1 152 ? 35.072 15.108 21.354 1.00 28.01 227 LEU B CA 1
ATOM 3408 C C . LEU B 1 152 ? 35.744 14.502 22.606 1.00 28.74 227 LEU B C 1
ATOM 3409 O O . LEU B 1 152 ? 35.509 13.338 22.971 1.00 27.13 227 LEU B O 1
ATOM 3414 N N . SER B 1 153 ? 36.591 15.293 23.260 1.00 29.53 228 SER B N 1
ATOM 3415 C CA . SER B 1 153 ? 37.199 14.829 24.528 1.00 30.55 228 SER B CA 1
ATOM 3416 C C . SER B 1 153 ? 36.165 14.611 25.606 1.00 30.30 228 SER B C 1
ATOM 3417 O O . SER B 1 153 ? 36.271 13.613 26.311 1.00 32.05 228 SER B O 1
ATOM 3420 N N . LEU B 1 154 ? 35.150 15.491 25.735 1.00 29.41 229 LEU B N 1
ATOM 3421 C CA . LEU B 1 154 ? 34.076 15.237 26.692 1.00 27.55 229 LEU B CA 1
ATOM 3422 C C . LEU B 1 154 ? 33.403 13.903 26.388 1.00 27.75 229 LEU B C 1
ATOM 3423 O O . LEU B 1 154 ? 33.142 13.112 27.281 1.00 28.39 229 LEU B O 1
ATOM 3428 N N . LEU B 1 155 ? 33.089 13.673 25.119 1.00 26.99 230 LEU B N 1
ATOM 3429 C CA . LEU B 1 155 ? 32.429 12.435 24.759 1.00 27.46 230 LEU B CA 1
ATOM 3430 C C . LEU B 1 155 ? 33.264 11.220 25.198 1.00 27.65 230 LEU B C 1
ATOM 3431 O O . LEU B 1 155 ? 32.727 10.268 25.768 1.00 28.61 230 LEU B O 1
ATOM 3436 N N . ARG B 1 156 ? 34.575 11.248 24.923 1.00 27.86 231 ARG B N 1
ATOM 3437 C CA . ARG B 1 156 ? 35.471 10.144 25.317 1.00 29.05 231 ARG B CA 1
ATOM 3438 C C . ARG B 1 156 ? 35.477 9.888 26.826 1.00 29.06 231 ARG B C 1
ATOM 3439 O O . ARG B 1 156 ? 35.397 8.729 27.301 1.00 29.15 231 ARG B O 1
ATOM 3447 N N . GLU B 1 157 ? 35.535 10.973 27.582 1.00 31.53 232 GLU B N 1
ATOM 3448 C CA . GLU B 1 157 ? 35.491 10.893 29.047 1.00 32.69 232 GLU B CA 1
ATOM 3449 C C . GLU B 1 157 ? 34.166 10.331 29.550 1.00 32.83 232 GLU B C 1
ATOM 3450 O O . GLU B 1 157 ? 34.128 9.544 30.516 1.00 31.90 232 GLU B O 1
ATOM 3456 N N . CYS B 1 158 ? 33.058 10.716 28.895 1.00 30.35 233 CYS B N 1
ATOM 3457 C CA . CYS B 1 158 ? 31.760 10.219 29.319 1.00 29.03 233 CYS B CA 1
ATOM 3458 C C . CYS B 1 158 ? 31.703 8.696 29.106 1.00 28.74 233 CYS B C 1
ATOM 3459 O O . CYS B 1 158 ? 31.242 7.933 29.967 1.00 28.56 233 CYS B O 1
ATOM 3462 N N . ARG B 1 159 ? 32.163 8.256 27.932 1.00 29.15 234 ARG B N 1
ATOM 3463 C CA . ARG B 1 159 ? 32.122 6.858 27.594 1.00 29.61 234 ARG B CA 1
ATOM 3464 C C . ARG B 1 159 ? 33.052 6.053 28.517 1.00 30.55 234 ARG B C 1
ATOM 3465 O O . ARG B 1 159 ? 32.739 4.928 28.864 1.00 30.02 234 ARG B O 1
ATOM 3473 N N . ALA B 1 160 ? 34.193 6.630 28.878 1.00 31.36 235 ALA B N 1
ATOM 3474 C CA . ALA B 1 160 ? 35.151 5.978 29.810 1.00 32.43 235 ALA B CA 1
ATOM 3475 C C . ALA B 1 160 ? 34.554 5.746 31.182 1.00 33.18 235 ALA B C 1
ATOM 3476 O O . ALA B 1 160 ? 34.974 4.835 31.921 1.00 33.42 235 ALA B O 1
ATOM 3478 N N . LYS B 1 161 ? 33.563 6.549 31.523 1.00 32.20 236 LYS B N 1
ATOM 3479 C CA . LYS B 1 161 ? 32.872 6.411 32.766 1.00 33.47 236 LYS B CA 1
ATOM 3480 C C . LYS B 1 161 ? 31.611 5.598 32.680 1.00 33.40 236 LYS B C 1
ATOM 3481 O O . LYS B 1 161 ? 30.861 5.573 33.644 1.00 34.02 236 LYS B O 1
ATOM 3487 N N . GLY B 1 162 ? 31.372 4.946 31.544 1.00 32.56 237 GLY B N 1
ATOM 3488 C CA . GLY B 1 162 ? 30.197 4.085 31.371 1.00 32.21 237 GLY B CA 1
ATOM 3489 C C . GLY B 1 162 ? 28.999 4.783 30.673 1.00 31.65 237 GLY B C 1
ATOM 3490 O O . GLY B 1 162 ? 27.941 4.141 30.457 1.00 29.92 237 GLY B O 1
ATOM 3491 N N . GLY B 1 163 ? 29.139 6.075 30.359 1.00 29.11 238 GLY B N 1
ATOM 3492 C CA . GLY B 1 163 ? 28.073 6.807 29.615 1.00 28.95 238 GLY B CA 1
ATOM 3493 C C . GLY B 1 163 ? 28.003 6.353 28.148 1.00 26.27 238 GLY B C 1
ATOM 3494 O O . GLY B 1 163 ? 28.927 5.692 27.674 1.00 27.56 238 GLY B O 1
ATOM 3495 N N . LYS B 1 164 ? 26.885 6.639 27.459 1.00 25.73 239 LYS B N 1
ATOM 3496 C CA . LYS B 1 164 ? 26.734 6.275 26.023 1.00 24.31 239 LYS B CA 1
ATOM 3497 C C . LYS B 1 164 ? 26.527 7.524 25.193 1.00 22.74 239 LYS B C 1
ATOM 3498 O O . LYS B 1 164 ? 25.834 8.443 25.634 1.00 22.94 239 LYS B O 1
ATOM 3504 N N . VAL B 1 165 ? 27.098 7.552 23.980 1.00 22.40 240 VAL B N 1
ATOM 3505 C CA . VAL B 1 165 ? 27.071 8.714 23.144 1.00 21.66 240 VAL B CA 1
ATOM 3506 C C . VAL B 1 165 ? 26.197 8.384 21.911 1.00 21.46 240 VAL B C 1
ATOM 3507 O O . VAL B 1 165 ? 26.369 7.335 21.315 1.00 21.82 240 VAL B O 1
ATOM 3511 N N . ILE B 1 166 ? 25.235 9.247 21.620 1.00 20.87 241 ILE B N 1
ATOM 3512 C CA . ILE B 1 166 ? 24.313 9.019 20.494 1.00 21.09 241 ILE B CA 1
ATOM 3513 C C . ILE B 1 166 ? 24.522 10.175 19.483 1.00 19.40 241 ILE B C 1
ATOM 3514 O O . ILE B 1 166 ? 24.512 11.360 19.855 1.00 21.64 241 ILE B O 1
ATOM 3519 N N . PHE B 1 167 ? 24.633 9.868 18.190 1.00 20.73 242 PHE B N 1
ATOM 3520 C CA . PHE B 1 167 ? 24.861 10.915 17.194 1.00 21.79 242 PHE B CA 1
ATOM 3521 C C . PHE B 1 167 ? 23.754 10.829 16.163 1.00 21.59 242 PHE B C 1
ATOM 3522 O O . PHE B 1 167 ? 23.348 9.732 15.823 1.00 22.50 242 PHE B O 1
ATOM 3530 N N . ASP B 1 168 ? 23.182 11.970 15.813 1.00 21.41 243 ASP B N 1
ATOM 3531 C CA . ASP B 1 168 ? 22.314 12.059 14.617 1.00 22.94 243 ASP B CA 1
ATOM 3532 C C . ASP B 1 168 ? 23.091 12.772 13.508 1.00 21.80 243 ASP B C 1
ATOM 3533 O O . ASP B 1 168 ? 23.540 13.866 13.705 1.00 22.00 243 ASP B O 1
ATOM 3538 N N . ASN B 1 169 ? 23.210 12.147 12.330 1.00 23.15 244 ASN B N 1
ATOM 3539 C CA . ASN B 1 169 ? 24.055 12.631 11.222 1.00 23.66 244 ASN B CA 1
ATOM 3540 C C . ASN B 1 169 ? 23.483 13.852 10.455 1.00 24.62 244 ASN B C 1
ATOM 3541 O O . ASN B 1 169 ? 24.118 14.317 9.492 1.00 25.52 244 ASN B O 1
ATOM 3546 N N . ASN B 1 170 ? 22.353 14.404 10.916 1.00 25.00 245 ASN B N 1
ATOM 3547 C CA . ASN B 1 170 ? 21.673 15.578 10.276 1.00 27.08 245 ASN B CA 1
ATOM 3548 C C . ASN B 1 170 ? 22.677 16.481 9.556 1.00 27.65 245 ASN B C 1
ATOM 3549 O O . ASN B 1 170 ? 23.432 17.218 10.201 1.00 28.04 245 ASN B O 1
ATOM 3554 N N . TYR B 1 171 ? 22.681 16.437 8.215 1.00 29.41 246 TYR B N 1
ATOM 3555 C CA . TYR B 1 171 ? 23.737 17.061 7.413 1.00 31.51 246 TYR B CA 1
ATOM 3556 C C . TYR B 1 171 ? 23.290 18.353 6.696 1.00 33.07 246 TYR B C 1
ATOM 3557 O O . TYR B 1 171 ? 22.380 18.316 5.856 1.00 32.96 246 TYR B O 1
ATOM 3566 N N A ARG B 1 172 ? 23.928 19.476 7.041 0.50 33.24 247 ARG B N 1
ATOM 3567 N N B ARG B 1 172 ? 23.930 19.475 7.038 0.50 33.22 247 ARG B N 1
ATOM 3568 C CA A ARG B 1 172 ? 23.644 20.760 6.421 0.50 33.64 247 ARG B CA 1
ATOM 3569 C CA B ARG B 1 172 ? 23.644 20.751 6.408 0.50 33.62 247 ARG B CA 1
ATOM 3570 C C A ARG B 1 172 ? 24.952 21.294 5.832 0.50 33.35 247 ARG B C 1
ATOM 3571 C C B ARG B 1 172 ? 24.949 21.293 5.829 0.50 33.34 247 ARG B C 1
ATOM 3572 O O A ARG B 1 172 ? 25.708 21.949 6.529 0.50 32.63 247 ARG B O 1
ATOM 3573 O O B ARG B 1 172 ? 25.699 21.951 6.530 0.50 32.62 247 ARG B O 1
ATOM 3588 N N . PRO B 1 173 ? 25.244 20.969 4.552 1.00 34.09 248 PRO B N 1
ATOM 3589 C CA . PRO B 1 173 ? 26.517 21.381 3.900 1.00 34.98 248 PRO B CA 1
ATOM 3590 C C . PRO B 1 173 ? 26.852 22.885 4.046 1.00 36.26 248 PRO B C 1
ATOM 3591 O O . PRO B 1 173 ? 28.023 23.233 4.209 1.00 35.49 248 PRO B O 1
ATOM 3595 N N . ARG B 1 174 ? 25.825 23.746 4.049 1.00 38.44 249 ARG B N 1
ATOM 3596 C CA . ARG B 1 174 ? 26.026 25.208 4.085 1.00 39.73 249 ARG B CA 1
ATOM 3597 C C . ARG B 1 174 ? 26.731 25.610 5.372 1.00 39.54 249 ARG B C 1
ATOM 3598 O O . ARG B 1 174 ? 27.373 26.656 5.417 1.00 39.68 249 ARG B O 1
ATOM 3606 N N . LEU B 1 175 ? 26.632 24.779 6.429 1.00 38.36 250 LEU B N 1
ATOM 3607 C CA . LEU B 1 175 ? 27.265 25.089 7.722 1.00 36.72 250 LEU B CA 1
ATOM 3608 C C . LEU B 1 175 ? 28.713 24.701 7.849 1.00 36.90 250 LEU B C 1
ATOM 3609 O O . LEU B 1 175 ? 29.323 24.942 8.877 1.00 38.48 250 LEU B O 1
ATOM 3614 N N . TRP B 1 176 ? 29.250 24.052 6.834 1.00 36.59 251 TRP B N 1
ATOM 3615 C CA . TRP B 1 176 ? 30.608 23.559 6.887 1.00 35.39 251 TRP B CA 1
ATOM 3616 C C . TRP B 1 176 ? 31.414 24.270 5.813 1.00 36.54 251 TRP B C 1
ATOM 3617 O O . TRP B 1 176 ? 30.839 24.759 4.834 1.00 35.48 251 TRP B O 1
ATOM 3628 N N . ALA B 1 177 ? 32.728 24.313 5.993 1.00 37.36 252 ALA B N 1
ATOM 3629 C CA . ALA B 1 177 ? 33.616 24.956 5.012 1.00 38.64 252 ALA B CA 1
ATOM 3630 C C . ALA B 1 177 ? 33.759 24.118 3.757 1.00 39.16 252 ALA B C 1
ATOM 3631 O O . ALA B 1 177 ? 33.945 24.652 2.672 1.00 39.76 252 ALA B O 1
ATOM 3633 N N . SER B 1 178 ? 33.717 22.800 3.895 1.00 38.19 253 SER B N 1
ATOM 3634 C CA . SER B 1 178 ? 33.788 21.917 2.732 1.00 38.07 253 SER B CA 1
ATOM 3635 C C . SER B 1 178 ? 33.303 20.513 3.092 1.00 37.50 253 SER B C 1
ATOM 3636 O O . SER B 1 178 ? 33.247 20.167 4.282 1.00 35.57 253 SER B O 1
ATOM 3639 N N . LYS B 1 179 ? 33.023 19.712 2.064 1.00 36.89 254 LYS B N 1
ATOM 3640 C CA . LYS B 1 179 ? 32.693 18.300 2.235 1.00 37.77 254 LYS B CA 1
ATOM 3641 C C . LYS B 1 179 ? 33.778 17.496 2.969 1.00 37.74 254 LYS B C 1
ATOM 3642 O O . LYS B 1 179 ? 33.473 16.692 3.874 1.00 36.41 254 LYS B O 1
ATOM 3648 N N . GLU B 1 180 ? 35.045 17.749 2.625 1.00 37.34 255 GLU B N 1
ATOM 3649 C CA . GLU B 1 180 ? 36.174 17.126 3.313 1.00 37.57 255 GLU B CA 1
ATOM 3650 C C . GLU B 1 180 ? 36.232 17.424 4.829 1.00 36.46 255 GLU B C 1
ATOM 3651 O O . GLU B 1 180 ? 36.516 16.518 5.621 1.00 35.99 255 GLU B O 1
ATOM 3657 N N . GLU B 1 181 ? 35.93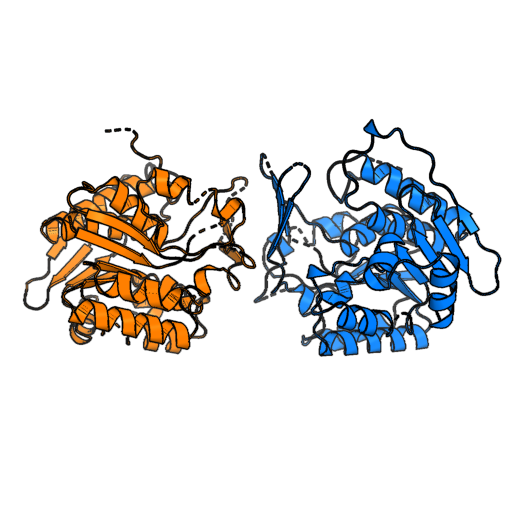9 18.664 5.226 1.00 35.32 256 GLU B N 1
ATOM 3658 C CA . GLU B 1 181 ? 35.875 19.047 6.647 1.00 35.15 256 GLU B CA 1
ATOM 3659 C C . GLU B 1 181 ? 34.786 18.259 7.398 1.00 34.30 256 GLU B C 1
ATOM 3660 O O . GLU B 1 181 ? 35.053 17.705 8.482 1.00 34.38 256 GLU B O 1
ATOM 3666 N N . THR B 1 182 ? 33.581 18.199 6.827 1.00 32.44 257 THR B N 1
ATOM 3667 C CA . THR B 1 182 ? 32.479 17.396 7.418 1.00 30.92 257 THR B CA 1
ATOM 3668 C C . THR B 1 182 ? 32.886 15.917 7.559 1.00 31.00 257 THR B C 1
ATOM 3669 O O . THR B 1 182 ? 32.716 15.306 8.621 1.00 30.73 257 THR B O 1
ATOM 3673 N N . GLN B 1 183 ? 33.427 15.337 6.493 1.00 30.13 258 GLN B N 1
ATOM 3674 C CA . GLN B 1 183 ? 33.863 13.937 6.528 1.00 30.65 258 GLN B CA 1
ATOM 3675 C C . GLN B 1 183 ? 34.855 13.675 7.648 1.00 31.72 258 GLN B C 1
ATOM 3676 O O . GLN B 1 183 ? 34.732 12.689 8.353 1.00 32.61 258 GLN B O 1
ATOM 3682 N N . GLN B 1 184 ? 35.869 14.529 7.788 1.00 31.94 259 GLN B N 1
ATOM 3683 C CA . GLN B 1 184 ? 36.873 14.341 8.844 1.00 33.07 259 GLN B CA 1
ATOM 3684 C C . GLN B 1 184 ? 36.263 14.439 10.221 1.00 31.92 259 GLN B C 1
ATOM 3685 O O . GLN B 1 184 ? 36.562 13.612 11.102 1.00 31.06 259 GLN B O 1
ATOM 3691 N N . VAL B 1 185 ? 35.366 15.403 10.390 1.00 30.80 260 VAL B N 1
ATOM 3692 C CA . VAL B 1 185 ? 34.748 15.603 11.696 1.00 28.84 260 VAL B CA 1
ATOM 3693 C C . VAL B 1 185 ? 33.741 14.480 12.019 1.00 28.38 260 VAL B C 1
ATOM 3694 O O . VAL B 1 185 ? 33.742 13.978 13.138 1.00 26.53 260 VAL B O 1
ATOM 3698 N N . TYR B 1 186 ? 32.942 14.060 11.032 1.00 26.45 261 TYR B N 1
ATOM 3699 C CA . TYR B 1 186 ? 32.018 12.920 11.228 1.00 26.84 261 TYR B CA 1
ATOM 3700 C C . TYR B 1 186 ? 32.772 11.648 11.549 1.00 26.71 261 TYR B C 1
ATOM 3701 O O . TYR B 1 186 ? 32.410 10.944 12.473 1.00 28.10 261 TYR B O 1
ATOM 3710 N N . GLN B 1 187 ? 33.892 11.410 10.867 1.00 26.36 262 GLN B N 1
ATOM 3711 C CA . GLN B 1 187 ? 34.748 10.259 11.172 1.00 27.30 262 GLN B CA 1
ATOM 3712 C C . GLN B 1 187 ? 35.221 10.260 12.635 1.00 27.85 262 GLN B C 1
ATOM 3713 O O . GLN B 1 187 ? 35.134 9.221 13.287 1.00 26.77 262 GLN B O 1
ATOM 3719 N N . GLN B 1 188 ? 35.702 11.400 13.157 1.00 27.54 263 GLN B N 1
ATOM 3720 C CA . GLN B 1 188 ? 36.133 11.474 14.574 1.00 28.19 263 GLN B CA 1
ATOM 3721 C C . GLN B 1 188 ? 34.921 11.207 15.504 1.00 26.43 263 GLN B C 1
ATOM 3722 O O . GLN B 1 188 ? 35.030 10.575 16.560 1.00 25.75 263 GLN B O 1
ATOM 3736 N N . LEU B 1 190 ? 32.151 9.451 14.876 1.00 23.69 265 LEU B N 1
ATOM 3737 C CA . LEU B 1 190 ? 31.656 8.063 14.812 1.00 24.24 265 LEU B CA 1
ATOM 3738 C C . LEU B 1 190 ? 32.579 7.156 15.609 1.00 24.95 265 LEU B C 1
ATOM 3739 O O . LEU B 1 190 ? 32.159 6.132 16.090 1.00 24.99 265 LEU B O 1
ATOM 3744 N N . GLU B 1 191 ? 33.842 7.559 15.752 1.00 25.88 266 GLU B N 1
ATOM 3745 C CA . GLU B 1 191 ? 34.755 6.818 16.611 1.00 27.42 266 GLU B CA 1
ATOM 3746 C C . GLU B 1 191 ? 34.530 7.035 18.096 1.00 28.09 266 GLU B C 1
ATOM 3747 O O . GLU B 1 191 ? 35.192 6.353 18.887 1.00 28.57 266 GLU B O 1
ATOM 3753 N N . CYS B 1 192 ? 33.614 7.954 18.464 1.00 27.79 267 CYS B N 1
ATOM 3754 C CA . CYS B 1 192 ? 33.210 8.296 19.854 1.00 28.56 267 CYS B CA 1
ATOM 3755 C C . CYS B 1 192 ? 31.717 7.997 20.082 1.00 27.55 267 CYS B C 1
ATOM 3756 O O . CYS B 1 192 ? 31.120 8.562 20.995 1.00 27.60 267 CYS B O 1
ATOM 3759 N N . THR B 1 193 ? 31.094 7.167 19.235 1.00 25.16 268 THR B N 1
ATOM 3760 C CA . THR B 1 193 ? 29.632 7.056 19.232 1.00 23.41 268 THR B CA 1
ATOM 3761 C C . THR B 1 193 ? 29.158 5.617 19.558 1.00 22.54 268 THR B C 1
ATOM 3762 O O . THR B 1 193 ? 29.723 4.630 19.098 1.00 23.05 268 THR B O 1
ATOM 3766 N N . ASP B 1 194 ? 28.130 5.505 20.372 1.00 23.45 269 ASP B N 1
ATOM 3767 C CA . ASP B 1 194 ? 27.533 4.195 20.671 1.00 23.65 269 ASP B CA 1
ATOM 3768 C C . ASP B 1 194 ? 26.293 3.891 19.867 1.00 21.96 269 ASP B C 1
ATOM 3769 O O . ASP B 1 194 ? 26.020 2.731 19.573 1.00 23.04 269 ASP B O 1
ATOM 3774 N N . ILE B 1 195 ? 25.519 4.908 19.582 1.00 22.25 270 ILE B N 1
ATOM 3775 C CA . ILE B 1 195 ? 24.312 4.695 18.761 1.00 22.51 270 ILE B CA 1
ATOM 3776 C C . ILE B 1 195 ? 24.325 5.816 17.710 1.00 21.00 270 ILE B C 1
ATOM 3777 O O . ILE B 1 195 ? 24.384 6.996 18.053 1.00 21.56 270 ILE B O 1
ATOM 3782 N N . ALA B 1 196 ? 24.280 5.442 16.425 1.00 20.67 271 ALA B N 1
ATOM 3783 C CA . ALA B 1 196 ? 24.218 6.449 15.374 1.00 20.35 271 ALA B CA 1
ATOM 3784 C C . ALA B 1 196 ? 22.885 6.412 14.632 1.00 19.91 271 ALA B C 1
ATOM 3785 O O . ALA B 1 196 ? 22.473 5.325 14.159 1.00 20.21 271 ALA B O 1
ATOM 3787 N N . PHE B 1 197 ? 22.235 7.584 14.548 1.00 20.22 272 PHE B N 1
ATOM 3788 C CA . PHE B 1 197 ? 21.054 7.734 13.700 1.00 20.82 272 PHE B CA 1
ATOM 3789 C C . PHE B 1 197 ? 21.592 8.273 12.383 1.00 20.61 272 PHE B C 1
ATOM 3790 O O . PHE B 1 197 ? 22.113 9.402 12.315 1.00 21.22 272 PHE B O 1
ATOM 3798 N N . LEU B 1 198 ? 21.433 7.489 11.321 1.00 20.78 273 LEU B N 1
ATOM 3799 C CA . LEU B 1 198 ? 21.878 7.991 10.012 1.00 20.35 273 LEU B CA 1
ATOM 3800 C C . LEU B 1 198 ? 20.644 8.110 9.082 1.00 21.47 273 LEU B C 1
ATOM 3801 O O . LEU B 1 198 ? 20.054 7.079 8.703 1.00 22.41 273 LEU B O 1
ATOM 3806 N N . THR B 1 199 ? 20.275 9.340 8.762 1.00 23.48 274 THR B N 1
ATOM 3807 C CA . THR B 1 199 ? 19.377 9.596 7.578 1.00 24.29 274 THR B CA 1
ATOM 3808 C C . THR B 1 199 ? 20.129 9.196 6.321 1.00 24.30 274 THR B C 1
ATOM 3809 O O . THR B 1 199 ? 21.225 9.676 6.061 1.00 24.43 274 THR B O 1
ATOM 3813 N N . LEU B 1 200 ? 19.559 8.270 5.570 1.00 25.20 275 LEU B N 1
ATOM 3814 C CA . LEU B 1 200 ? 20.297 7.710 4.431 1.00 26.92 275 LEU B CA 1
ATOM 3815 C C . LEU B 1 200 ? 20.585 8.769 3.372 1.00 27.22 275 LEU B C 1
ATOM 3816 O O . LEU B 1 200 ? 21.674 8.774 2.813 1.00 28.79 275 LEU B O 1
ATOM 3821 N N . ASP B 1 201 ? 19.626 9.653 3.083 1.00 28.80 276 ASP B N 1
ATOM 3822 C CA . ASP B 1 201 ? 19.870 10.710 2.080 1.00 29.64 276 ASP B CA 1
ATOM 3823 C C . ASP B 1 201 ? 21.082 11.547 2.466 1.00 29.02 276 ASP B C 1
ATOM 3824 O O . ASP B 1 201 ? 21.920 11.939 1.603 1.00 28.69 276 ASP B O 1
ATOM 3829 N N . ASP B 1 202 ? 21.195 11.836 3.778 1.00 27.35 277 ASP B N 1
ATOM 3830 C CA . ASP B 1 202 ? 22.348 12.569 4.277 1.00 27.06 277 ASP B CA 1
ATOM 3831 C C . ASP B 1 202 ? 23.640 11.791 4.090 1.00 26.69 277 ASP B C 1
ATOM 3832 O O . ASP B 1 202 ? 24.670 12.392 3.759 1.00 27.80 277 ASP B O 1
ATOM 3837 N N . GLU B 1 203 ? 23.630 10.466 4.273 1.00 25.77 278 GLU B N 1
ATOM 3838 C CA . GLU B 1 203 ? 24.859 9.699 4.034 1.00 26.57 278 GLU B CA 1
ATOM 3839 C C . GLU B 1 203 ? 25.199 9.736 2.519 1.00 27.14 278 GLU B C 1
ATOM 3840 O O . GLU B 1 203 ? 26.373 9.832 2.139 1.00 28.23 278 GLU B O 1
ATOM 3846 N N . ASP B 1 204 ? 24.172 9.589 1.702 1.00 28.74 279 ASP B N 1
ATOM 3847 C CA . ASP B 1 204 ? 24.313 9.763 0.202 1.00 31.20 279 ASP B CA 1
ATOM 3848 C C . ASP B 1 204 ? 24.999 11.091 -0.168 1.00 31.29 279 ASP B C 1
ATOM 3849 O O . ASP B 1 204 ? 26.021 11.118 -0.863 1.00 32.65 279 ASP B O 1
ATOM 3854 N N . ALA B 1 205 ? 24.451 12.180 0.348 1.00 31.16 280 ALA B N 1
ATOM 3855 C CA . ALA B 1 205 ? 24.955 13.535 0.104 1.00 31.53 280 ALA B CA 1
ATOM 3856 C C . ALA B 1 205 ? 26.408 13.711 0.560 1.00 31.60 280 ALA B C 1
ATOM 3857 O O . ALA B 1 205 ? 27.269 14.244 -0.173 1.00 30.50 280 ALA B O 1
ATOM 3859 N N . LEU B 1 206 ? 26.705 13.236 1.772 1.00 30.12 281 LEU B N 1
ATOM 3860 C CA . LEU B 1 206 ? 28.019 13.415 2.350 1.00 30.24 281 LEU B CA 1
ATOM 3861 C C . LEU B 1 206 ? 29.103 12.488 1.788 1.00 30.99 281 LEU B C 1
ATOM 3862 O O . LEU B 1 206 ? 30.210 12.941 1.491 1.00 30.53 281 LEU B O 1
ATOM 3867 N N . TRP B 1 207 ? 28.805 11.191 1.701 1.00 30.59 282 TRP B N 1
ATOM 3868 C CA . TRP B 1 207 ? 29.826 10.243 1.351 1.00 31.49 282 TRP B CA 1
ATOM 3869 C C . TRP B 1 207 ? 29.708 9.731 -0.077 1.00 31.84 282 TRP B C 1
ATOM 3870 O O . TRP B 1 207 ? 30.531 8.911 -0.490 1.00 33.40 282 TRP B O 1
ATOM 3881 N N . GLY B 1 208 ? 28.685 10.175 -0.806 1.00 33.52 283 GLY B N 1
ATOM 3882 C CA . GLY B 1 208 ? 28.410 9.619 -2.136 1.00 33.40 283 GLY B CA 1
ATOM 3883 C C . GLY B 1 208 ? 27.440 8.463 -1.968 1.00 35.32 283 GLY B C 1
ATOM 3884 O O . GLY B 1 208 ? 27.334 7.864 -0.879 1.00 34.15 283 GLY B O 1
ATOM 3885 N N . GLN B 1 209 ? 26.707 8.149 -3.021 1.00 35.82 284 GLN B N 1
ATOM 3886 C CA . GLN B 1 209 ? 25.655 7.137 -2.924 1.00 37.59 284 GLN B CA 1
ATOM 3887 C C . GLN B 1 209 ? 26.276 5.737 -2.847 1.00 36.91 284 GLN B C 1
ATOM 3888 O O . GLN B 1 209 ? 27.203 5.414 -3.585 1.00 36.83 284 GLN B O 1
ATOM 3894 N N . GLN B 1 210 ? 25.854 4.951 -1.848 1.00 36.09 285 GLN B N 1
ATOM 3895 C CA . GLN B 1 210 ? 26.466 3.642 -1.553 1.00 35.03 285 GLN B CA 1
ATOM 3896 C C . GLN B 1 210 ? 25.345 2.739 -1.035 1.00 33.39 285 GLN B C 1
ATOM 3897 O O . GLN B 1 210 ? 24.395 3.251 -0.457 1.00 32.75 285 GLN B O 1
ATOM 3903 N N . PRO B 1 211 ? 25.456 1.407 -1.240 1.00 31.59 286 PRO B N 1
ATOM 3904 C CA . PRO B 1 211 ? 24.442 0.494 -0.746 1.00 30.53 286 PRO B CA 1
ATOM 3905 C C . PRO B 1 211 ? 24.304 0.663 0.795 1.00 28.62 286 PRO B C 1
ATOM 3906 O O . PRO B 1 211 ? 25.302 0.950 1.446 1.00 30.11 286 PRO B O 1
ATOM 3910 N N . VAL B 1 212 ? 23.104 0.469 1.327 1.00 27.55 287 VAL B N 1
ATOM 3911 C CA . VAL B 1 212 ? 22.882 0.633 2.786 1.00 26.54 287 VAL B CA 1
ATOM 3912 C C . VAL B 1 212 ? 23.745 -0.319 3.615 1.00 25.66 287 VAL B C 1
ATOM 3913 O O . VAL B 1 212 ? 24.188 0.017 4.751 1.00 25.67 287 VAL B O 1
ATOM 3917 N N . GLU B 1 213 ? 24.020 -1.498 3.059 1.00 24.97 288 GLU B N 1
ATOM 3918 C CA . GLU B 1 213 ? 24.893 -2.442 3.735 1.00 26.42 288 GLU B CA 1
ATOM 3919 C C . GLU B 1 213 ? 26.296 -1.858 3.980 1.00 26.71 288 GLU B C 1
ATOM 3920 O O . GLU B 1 213 ? 26.892 -2.116 5.009 1.00 26.17 288 GLU B O 1
ATOM 3926 N N . ASP B 1 214 ? 26.824 -1.097 3.036 1.00 26.78 289 ASP B N 1
ATOM 3927 C CA . ASP B 1 214 ? 28.127 -0.462 3.202 1.00 27.39 289 ASP B CA 1
ATOM 3928 C C . ASP B 1 214 ? 28.098 0.739 4.131 1.00 26.07 289 ASP B C 1
ATOM 3929 O O . ASP B 1 214 ? 29.073 1.004 4.788 1.00 27.16 289 ASP B O 1
ATOM 3934 N N . VAL B 1 215 ? 26.982 1.470 4.141 1.00 25.46 290 VAL B N 1
ATOM 3935 C CA . VAL B 1 215 ? 26.787 2.549 5.085 1.00 25.54 290 VAL B CA 1
ATOM 3936 C C . VAL B 1 215 ? 26.821 1.952 6.488 1.00 25.43 290 VAL B C 1
ATOM 3937 O O . VAL B 1 215 ? 27.509 2.454 7.351 1.00 25.71 290 VAL B O 1
ATOM 3941 N N . ILE B 1 216 ? 26.087 0.860 6.697 1.00 25.64 291 ILE B N 1
ATOM 3942 C CA . ILE B 1 216 ? 26.053 0.203 7.996 1.00 25.72 291 ILE B CA 1
ATOM 3943 C C . ILE B 1 216 ? 27.437 -0.342 8.403 1.00 26.75 291 ILE B C 1
ATOM 3944 O O . ILE B 1 216 ? 27.912 -0.142 9.532 1.00 23.85 291 ILE B O 1
ATOM 3949 N N . ALA B 1 217 ? 28.068 -1.054 7.468 1.00 26.67 292 ALA B N 1
ATOM 3950 C CA . ALA B 1 217 ? 29.366 -1.692 7.701 1.00 27.75 292 ALA B CA 1
ATOM 3951 C C . ALA B 1 217 ? 30.398 -0.658 8.088 1.00 27.66 292 ALA B C 1
ATOM 3952 O O . ALA B 1 217 ? 31.182 -0.874 8.993 1.00 28.70 292 ALA B O 1
ATOM 3954 N N . ARG B 1 218 ? 30.471 0.443 7.355 1.00 28.39 293 ARG B N 1
ATOM 3955 C CA . ARG B 1 218 ? 31.549 1.380 7.652 1.00 27.96 293 ARG B CA 1
ATOM 3956 C C . ARG B 1 218 ? 31.302 2.050 9.008 1.00 26.61 293 ARG B C 1
ATOM 3957 O O . ARG B 1 218 ? 32.219 2.468 9.671 1.00 26.10 293 ARG B O 1
ATOM 3965 N N . THR B 1 219 ? 30.050 2.143 9.402 1.00 26.39 294 THR B N 1
ATOM 3966 C CA . THR B 1 219 ? 29.724 2.799 10.638 1.00 24.68 294 THR B CA 1
ATOM 3967 C C . THR B 1 219 ? 30.075 1.876 11.798 1.00 24.01 294 THR B C 1
ATOM 3968 O O . THR B 1 219 ? 30.654 2.338 12.777 1.00 25.18 294 THR B O 1
ATOM 3972 N N . HIS B 1 220 ? 29.769 0.579 11.691 1.00 23.46 295 HIS B N 1
ATOM 3973 C CA . HIS B 1 220 ? 30.257 -0.421 12.663 1.00 24.76 295 HIS B CA 1
ATOM 3974 C C . HIS B 1 220 ? 31.806 -0.434 12.706 1.00 26.16 295 HIS B C 1
ATOM 3975 O O . HIS B 1 220 ? 32.407 -0.557 13.776 1.00 25.58 295 HIS B O 1
ATOM 3982 N N . ASN B 1 221 ? 32.434 -0.304 11.537 1.00 27.34 296 ASN B N 1
ATOM 3983 C CA . ASN B 1 221 ? 33.913 -0.296 11.487 1.00 29.12 296 ASN B CA 1
ATOM 3984 C C . ASN B 1 221 ? 34.535 0.871 12.257 1.00 29.25 296 ASN B C 1
ATOM 3985 O O . ASN B 1 221 ? 35.658 0.712 12.772 1.00 30.16 296 ASN B O 1
ATOM 3990 N N . ALA B 1 222 ? 33.836 2.023 12.323 1.00 27.99 297 ALA B N 1
ATOM 3991 C CA . ALA B 1 222 ? 34.262 3.171 13.128 1.00 27.27 297 ALA B CA 1
ATOM 3992 C C . ALA B 1 222 ? 34.201 2.888 14.638 1.00 25.86 297 ALA B C 1
ATOM 3993 O O . ALA B 1 222 ? 34.834 3.595 15.413 1.00 25.87 297 ALA B O 1
ATOM 3995 N N . GLY B 1 223 ? 33.462 1.850 15.021 1.00 25.77 298 GLY B N 1
ATOM 3996 C CA . GLY B 1 223 ? 33.335 1.391 16.412 1.00 25.20 298 GLY B CA 1
ATOM 3997 C C . GLY B 1 223 ? 31.890 1.442 16.949 1.00 26.56 298 GLY B C 1
ATOM 3998 O O . GLY B 1 223 ? 31.628 1.085 18.113 1.00 23.55 298 GLY B O 1
ATOM 3999 N N . VAL B 1 224 ? 30.962 1.953 16.124 1.00 24.58 299 VAL B N 1
ATOM 4000 C CA . VAL B 1 224 ? 29.582 2.194 16.590 1.00 24.21 299 VAL B CA 1
ATOM 4001 C C . VAL B 1 224 ? 28.848 0.868 16.778 1.00 25.43 299 VAL B C 1
ATOM 4002 O O . VAL B 1 224 ? 28.773 0.079 15.848 1.00 27.59 299 VAL B O 1
ATOM 4006 N N . LYS B 1 225 ? 28.305 0.602 17.959 1.00 24.08 300 LYS B N 1
ATOM 4007 C CA . LYS B 1 225 ? 27.623 -0.677 18.135 1.00 25.21 300 LYS B CA 1
ATOM 4008 C C . LYS B 1 225 ? 26.240 -0.743 17.472 1.00 24.15 300 LYS B C 1
ATOM 4009 O O . LYS B 1 225 ? 25.853 -1.795 16.941 1.00 24.34 300 LYS B O 1
ATOM 4015 N N . GLU B 1 226 ? 25.469 0.341 17.544 1.00 23.29 301 GLU B N 1
ATOM 4016 C CA . GLU B 1 226 ? 24.040 0.257 17.114 1.00 21.96 301 GLU B CA 1
ATOM 4017 C C . GLU B 1 226 ? 23.844 1.312 16.053 1.00 21.28 301 GLU B C 1
ATOM 4018 O O . GLU B 1 226 ? 23.997 2.509 16.321 1.00 20.56 301 GLU B O 1
ATOM 4024 N N . VAL B 1 227 ? 23.503 0.879 14.839 1.00 21.17 302 VAL B N 1
ATOM 4025 C CA . VAL B 1 227 ? 23.382 1.829 13.715 1.00 19.61 302 VAL B CA 1
ATOM 4026 C C . VAL B 1 227 ? 21.907 1.788 13.308 1.00 19.24 302 VAL B C 1
ATOM 4027 O O . VAL B 1 227 ? 21.386 0.715 13.087 1.00 20.09 302 VAL B O 1
ATOM 4031 N N . VAL B 1 228 ? 21.259 2.931 13.313 1.00 19.06 303 VAL B N 1
ATOM 4032 C CA . VAL B 1 228 ? 19.814 3.082 13.046 1.00 18.47 303 VAL B CA 1
ATOM 4033 C C . VAL B 1 228 ? 19.726 3.915 11.775 1.00 19.54 303 VAL B C 1
ATOM 4034 O O . VAL B 1 228 ? 20.096 5.103 11.763 1.00 20.01 303 VAL B O 1
ATOM 4038 N N . VAL B 1 229 ? 19.201 3.300 10.712 1.00 20.52 304 VAL B N 1
ATOM 4039 C CA . VAL B 1 229 ? 19.187 3.986 9.417 1.00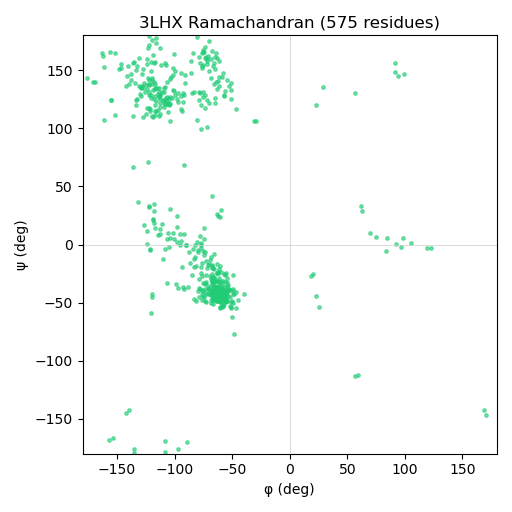 20.79 304 VAL B CA 1
ATOM 4040 C C . VAL B 1 229 ? 17.746 4.434 9.109 1.00 21.41 304 VAL B C 1
ATOM 4041 O O . VAL B 1 229 ? 16.812 3.609 9.134 1.00 20.73 304 VAL B O 1
ATOM 4045 N N . LYS B 1 230 ? 17.546 5.750 8.935 1.00 22.01 305 LYS B N 1
ATOM 4046 C CA . LYS B 1 230 ? 16.227 6.322 8.719 1.00 23.08 305 LYS B CA 1
ATOM 4047 C C . LYS B 1 230 ? 16.141 6.561 7.209 1.00 25.83 305 LYS B C 1
ATOM 4048 O O . LYS B 1 230 ? 17.083 7.127 6.599 1.00 25.23 305 LYS B O 1
ATOM 4054 N N . ARG B 1 231 ? 15.043 6.133 6.613 1.00 27.61 306 ARG B N 1
ATOM 4055 C CA . ARG B 1 231 ? 14.986 6.086 5.148 1.00 30.64 306 ARG B CA 1
ATOM 4056 C C . ARG B 1 231 ? 13.699 6.714 4.643 1.00 33.12 306 ARG B C 1
ATOM 4057 O O . ARG B 1 231 ? 13.119 6.260 3.645 1.00 35.15 306 ARG B O 1
ATOM 4065 N N . GLY B 1 232 ? 13.262 7.761 5.323 1.00 34.73 307 GLY B N 1
ATOM 4066 C CA . GLY B 1 232 ? 12.010 8.462 4.981 1.00 37.29 307 GLY B CA 1
ATOM 4067 C C . GLY B 1 232 ? 10.785 7.575 5.042 1.00 37.61 307 GLY B C 1
ATOM 4068 O O . GLY B 1 232 ? 10.379 7.150 6.116 1.00 38.11 307 GLY B O 1
ATOM 4069 N N . ALA B 1 233 ? 10.187 7.313 3.871 1.00 38.74 308 ALA B N 1
ATOM 4070 C CA . ALA B 1 233 ? 9.013 6.448 3.764 1.00 38.29 308 ALA B CA 1
ATOM 4071 C C . ALA B 1 233 ? 9.390 4.984 3.627 1.00 38.35 308 ALA B C 1
ATOM 4072 O O . ALA B 1 233 ? 8.544 4.104 3.837 1.00 39.32 308 ALA B O 1
ATOM 4074 N N . ASP B 1 234 ? 10.649 4.700 3.298 1.00 37.41 309 ASP B N 1
ATOM 4075 C CA . ASP B 1 234 ? 11.170 3.332 3.340 1.00 36.42 309 ASP B CA 1
ATOM 4076 C C . ASP B 1 234 ? 11.420 2.914 4.801 1.00 34.46 309 ASP B C 1
ATOM 4077 O O . ASP B 1 234 ? 11.491 3.759 5.692 1.00 33.29 309 ASP B O 1
ATOM 4082 N N . SER B 1 235 ? 11.601 1.618 5.023 1.00 31.66 310 SER B N 1
ATOM 4083 C CA . SER B 1 235 ? 11.611 1.090 6.382 1.00 28.68 310 SER B CA 1
ATOM 4084 C C . SER B 1 235 ? 12.880 1.494 7.137 1.00 26.93 310 SER B C 1
ATOM 4085 O O . SER B 1 235 ? 13.902 1.793 6.538 1.00 25.48 310 SER B O 1
ATOM 4088 N N . CYS B 1 236 ? 12.784 1.532 8.470 1.00 23.84 311 CYS B N 1
ATOM 4089 C CA . CYS B 1 236 ? 13.978 1.720 9.331 1.00 23.50 311 CYS B CA 1
ATOM 4090 C C . CYS B 1 236 ? 14.803 0.433 9.483 1.00 22.68 311 CYS B C 1
ATOM 4091 O O . CYS B 1 236 ? 14.252 -0.646 9.781 1.00 24.23 311 CYS B O 1
ATOM 4094 N N . LEU B 1 237 ? 16.113 0.506 9.279 1.00 21.96 312 LEU B N 1
ATOM 4095 C CA . LEU B 1 237 ? 16.965 -0.650 9.538 1.00 23.38 312 LEU B CA 1
ATOM 4096 C C . LEU B 1 237 ? 17.767 -0.385 10.835 1.00 23.38 312 LEU B C 1
ATOM 4097 O O . LEU B 1 237 ? 18.400 0.680 11.000 1.00 23.57 312 LEU B O 1
ATOM 4102 N N . VAL B 1 238 ? 17.695 -1.329 11.768 1.00 22.33 313 VAL B N 1
ATOM 4103 C CA . VAL B 1 238 ? 18.568 -1.283 12.937 1.00 21.79 313 VAL B CA 1
ATOM 4104 C C . VAL B 1 238 ? 19.612 -2.408 12.845 1.00 21.99 313 VAL B C 1
ATOM 4105 O O . VAL B 1 238 ? 19.278 -3.597 12.775 1.00 21.78 313 VAL B O 1
ATOM 4109 N N . SER B 1 239 ? 20.880 -2.023 12.859 1.00 21.54 314 SER B N 1
ATOM 4110 C CA . SER B 1 239 ? 21.953 -3.019 12.903 1.00 22.44 314 SER B CA 1
ATOM 4111 C C . SER B 1 239 ? 22.760 -2.972 14.194 1.00 23.14 314 SER B C 1
ATOM 4112 O O . SER B 1 239 ? 23.446 -1.981 14.468 1.00 24.22 314 SER B O 1
ATOM 4115 N N . ILE B 1 240 ? 22.695 -4.040 14.981 1.00 23.25 315 ILE B N 1
ATOM 4116 C CA . ILE B 1 240 ? 23.498 -4.156 16.219 1.00 24.28 315 ILE B CA 1
ATOM 4117 C C . ILE B 1 240 ? 24.632 -5.121 15.885 1.00 26.14 315 ILE B C 1
ATOM 4118 O O . ILE B 1 240 ? 24.371 -6.224 15.365 1.00 25.38 315 ILE B O 1
ATOM 4123 N N . ALA B 1 241 ? 25.874 -4.683 16.151 1.00 28.27 316 ALA B N 1
ATOM 4124 C CA . ALA B 1 241 ? 27.078 -5.411 15.791 1.00 30.11 316 ALA B CA 1
ATOM 4125 C C . ALA B 1 241 ? 26.923 -6.836 16.313 1.00 31.51 316 ALA B C 1
ATOM 4126 O O . ALA B 1 241 ? 26.564 -7.038 17.497 1.00 31.34 316 ALA B O 1
ATOM 4128 N N . GLY B 1 242 ? 27.083 -7.796 15.406 1.00 32.11 317 GLY B N 1
ATOM 4129 C CA . GLY B 1 242 ? 27.024 -9.216 15.759 1.00 32.98 317 GLY B CA 1
ATOM 4130 C C . GLY B 1 242 ? 25.619 -9.790 15.790 1.00 33.27 317 GLY B C 1
ATOM 4131 O O . GLY B 1 242 ? 25.449 -10.940 16.176 1.00 34.03 317 GLY B O 1
ATOM 4132 N N . GLU B 1 243 ? 24.607 -9.005 15.396 1.00 32.70 318 GLU B N 1
ATOM 4133 C CA . GLU B 1 243 ? 23.229 -9.485 15.393 1.00 32.05 318 GLU B CA 1
ATOM 4134 C C . GLU B 1 243 ? 22.614 -9.335 14.009 1.00 31.83 318 GLU B C 1
ATOM 4135 O O . GLU B 1 243 ? 23.079 -8.537 13.200 1.00 30.37 318 GLU B O 1
ATOM 4141 N N . ALA B 1 244 ? 21.557 -10.080 13.730 1.00 31.01 319 ALA B N 1
ATOM 4142 C CA . ALA B 1 244 ? 20.868 -9.954 12.448 1.00 31.61 319 ALA B CA 1
ATOM 4143 C C . ALA B 1 244 ? 20.232 -8.593 12.374 1.00 30.96 319 ALA B C 1
ATOM 4144 O O . ALA B 1 244 ? 19.822 -8.018 13.425 1.00 32.13 319 ALA B O 1
ATOM 4146 N N . LEU B 1 245 ? 20.062 -8.119 11.140 1.00 29.22 320 LEU B N 1
ATOM 4147 C CA . LEU B 1 245 ? 19.394 -6.858 10.871 1.00 28.93 320 LEU B CA 1
ATOM 4148 C C . LEU B 1 245 ? 17.935 -6.825 11.340 1.00 28.73 320 LEU B C 1
ATOM 4149 O O . LEU B 1 245 ? 17.175 -7.784 11.107 1.00 27.44 320 LEU B O 1
ATOM 4154 N N . VAL B 1 246 ? 17.541 -5.716 11.960 1.00 26.50 321 VAL B N 1
ATOM 4155 C CA . VAL B 1 246 ? 16.135 -5.457 12.290 1.00 27.31 321 VAL B CA 1
ATOM 4156 C C . VAL B 1 246 ? 15.541 -4.501 11.230 1.00 28.40 321 VAL B C 1
ATOM 4157 O O . VAL B 1 246 ? 16.119 -3.444 10.935 1.00 27.20 321 VAL B O 1
ATOM 4161 N N . ASP B 1 247 ? 14.397 -4.872 10.657 1.00 28.02 322 ASP B N 1
ATOM 4162 C CA . ASP B 1 247 ? 13.821 -4.106 9.528 1.00 28.52 322 ASP B CA 1
ATOM 4163 C C . ASP B 1 247 ? 12.384 -3.769 9.862 1.00 28.35 322 ASP B C 1
ATOM 4164 O O . ASP B 1 247 ? 11.523 -4.671 9.919 1.00 28.65 322 ASP B O 1
ATOM 4169 N N . VAL B 1 248 ? 12.088 -2.490 10.122 1.00 27.71 323 VAL B N 1
ATOM 4170 C CA . VAL B 1 248 ? 10.764 -2.117 10.611 1.00 26.79 323 VAL B CA 1
ATOM 4171 C C . VAL B 1 248 ? 10.078 -1.100 9.707 1.00 28.50 323 VAL B C 1
ATOM 4172 O O . VAL B 1 248 ? 10.568 0.024 9.562 1.00 27.42 323 VAL B O 1
ATOM 4176 N N . PRO B 1 249 ? 8.922 -1.486 9.122 1.00 30.54 324 PRO B N 1
ATOM 4177 C CA . PRO B 1 249 ? 8.281 -0.595 8.173 1.00 31.68 324 PRO B CA 1
ATOM 4178 C C . PRO B 1 249 ? 7.587 0.521 8.886 1.00 32.61 324 PRO B C 1
ATOM 4179 O O . PRO B 1 249 ? 7.106 0.363 10.045 1.00 32.93 324 PRO B O 1
ATOM 4183 N N . ALA B 1 250 ? 7.513 1.620 8.168 1.00 34.67 325 ALA B N 1
ATOM 4184 C CA . ALA B 1 250 ? 6.827 2.811 8.550 1.00 37.11 325 ALA B CA 1
ATOM 4185 C C . ALA B 1 250 ? 5.293 2.690 8.470 1.00 38.73 325 ALA B C 1
ATOM 4186 O O . ALA B 1 250 ? 4.728 1.764 7.886 1.00 37.53 325 ALA B O 1
ATOM 4188 N N . VAL B 1 251 ? 4.660 3.716 9.012 1.00 41.34 326 VAL B N 1
ATOM 4189 C CA . VAL B 1 251 ? 3.236 3.804 9.291 1.00 42.35 326 VAL B CA 1
ATOM 4190 C C . VAL B 1 251 ? 2.434 4.422 8.141 1.00 43.27 326 VAL B C 1
ATOM 4191 O O . VAL B 1 251 ? 1.928 5.502 8.319 1.00 45.16 326 VAL B O 1
ATOM 4195 N N . LYS B 1 252 ? 2.294 3.781 6.983 1.00 43.38 327 LYS B N 1
ATOM 4196 C CA . LYS B 1 252 ? 1.770 4.489 5.798 1.00 44.58 327 LYS B CA 1
ATOM 4197 C C . LYS B 1 252 ? 0.492 5.355 6.031 1.00 44.21 327 LYS B C 1
ATOM 4198 O O . LYS B 1 252 ? -0.530 4.827 6.416 1.00 45.04 327 LYS B O 1
ATOM 4204 N N . LEU B 1 253 ? 0.573 6.671 5.847 1.00 43.76 328 LEU B N 1
ATOM 4205 C CA . LEU B 1 253 ? -0.622 7.551 5.931 1.00 44.40 328 LEU B CA 1
ATOM 4206 C C . LEU B 1 253 ? -1.154 7.937 4.537 1.00 44.44 328 LEU B C 1
ATOM 4207 O O . LEU B 1 253 ? -0.384 8.016 3.561 1.00 43.55 328 LEU B O 1
ATOM 4212 N N . PRO B 1 254 ? -2.474 8.203 4.428 1.00 45.38 329 PRO B N 1
ATOM 4213 C CA . PRO B 1 254 ? -2.854 8.731 3.099 1.00 45.96 329 PRO B CA 1
ATOM 4214 C C . PRO B 1 254 ? -2.308 10.167 2.915 1.00 46.50 329 PRO B C 1
ATOM 4215 O O . PRO B 1 254 ? -2.150 10.911 3.892 1.00 46.10 329 PRO B O 1
ATOM 4219 N N . LYS B 1 255 ? -1.999 10.514 1.670 1.00 47.30 330 LYS B N 1
ATOM 4220 C CA . LYS B 1 255 ? -1.299 11.748 1.308 1.00 48.19 330 LYS B CA 1
ATOM 4221 C C . LYS B 1 255 ? -1.884 13.028 1.935 1.00 47.38 330 LYS B C 1
ATOM 4222 O O . LYS B 1 255 ? -1.130 13.876 2.450 1.00 47.14 330 LYS B O 1
ATOM 4228 N N . GLU B 1 256 ? -3.216 13.127 1.941 1.00 45.97 331 GLU B N 1
ATOM 4229 C CA . GLU B 1 256 ? -3.926 14.301 2.449 1.00 45.18 331 GLU B CA 1
ATOM 4230 C C . GLU B 1 256 ? -3.694 14.611 3.941 1.00 44.30 331 GLU B C 1
ATOM 4231 O O . GLU B 1 256 ? -3.924 15.732 4.366 1.00 42.85 331 GLU B O 1
ATOM 4237 N N . LYS B 1 257 ? -3.258 13.615 4.718 1.00 44.04 332 LYS B N 1
ATOM 4238 C CA . LYS B 1 257 ? -2.953 13.807 6.153 1.00 43.41 332 LYS B CA 1
ATOM 4239 C C . LYS B 1 257 ? -1.540 14.382 6.396 1.00 42.52 332 LYS B C 1
ATOM 4240 O O . LYS B 1 257 ? -1.280 14.979 7.447 1.00 41.74 332 LYS B O 1
ATOM 4246 N N . VAL B 1 258 ? -0.666 14.252 5.404 1.00 42.11 333 VAL B N 1
ATOM 4247 C CA . VAL B 1 258 ? 0.695 14.811 5.463 1.00 42.59 333 VAL B CA 1
ATOM 4248 C C . VAL B 1 258 ? 0.707 16.299 5.129 1.00 43.95 333 VAL B C 1
ATOM 4249 O O . VAL B 1 258 ? 0.536 16.683 3.968 1.00 43.97 333 VAL B O 1
ATOM 4253 N N . ILE B 1 259 ? 0.907 17.140 6.138 1.00 44.76 334 ILE B N 1
ATOM 4254 C CA . ILE B 1 259 ? 0.851 18.588 5.893 1.00 46.56 334 ILE B CA 1
ATOM 4255 C C . ILE B 1 259 ? 2.233 19.268 5.922 1.00 46.55 334 ILE B C 1
ATOM 4256 O O . ILE B 1 259 ? 2.478 20.221 5.175 1.00 47.27 334 ILE B O 1
ATOM 4261 N N . ASP B 1 260 ? 3.144 18.758 6.754 1.00 45.87 335 ASP B N 1
ATOM 4262 C CA . ASP B 1 260 ? 4.453 19.373 6.927 1.00 45.48 335 ASP B CA 1
ATOM 4263 C C . ASP B 1 260 ? 5.481 18.304 7.328 1.00 44.42 335 ASP B C 1
ATOM 4264 O O . ASP B 1 260 ? 5.383 17.772 8.409 1.00 44.00 335 ASP B O 1
ATOM 4269 N N . THR B 1 261 ? 6.438 17.981 6.459 1.00 44.37 336 THR B N 1
ATOM 4270 C CA . THR B 1 261 ? 7.475 16.968 6.782 1.00 44.49 336 THR B CA 1
ATOM 4271 C C . THR B 1 261 ? 8.644 17.495 7.664 1.00 43.64 336 THR B C 1
ATOM 4272 O O . THR B 1 261 ? 9.582 16.764 7.984 1.00 42.62 336 THR B O 1
ATOM 4276 N N . THR B 1 262 ? 8.574 18.758 8.069 1.00 43.35 337 THR B N 1
ATOM 4277 C CA . THR B 1 262 ? 9.610 19.277 8.953 1.00 43.22 337 THR B CA 1
ATOM 4278 C C . THR B 1 262 ? 9.578 18.496 10.272 1.00 41.78 337 THR B C 1
ATOM 4279 O O . THR B 1 262 ? 8.485 18.126 10.785 1.00 42.39 337 THR B O 1
ATOM 4283 N N . ALA B 1 263 ? 10.785 18.236 10.773 1.00 39.67 338 ALA B N 1
ATOM 4284 C CA . ALA B 1 263 ? 11.027 17.545 12.037 1.00 36.70 338 ALA B CA 1
ATOM 4285 C C . ALA B 1 263 ? 10.685 16.068 12.039 1.00 34.25 338 ALA B C 1
ATOM 4286 O O . ALA B 1 263 ? 10.624 15.461 13.134 1.00 32.60 338 ALA B O 1
ATOM 4288 N N . ALA B 1 264 ? 10.398 15.494 10.866 1.00 30.08 339 ALA B N 1
ATOM 4289 C CA . ALA B 1 264 ? 10.030 14.085 10.826 1.00 29.29 339 ALA B CA 1
ATOM 4290 C C . ALA B 1 264 ? 11.232 13.333 11.441 1.00 27.77 339 ALA B C 1
ATOM 4291 O O . ALA B 1 264 ? 11.071 12.575 12.397 1.00 27.18 339 ALA B O 1
ATOM 4293 N N . GLY B 1 265 ? 12.414 13.592 10.886 1.00 26.60 340 GLY B N 1
ATOM 4294 C CA . GLY B 1 265 ? 13.650 12.888 11.294 1.00 26.14 340 GLY B CA 1
ATOM 4295 C C . GLY B 1 265 ? 13.977 13.135 12.768 1.00 25.32 340 GLY B C 1
ATOM 4296 O O . GLY B 1 265 ? 14.308 12.197 13.515 1.00 24.29 340 GLY B O 1
ATOM 4297 N N . ASP B 1 266 ? 13.933 14.391 13.188 1.00 25.46 341 ASP B N 1
ATOM 4298 C CA . ASP B 1 266 ? 14.254 14.711 14.599 1.00 25.60 341 ASP B CA 1
ATOM 4299 C C . ASP B 1 266 ? 13.285 14.050 15.600 1.00 25.39 341 ASP B C 1
ATOM 4300 O O . ASP B 1 266 ? 13.664 13.610 16.732 1.00 23.32 341 ASP B O 1
ATOM 4305 N N . SER B 1 267 ? 12.024 13.955 15.203 1.00 24.18 342 SER B N 1
ATOM 4306 C CA . SER B 1 267 ? 11.039 13.366 16.136 1.00 23.28 342 SER B CA 1
ATOM 4307 C C . SER B 1 267 ? 11.150 11.824 16.120 1.00 21.96 342 SER B C 1
ATOM 4308 O O . SER B 1 267 ? 10.843 11.165 17.099 1.00 21.58 342 SER B O 1
ATOM 4311 N N . PHE B 1 268 ? 11.550 11.242 14.993 1.00 21.71 343 PHE B N 1
ATOM 4312 C CA . PHE B 1 268 ? 11.837 9.811 14.932 1.00 20.24 343 PHE B CA 1
ATOM 4313 C C . PHE B 1 268 ? 12.947 9.469 15.914 1.00 21.14 343 PHE B C 1
ATOM 4314 O O . PHE B 1 268 ? 12.810 8.514 16.670 1.00 20.61 343 PHE B O 1
ATOM 4322 N N . SER B 1 269 ? 14.053 10.223 15.887 1.00 20.37 344 SER B N 1
ATOM 4323 C CA . SER B 1 269 ? 15.158 9.945 16.860 1.00 20.79 344 SER B CA 1
ATOM 4324 C C . SER B 1 269 ? 14.650 10.039 18.257 1.00 20.35 344 SER B C 1
ATOM 4325 O O . SER B 1 269 ? 14.991 9.210 19.092 1.00 21.29 344 SER B O 1
ATOM 4328 N N . ALA B 1 270 ? 13.789 11.012 18.525 1.00 20.56 345 ALA B N 1
ATOM 4329 C CA . ALA B 1 270 ? 13.197 11.145 19.854 1.00 20.80 345 ALA B CA 1
ATOM 4330 C C . ALA B 1 270 ? 12.391 9.923 20.277 1.00 21.10 345 ALA B C 1
ATOM 4331 O O . ALA B 1 270 ? 12.652 9.371 21.328 1.00 21.46 345 ALA B O 1
ATOM 4333 N N . GLY B 1 271 ? 11.409 9.516 19.455 1.00 21.60 346 GLY B N 1
ATOM 4334 C CA . GLY B 1 271 ? 10.586 8.311 19.751 1.00 22.34 346 GLY B CA 1
ATOM 4335 C C . GLY B 1 271 ? 11.443 7.064 19.961 1.00 21.99 346 GLY B C 1
ATOM 4336 O O . GLY B 1 271 ? 11.205 6.274 20.897 1.00 21.19 346 GLY B O 1
ATOM 4337 N N . TYR B 1 272 ? 12.454 6.897 19.097 1.00 20.63 347 TYR B N 1
ATOM 4338 C CA . TYR B 1 272 ? 13.318 5.744 19.214 1.00 20.40 347 TYR B CA 1
ATOM 4339 C C . TYR B 1 272 ? 14.010 5.709 20.570 1.00 20.98 347 TYR B C 1
ATOM 4340 O O . TYR B 1 272 ? 13.974 4.712 21.246 1.00 20.41 347 TYR B O 1
ATOM 4349 N N . LEU B 1 273 ? 14.630 6.819 20.965 1.00 21.06 348 LEU B N 1
ATOM 4350 C CA . LEU B 1 273 ? 15.261 6.864 22.288 1.00 21.73 348 LEU B CA 1
ATOM 4351 C C . LEU B 1 273 ? 14.275 6.778 23.453 1.00 22.35 348 LEU B C 1
ATOM 4352 O O . LEU B 1 273 ? 14.657 6.237 24.524 1.00 23.56 348 LEU B O 1
ATOM 4357 N N . ALA B 1 274 ? 13.075 7.370 23.330 1.00 23.92 349 ALA B N 1
ATOM 4358 C CA . ALA B 1 274 ? 12.109 7.270 24.461 1.00 23.25 349 ALA B CA 1
ATOM 4359 C C . ALA B 1 274 ? 11.904 5.827 24.856 1.00 24.39 349 ALA B C 1
ATOM 4360 O O . ALA B 1 274 ? 11.849 5.481 26.071 1.00 24.65 349 ALA B O 1
ATOM 4362 N N . VAL B 1 275 ? 11.850 4.961 23.858 1.00 22.63 350 VAL B N 1
ATOM 4363 C CA . VAL B 1 275 ? 11.747 3.514 24.126 1.00 23.29 350 VAL B CA 1
ATOM 4364 C C . VAL B 1 275 ? 13.097 2.845 24.404 1.00 22.68 350 VAL B C 1
ATOM 4365 O O . VAL B 1 275 ? 13.244 2.073 25.376 1.00 23.09 350 VAL B O 1
ATOM 4369 N N . ARG B 1 276 ? 14.095 3.134 23.573 1.00 22.19 351 ARG B N 1
ATOM 4370 C CA . ARG B 1 276 ? 15.342 2.385 23.661 1.00 22.22 351 ARG B CA 1
ATOM 4371 C C . ARG B 1 276 ? 16.062 2.664 25.005 1.00 23.32 351 ARG B C 1
ATOM 4372 O O . ARG B 1 276 ? 16.711 1.757 25.589 1.00 24.44 351 ARG B O 1
ATOM 4380 N N . LEU B 1 277 ? 15.917 3.878 25.510 1.00 24.32 352 LEU B N 1
ATOM 4381 C CA . LEU B 1 277 ? 16.684 4.266 26.705 1.00 25.52 352 LEU B CA 1
ATOM 4382 C C . LEU B 1 277 ? 15.919 3.952 27.969 1.00 27.46 352 LEU B C 1
ATOM 4383 O O . LEU B 1 277 ? 16.422 4.239 29.073 1.00 28.63 352 LEU B O 1
ATOM 4388 N N . THR B 1 278 ? 14.712 3.394 27.816 1.00 27.57 353 THR B N 1
ATOM 4389 C CA . THR B 1 278 ? 13.896 2.946 28.969 1.00 29.16 353 THR B CA 1
ATOM 4390 C C . THR B 1 278 ? 13.634 1.460 28.895 1.00 29.14 353 THR B C 1
ATOM 4391 O O . THR B 1 278 ? 12.641 0.982 29.468 1.00 30.59 353 THR B O 1
ATOM 4395 N N . GLY B 1 279 ? 14.484 0.723 28.164 1.00 28.22 354 GLY B N 1
ATOM 4396 C CA . GLY B 1 279 ? 14.516 -0.737 28.275 1.00 28.90 354 GLY B CA 1
ATOM 4397 C C . GLY B 1 279 ? 13.901 -1.501 27.127 1.00 29.27 354 GLY B C 1
ATOM 4398 O O . GLY B 1 279 ? 13.880 -2.739 27.132 1.00 29.59 354 GLY B O 1
ATOM 4399 N N . GLY B 1 280 ? 13.425 -0.771 26.115 1.00 26.99 355 GLY B N 1
ATOM 4400 C CA . GLY B 1 280 ? 12.681 -1.416 25.049 1.00 25.04 355 GLY B CA 1
ATOM 4401 C C . GLY B 1 280 ? 13.590 -1.967 23.975 1.00 24.12 355 GLY B C 1
ATOM 4402 O O . GLY B 1 280 ? 14.758 -1.516 23.815 1.00 24.25 355 GLY B O 1
ATOM 4403 N N . SER B 1 281 ? 13.068 -2.932 23.243 1.00 22.56 356 SER B N 1
ATOM 4404 C CA . SER B 1 281 ? 13.800 -3.557 22.122 1.00 23.42 356 SER B CA 1
ATOM 4405 C C . SER B 1 281 ? 14.055 -2.539 20.975 1.00 22.68 356 SER B C 1
ATOM 4406 O O . SER B 1 281 ? 13.380 -1.527 20.913 1.00 23.24 356 SER B O 1
ATOM 4409 N N . ALA B 1 282 ? 15.016 -2.855 20.090 1.00 21.74 357 ALA B N 1
ATOM 4410 C CA . ALA B 1 282 ? 15.318 -2.057 18.910 1.00 21.93 357 ALA B CA 1
ATOM 4411 C C . ALA B 1 282 ? 14.077 -2.041 17.996 1.00 21.51 357 ALA B C 1
ATOM 4412 O O . ALA B 1 282 ? 13.694 -0.979 17.455 1.00 22.02 357 ALA B O 1
ATOM 4414 N N . GLU B 1 283 ? 13.404 -3.192 17.843 1.00 22.50 358 GLU B N 1
ATOM 4415 C CA . GLU B 1 283 ? 12.132 -3.217 17.043 1.00 22.83 358 GLU B CA 1
ATOM 4416 C C . GLU B 1 283 ? 11.072 -2.292 17.626 1.00 23.57 358 GLU B C 1
ATOM 4417 O O . GLU B 1 283 ? 10.472 -1.493 16.899 1.00 23.07 358 GLU B O 1
ATOM 4423 N N . ASN B 1 284 ? 10.864 -2.344 18.948 1.00 21.17 359 ASN B N 1
ATOM 4424 C CA . ASN B 1 284 ? 9.868 -1.401 19.514 1.00 21.61 359 ASN B CA 1
ATOM 4425 C C . ASN B 1 284 ? 10.270 0.085 19.472 1.00 20.72 359 ASN B C 1
ATOM 4426 O O . ASN B 1 284 ? 9.401 0.985 19.399 1.00 21.16 359 ASN B O 1
ATOM 4431 N N . ALA B 1 285 ? 11.566 0.326 19.541 1.00 19.78 360 ALA B N 1
ATOM 4432 C CA . ALA B 1 285 ? 12.075 1.673 19.459 1.00 20.71 360 ALA B CA 1
ATOM 4433 C C . ALA B 1 285 ? 11.822 2.239 18.038 1.00 20.15 360 ALA B C 1
ATOM 4434 O O . ALA B 1 285 ? 11.365 3.388 17.907 1.00 22.55 360 ALA B O 1
ATOM 4436 N N . ALA B 1 286 ? 12.101 1.444 17.012 1.00 19.86 361 A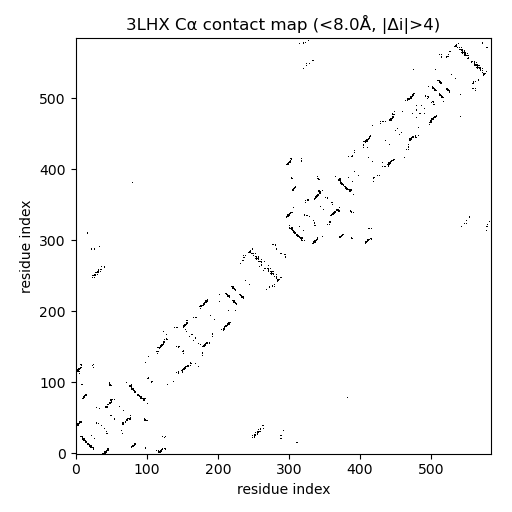LA B N 1
ATOM 4437 C CA . ALA B 1 286 ? 11.810 1.833 15.638 1.00 20.54 361 ALA B CA 1
ATOM 4438 C C . ALA B 1 286 ? 10.297 2.100 15.455 1.00 21.11 361 ALA B C 1
ATOM 4439 O O . ALA B 1 286 ? 9.934 3.119 14.847 1.00 21.84 361 ALA B O 1
ATOM 4441 N N . LYS B 1 287 ? 9.438 1.216 15.986 1.00 22.45 362 LYS B N 1
ATOM 4442 C CA . LYS B 1 287 ? 7.983 1.388 15.896 1.00 24.36 362 LYS B CA 1
ATOM 4443 C C . LYS B 1 287 ? 7.596 2.742 16.486 1.00 23.41 362 LYS B C 1
ATOM 4444 O O . LYS B 1 287 ? 6.797 3.481 15.904 1.00 24.40 362 LYS B O 1
ATOM 4450 N N . ARG B 1 288 ? 8.142 3.066 17.664 1.00 23.13 363 ARG B N 1
ATOM 4451 C CA . ARG B 1 288 ? 7.849 4.352 18.274 1.00 22.10 363 ARG B CA 1
ATOM 4452 C C . ARG B 1 288 ? 8.385 5.518 17.464 1.00 21.76 363 ARG B C 1
ATOM 4453 O O . ARG B 1 288 ? 7.705 6.513 17.346 1.00 21.98 363 ARG B O 1
ATOM 4461 N N . GLY B 1 289 ? 9.593 5.408 16.887 1.00 21.58 364 GLY B N 1
ATOM 4462 C CA . GLY B 1 289 ? 10.103 6.487 16.044 1.00 23.09 364 GLY B CA 1
ATOM 4463 C C . GLY B 1 289 ? 9.142 6.729 14.886 1.00 23.62 364 GLY B C 1
ATOM 4464 O O . GLY B 1 289 ? 8.814 7.888 14.593 1.00 22.96 364 GLY B O 1
ATOM 4465 N N . HIS B 1 290 ? 8.670 5.648 14.246 1.00 24.02 365 HIS B N 1
ATOM 4466 C CA . HIS B 1 290 ? 7.760 5.783 13.091 1.00 25.99 365 HIS B CA 1
ATOM 4467 C C . HIS B 1 290 ? 6.433 6.400 13.516 1.00 26.42 365 HIS B C 1
ATOM 4468 O O . HIS B 1 290 ? 5.936 7.307 12.853 1.00 28.28 365 HIS B O 1
ATOM 4475 N N . LEU B 1 291 ? 5.902 5.957 14.648 1.00 27.25 366 LEU B N 1
ATOM 4476 C CA . LEU B 1 291 ? 4.621 6.475 15.167 1.00 27.63 366 LEU B CA 1
ATOM 4477 C C . LEU B 1 291 ? 4.741 7.965 15.473 1.00 27.39 366 LEU B C 1
ATOM 4478 O O . LEU B 1 291 ? 3.855 8.752 15.122 1.00 25.82 366 LEU B O 1
ATOM 4483 N N . THR B 1 292 ? 5.891 8.369 16.033 1.00 26.48 367 THR B N 1
ATOM 4484 C CA . THR B 1 292 ? 6.104 9.756 16.389 1.00 25.99 367 THR B CA 1
ATOM 4485 C C . THR B 1 292 ? 6.201 10.633 15.153 1.00 26.30 367 THR B C 1
ATOM 4486 O O . THR B 1 292 ? 5.510 11.651 15.047 1.00 27.96 367 THR B O 1
ATOM 4490 N N . ALA B 1 293 ? 7.037 10.227 14.213 1.00 25.19 368 ALA B N 1
ATOM 4491 C CA . ALA B 1 293 ? 7.248 10.975 12.973 1.00 26.25 368 ALA B CA 1
ATOM 4492 C C . ALA B 1 293 ? 5.882 11.089 12.236 1.00 27.77 368 ALA B C 1
ATOM 4493 O O . ALA B 1 293 ? 5.530 12.159 11.751 1.00 26.70 368 ALA B O 1
ATOM 4495 N N . SER B 1 294 ? 5.117 9.999 12.214 1.00 29.64 369 SER B N 1
ATOM 4496 C CA . SER B 1 294 ? 3.793 9.980 11.547 1.00 32.00 369 SER B CA 1
ATOM 4497 C C . SER B 1 294 ? 2.816 10.965 12.122 1.00 31.81 369 SER B C 1
ATOM 4498 O O . SER B 1 294 ? 2.005 11.545 11.391 1.00 34.17 369 SER B O 1
ATOM 4501 N N . THR B 1 295 ? 2.829 11.121 13.437 1.00 31.64 370 THR B N 1
ATOM 4502 C CA . THR B 1 295 ? 1.977 12.095 14.095 1.00 32.14 370 THR B CA 1
ATOM 4503 C C . THR B 1 295 ? 2.407 13.514 13.771 1.00 31.75 370 THR B C 1
ATOM 4504 O O . THR B 1 295 ? 1.576 14.337 13.381 1.00 29.68 370 THR B O 1
ATOM 4508 N N . VAL B 1 296 ? 3.717 13.778 13.889 1.00 30.83 371 VAL B N 1
ATOM 4509 C CA . VAL B 1 296 ? 4.287 15.112 13.716 1.00 31.39 371 VAL B CA 1
ATOM 4510 C C . VAL B 1 296 ? 3.997 15.683 12.314 1.00 32.32 371 VAL B C 1
ATOM 4511 O O . VAL B 1 296 ? 3.691 16.875 12.173 1.00 32.71 371 VAL B O 1
ATOM 4515 N N . ILE B 1 297 ? 4.070 14.839 11.297 1.00 31.21 372 ILE B N 1
ATOM 4516 C CA . ILE B 1 297 ? 3.909 15.361 9.929 1.00 33.58 372 ILE B CA 1
ATOM 4517 C C . ILE B 1 297 ? 2.461 15.751 9.570 1.00 35.56 372 ILE B C 1
ATOM 4518 O O . ILE B 1 297 ? 2.223 16.321 8.486 1.00 36.63 372 ILE B O 1
ATOM 4523 N N . GLN B 1 298 ? 1.530 15.448 10.479 1.00 36.62 373 GLN B N 1
ATOM 4524 C CA . GLN B 1 298 ? 0.109 15.814 10.340 1.00 39.96 373 GLN B CA 1
ATOM 4525 C C . GLN B 1 298 ? -0.291 17.145 10.961 1.00 41.21 373 GLN B C 1
ATOM 4526 O O . GLN B 1 298 ? -1.501 17.446 11.089 1.00 42.72 373 GLN B O 1
ATOM 4532 N N . TYR B 1 299 ? 0.688 17.923 11.392 1.00 42.14 374 TYR B N 1
ATOM 4533 C CA . TYR B 1 299 ? 0.424 19.208 12.024 1.00 43.12 374 TYR B CA 1
ATOM 4534 C C . TYR B 1 299 ? 1.490 20.122 11.509 1.00 44.18 374 TYR B C 1
ATOM 4535 O O . TYR B 1 299 ? 2.619 19.685 11.262 1.00 43.38 374 TYR B O 1
ATOM 4544 N N . ARG B 1 300 ? 1.130 21.389 11.311 1.00 44.48 375 ARG B N 1
ATOM 4545 C CA . ARG B 1 300 ? 2.105 22.378 10.906 1.00 45.67 375 ARG B CA 1
ATOM 4546 C C . ARG B 1 300 ? 3.055 22.615 12.065 1.00 45.11 375 ARG B C 1
ATOM 4547 O O . ARG B 1 300 ? 2.646 22.588 13.230 1.00 45.70 375 ARG B O 1
ATOM 4555 N N . GLY B 1 301 ? 4.318 22.833 11.729 1.00 44.98 376 GLY B N 1
ATOM 4556 C CA . GLY B 1 301 ? 5.314 23.217 12.720 1.00 44.60 376 GLY B CA 1
ATOM 4557 C C . GLY B 1 301 ? 6.131 22.006 13.150 1.00 44.45 376 GLY B C 1
ATOM 4558 O O . GLY B 1 301 ? 5.627 20.861 13.202 1.00 43.31 376 GLY B O 1
ATOM 4559 N N . ALA B 1 302 ? 7.395 22.271 13.445 1.00 42.87 377 ALA B N 1
ATOM 4560 C CA . ALA B 1 302 ? 8.299 21.286 14.026 1.00 42.34 377 ALA B CA 1
ATOM 4561 C C . ALA B 1 302 ? 7.744 20.667 15.321 1.00 41.07 377 ALA B C 1
ATOM 4562 O O . ALA B 1 302 ? 7.738 19.434 15.489 1.00 41.05 377 ALA B O 1
ATOM 4564 N N . ILE B 1 303 ? 7.283 21.530 16.224 1.00 39.90 378 ILE B N 1
ATOM 4565 C CA . ILE B 1 303 ? 6.811 21.120 17.524 1.00 38.07 378 ILE B CA 1
ATOM 4566 C C . ILE B 1 303 ? 5.307 21.218 17.503 1.00 38.50 378 ILE B C 1
ATOM 4567 O O . ILE B 1 303 ? 4.765 22.307 17.339 1.00 37.58 378 ILE B O 1
ATOM 4572 N N . ILE B 1 304 ? 4.650 20.061 17.602 1.00 38.21 379 ILE B N 1
ATOM 4573 C CA . ILE B 1 304 ? 3.190 19.967 17.450 1.00 39.44 379 ILE B CA 1
ATOM 4574 C C . ILE B 1 304 ? 2.528 20.294 18.790 1.00 40.80 379 ILE B C 1
ATOM 4575 O O . ILE B 1 304 ? 3.217 20.299 19.827 1.00 39.97 379 ILE B O 1
ATOM 4580 N N . PRO B 1 305 ? 1.195 20.568 18.784 1.00 42.27 380 PRO B N 1
ATOM 4581 C CA . PRO B 1 305 ? 0.574 20.841 20.076 1.00 43.56 380 PRO B CA 1
ATOM 4582 C C . PRO B 1 305 ? 0.796 19.675 21.041 1.00 44.16 380 PRO B C 1
ATOM 4583 O O . PRO B 1 305 ? 0.535 18.508 20.710 1.00 43.17 380 PRO B O 1
ATOM 4587 N N . ARG B 1 306 ? 1.288 20.025 22.223 1.00 45.73 381 ARG B N 1
ATOM 4588 C CA . ARG B 1 306 ? 1.463 19.090 23.319 1.00 46.92 381 ARG B CA 1
ATOM 4589 C C . ARG B 1 306 ? 0.146 18.391 23.530 1.00 47.79 381 ARG B C 1
ATOM 4590 O O . ARG B 1 306 ? -0.905 19.025 23.473 1.00 48.67 381 ARG B O 1
ATOM 4595 N N . GLU B 1 307 ? 0.184 17.083 23.727 1.00 48.55 382 GLU B N 1
ATOM 4596 C CA . GLU B 1 307 ? -0.996 16.367 24.204 1.00 50.46 382 GLU B CA 1
ATOM 4597 C C . GLU B 1 307 ? -1.197 16.752 25.687 1.00 50.58 382 GLU B C 1
ATOM 4598 O O . GLU B 1 307 ? -0.498 16.250 26.580 1.00 51.07 382 GLU B O 1
ATOM 4604 N N . ALA B 1 308 ? -2.131 17.669 25.940 1.00 50.49 383 ALA B N 1
ATOM 4605 C CA . ALA B 1 308 ? -2.383 18.142 27.298 1.00 50.71 383 ALA B CA 1
ATOM 4606 C C . ALA B 1 308 ? -3.150 17.094 28.138 1.00 50.52 383 ALA B C 1
ATOM 4607 O O . ALA B 1 308 ? -2.894 16.916 29.348 1.00 49.75 383 ALA B O 1
ATOM 4617 N N . PRO B 1 310 ? -3.897 13.235 27.600 1.00 49.64 385 PRO B N 1
ATOM 4618 C CA . PRO B 1 310 ? -3.920 11.911 26.953 1.00 49.20 385 PRO B CA 1
ATOM 4619 C C . PRO B 1 310 ? -4.928 10.947 27.630 1.00 48.51 385 PRO B C 1
ATOM 4620 O O . PRO B 1 310 ? -4.944 10.830 28.867 1.00 46.11 385 PRO B O 1
#

Sequence (585 aa):
SKKIAVIGECIELSEDVKRGFGGDTLNTSVYIARQVDPAALTVHYVTALGTDSFSQQLDAWHGENVDTSLTQRENRLPGLYYIETERTFYYWRNEAAAKFWLASEQSAAICEELANFDYLYLSGISLAILSPTSREKLLSLLRECRAKGGKVIFDNNYRRPRLWASKEETQQVYQQLECTDIAFLTLDDEDALWGQQPVEDVIARTHNAGVKEVVVKRGADSCLVSIAGEALVDVPAVKLPKEKVIDTTAAGDSFSAGYLAVRLTGGSAENAAKRGHLTASTVIQYRGAIIPREAPSKKIAVIGECIELSVKRGFGGDTLNTSVYIARQVDPAALTVHYVTALGTDSFSQQLDAWHGENVDTSLTQRENRLPGLYYIETFYYWRNEAAAKFWLASEQSAAICEELANFDYLYLSGISLAILSPTSREKLLSLLRECRAKGGKVIFDNNYRRPRLWASKEETQQVYQQLECTDIAFLTLDDEDALWGQQPVEDVIARTHNAGVKEVVVKRGADSCLVSIAGEALVDVPAVKLPKEKVIDTTAAGDSFSAGYLAVRLTGGSAENAAKRGHLTASTVIQYRGAIIPREAP

CATH classification: 3.40.1190.20

InterPro domains:
  IPR002173 Carbohydrate/purine kinase, PfkB, conserved site [PS00584] (331-344)
  IPR011611 Carbohydrate kinase PfkB [PF00294] (76-378)
  IPR029056 Ribokinase-like [G3DSA:3.40.1190.20] (72-382)
  IPR029056 Ribokinase-like [SSF53613] (74-375)
  IPR050306 PfkB Carbohydrate Kinase [PTHR43085] (78-374)

Radius of gyration: 29.01 Å; Cα contacts (8 Å, |Δi|>4): 1219; chains: 2; bounding box: 44×95×52 Å

B-factor: mean 34.37, std 9.32, range [15.93, 71.44]

Foldseek 3Di:
DAEEEFAAAKWEWEDVIDTDMGDLRLLLLLLLLLQADCVQYAYEYAFEAEPDVNSVVCVVSVVSRYHHPNYHYHDFHAKYWYWYDVTDIGTRHLGGRRQCCCPDPCNVVSLVVLLQGQEYEYELNRLLSYDPVSLVVVLVSLQSSVVNVHAYEYEHPDDCVSHPDLVVSVVSVLSLLSHAEYEYAQVSCCVSPNDDPVVVVVVVSVVSPHQWYWYHDDQAWIWIDGPPDDIDTGGADDDDVVLQDALAQLSSSLQSQLCSAVSNDHDNHNSNHRSRVRSRQQRSDPDSHDDSPRD/DAEEEFAAAKWEPAVPTDMDDLRLLLLLLLLLQADVVQYAYEYEFEAEPDVNRVVCVVCVVSRYHDPRYYYHDAHAKYWYHPPIDTRHLGGRRQCCCPDPCNVVSLVVLLQHQEYEYELNRLLSYDPVSLVVVLVSLQSSVVVNHAYEYEHPDDQVSHPHLVRSVVSVLSLLSHAEYEYAQVSCCVRVNHDPVVVVVVVSVVSVHQWYWYDDDQAWIWIHGVPDDIDTGGADDDPPVQQDAQPQLSSSLSSQLCSAVSNPHDNRNSNHRSRVRSSVCRRAPDSHHDRPCD

Organism: Shigella flexneri (NCBI:txid623)

Secondary structure (DSSP, 8-state):
-EEEEEES---EEE---EEE---HHHHHHHHHHTTS-TTTEEEEEE-B--SSHHHH--HHHHTTTEE-TT-B-------EEEEE---EEEEE-TT-GGGGTTSSSSHHHHHHHHTT-SEEEEEHHHHHTS-HHHHHHHHHHHHHHHHTT-EEEEE----GGGSS-HHHHHHHHH--TT-SEEEEEHHHHHHHH----HHHHHHHHHHTT-SEEEEEETTEEEEEEETTS--EEEPPPP--GGG----TTHHHHHHHHHHHHHTTT--HHHHHHHHHHHHHHHTTSSSSS--TT--/-EEEEEES---EE---EE---HHHHHHHHHHHHS-TTTEEEEEE-B--SSHHHH--HHHHTTTEE-TT-B-------EEEE--EEEE-TT-GGGGTTSSTTHHHHHHHHTT-SEEEEEHHHHHTS-HHHHHHHHHHHHHHHHTT-EEEEE----GGGSS-HHHHHHHHH--TT-SEEEEEHHHHHHHH----HHHHHHHHHHTT-SEEEEEETTEEEEEEETTSPPEEE---PPPGGG----TTHHHHHHHHHHHHHTTT--HHHHHHHHHHHHHHHTTSSSSSPPP---

Nearest PDB structures (foldseek):
  3lhx-assembly1_A  TM=1.003E+00  e=6.826E-61  Shigella flexneri
  3lhx-assembly1_B  TM=9.825E-01  e=1.041E-54  Shigella flexneri
  8iwl-assembly1_A  TM=9.844E-01  e=2.244E-41  Acinetobacter baumannii
  4eum-assembly1_B  TM=9.217E-01  e=7.553E-30  Oceanicola granulosus HTCC2516
  4du5-assembly1_A  TM=8.569E-01  e=9.168E-21  Polaromonas sp. JS666